Protein AF-A0A1J4KT37-F1 (afdb_monomer)

Secondary structure (DSSP, 8-state):
-TT-HHHHHHHHHHH--TTTS-EEE-S--SSSSS-HHHHHHHHHHHHHH-TTTEEEB--GGG-TTSTTTHHHHHHHHHHH--HHHHHHHHHHHTTSBSEEEETTTTEEEESS---TT---THHHHTSPSP---GGGSHHHHHHHH-EE-TT-SSEEE-TTSSSEEE-HHHHHHHHHHHT-SEEEE-SS--TTSEEEETTTTEEEE---SSGGGT--PPEEEEEEEETTEEEEEEEPPPP---GGGS-PPPHHHHHHHHHHHHHHHHTS---PPPP-------------------------------PPPPTT-------PPPPPP---------------------------------------------------------------------

Radius of gyration: 30.62 Å; Cα contacts (8 Å, |Δi|>4): 514; chains: 1; bounding box: 104×76×80 Å

Mean predicted aligned error: 16.55 Å

Foldseek 3Di:
DAQLVVLVVVCCVVQHAPPVAADEAQAPQHHLAAHSPVSVVVLVVSCVVHVPRRAYAHAPLLAPPDPDPVRVQVNCCVPPVDCVVVVVSSLVSLAHQQWDDDPQQAEIEGAACFAPVDQEPVVSVPDDTRDHHCPPDLGSQQRRHEHEDAVDQAWDPDPVNTHIYGHLNSLVNSSVSRNYQAYEYEDDQDQQQWDADNVNRYIYGAAAACRSVPHQGWHWDWADPDVNDIDIDIGGHDHRDHPVNDDDDDPVVVVVVVVVVVVVDVVVDDDDDPDPPPPPPDPPPPDDPDDDDDDDDDDDDDDDDDDDDDPPDDDDDDDDDDDDDDDDDDDDDDDDDDDDDDDDDDDDDDDDDDDDDDDDDDDDDDDDDDDDDDDDDDDDDDDDDDDDDDDDDD

Sequence (394 aa):
MHGHIFDLIRILSINGLPPDTQYLFLGDIVDRGEFNIEMITLIYLMKILFPDDVYIIRGNHEFEDIVDHTHVQSEMRALYGNDDLIKKLYKTFTYMSIGAKIDDDYAFCVHGGICQNFFFISQLEEIPKPVEQVTTYPIILGVVWSDPYENVEEYCSSDRGLGEHFGIKPLNNFLQKNGIFMIIRGHQVVDKGVVSAMNHRITTVFSASSYCGENENMSGIIKFVSEARYEPATYPPLPYAKRIEVGLLPLEMFDKLQKKALGKRKSLGGIPNTPLGSLQSIPSRNAMIGCSNSSSPSLNRDPITRPKVNRNQLPHLELNEKPKVTTRHVRSNSSIENNLFLNTRLTTRNVVSTAGNIQSKASANRKLIPSAIPTAMTARQPEKAPTVYRSARK

Organism: NCBI:txid1144522

Solvent-accessible surface area (backbone atoms only — not comparable to full-atom values): 24933 Å² total; per-residue (Å²): 63,24,7,41,44,67,44,52,52,48,52,37,71,75,63,44,53,71,77,85,29,72,46,77,43,48,26,27,49,40,42,83,40,69,33,30,66,64,33,48,50,52,53,50,50,45,32,71,76,31,61,91,29,37,44,59,28,38,20,51,67,53,29,82,80,42,91,74,58,60,54,51,52,49,51,46,41,74,76,65,69,43,71,67,58,52,55,51,52,51,56,56,41,21,64,48,39,63,56,50,72,51,63,91,49,35,32,42,35,28,9,21,43,55,35,98,81,52,60,49,74,66,67,62,73,72,56,70,77,65,50,68,50,51,77,79,39,74,50,53,33,10,28,32,45,5,41,83,35,89,92,39,62,47,75,46,81,27,94,80,80,49,40,23,25,30,10,59,54,55,50,52,51,36,29,61,70,54,53,30,63,30,40,38,24,21,89,54,88,40,66,60,1,52,51,68,41,76,90,69,34,33,33,36,36,21,45,37,33,14,46,86,64,77,44,80,19,14,16,17,45,78,43,75,82,49,91,96,37,72,45,80,50,64,40,78,53,54,84,70,72,52,56,92,78,54,87,83,76,57,68,76,54,49,55,53,50,52,53,50,52,54,55,54,43,72,76,51,82,81,79,87,76,81,71,80,70,81,82,69,77,77,79,81,82,85,70,82,92,71,90,75,91,79,83,86,83,90,79,93,74,82,83,81,86,76,82,82,81,75,93,83,77,75,85,81,76,80,83,80,81,85,82,81,89,80,89,78,91,78,88,86,87,89,81,90,80,89,83,84,90,74,87,85,77,91,78,90,81,88,86,86,87,82,91,83,91,86,88,82,89,82,87,90,89,87,85,87,91,86,90,85,86,92,82,89,89,83,89,82,86,90,83,84,84,90,86,89,87,86,88,80,90,132

pLDDT: mean 72.63, std 30.41, range [23.2, 98.81]

Structure (mmCIF, N/CA/C/O backbone):
data_AF-A0A1J4KT37-F1
#
_entry.id   AF-A0A1J4KT37-F1
#
loop_
_atom_site.group_PDB
_atom_site.id
_atom_site.type_symbol
_atom_site.label_atom_id
_atom_site.label_alt_id
_atom_site.label_comp_id
_atom_site.label_asym_id
_atom_site.label_entity_id
_atom_site.label_seq_id
_atom_site.pdbx_PDB_ins_code
_atom_site.Cartn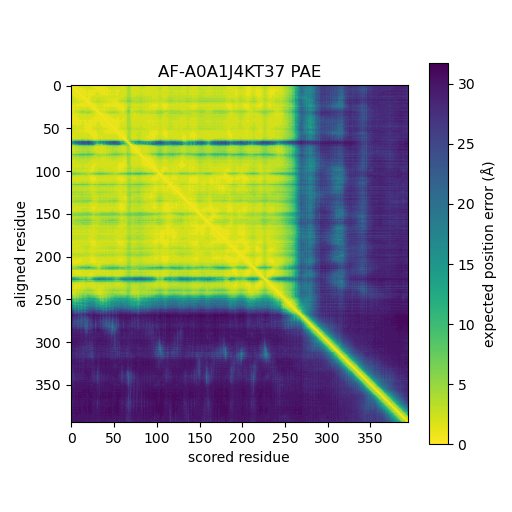_x
_atom_site.Cartn_y
_atom_site.Cartn_z
_atom_site.occupancy
_atom_site.B_iso_or_equiv
_atom_site.auth_seq_id
_atom_site.auth_comp_id
_atom_site.auth_asym_id
_atom_site.auth_atom_id
_atom_site.pdbx_PDB_model_num
ATOM 1 N N . MET A 1 1 ? 4.302 -3.448 -3.443 1.00 95.50 1 MET A N 1
ATOM 2 C CA . MET A 1 1 ? 4.665 -4.035 -4.760 1.00 95.50 1 MET A CA 1
ATOM 3 C C . MET A 1 1 ? 6.151 -3.888 -5.054 1.00 95.50 1 MET A C 1
ATOM 5 O O . MET A 1 1 ? 6.736 -4.853 -5.532 1.00 95.50 1 MET A O 1
ATOM 9 N N . HIS A 1 2 ? 6.750 -2.723 -4.787 1.00 95.31 2 HIS A N 1
ATOM 10 C CA . HIS A 1 2 ? 8.198 -2.510 -4.782 1.00 95.31 2 HIS A CA 1
ATOM 11 C C . HIS A 1 2 ? 8.915 -3.013 -6.041 1.00 95.31 2 HIS A C 1
ATOM 13 O O . HIS A 1 2 ? 9.864 -3.781 -5.941 1.00 95.31 2 HIS A O 1
ATOM 19 N N . GLY A 1 3 ? 8.393 -2.743 -7.239 1.00 94.88 3 GLY A N 1
ATOM 20 C CA . GLY A 1 3 ? 9.048 -3.188 -8.479 1.00 94.88 3 GLY A CA 1
ATOM 21 C C . GLY A 1 3 ? 9.158 -4.713 -8.692 1.00 94.88 3 GLY A C 1
ATOM 22 O O . GLY A 1 3 ? 9.871 -5.144 -9.597 1.00 94.88 3 GLY A O 1
ATOM 23 N N . HIS A 1 4 ? 8.454 -5.557 -7.923 1.00 96.38 4 HIS A N 1
ATOM 24 C CA . HIS A 1 4 ? 8.415 -7.018 -8.116 1.00 96.38 4 HIS A CA 1
ATOM 25 C C . HIS A 1 4 ? 7.418 -7.401 -9.232 1.00 96.38 4 HIS A C 1
ATOM 27 O O . HIS A 1 4 ? 6.343 -7.951 -8.985 1.00 96.38 4 HIS A O 1
ATOM 33 N N . ILE A 1 5 ? 7.731 -7.052 -10.486 1.00 96.38 5 ILE A N 1
ATOM 34 C CA . ILE A 1 5 ? 6.776 -7.117 -11.615 1.00 96.38 5 ILE A CA 1
ATOM 35 C C . ILE A 1 5 ? 6.225 -8.523 -11.888 1.00 96.38 5 ILE A C 1
ATOM 37 O O . ILE A 1 5 ? 5.062 -8.671 -12.260 1.00 96.38 5 ILE A O 1
ATOM 41 N N . PHE A 1 6 ? 7.022 -9.570 -11.667 1.00 96.88 6 PHE A N 1
ATOM 42 C CA . PHE A 1 6 ? 6.585 -10.949 -11.890 1.00 96.88 6 PHE A CA 1
ATOM 43 C C . PHE A 1 6 ? 5.487 -11.382 -10.914 1.00 96.88 6 PHE A C 1
ATOM 45 O O . PHE A 1 6 ? 4.591 -12.131 -11.307 1.00 96.88 6 PHE A O 1
ATOM 52 N N . ASP A 1 7 ? 5.496 -10.859 -9.684 1.00 98.12 7 ASP A N 1
ATOM 53 C CA . ASP A 1 7 ? 4.398 -11.062 -8.742 1.00 98.12 7 ASP A CA 1
ATOM 54 C C . ASP A 1 7 ? 3.116 -10.390 -9.231 1.00 98.12 7 ASP A C 1
ATOM 56 O O . ASP A 1 7 ? 2.060 -11.023 -9.217 1.00 98.12 7 ASP A O 1
ATOM 60 N N . LEU A 1 8 ? 3.200 -9.157 -9.750 1.00 98.19 8 LEU A N 1
ATOM 61 C CA . LEU A 1 8 ? 2.037 -8.480 -10.334 1.00 98.19 8 LEU A CA 1
ATOM 62 C C . LEU A 1 8 ? 1.467 -9.269 -11.517 1.00 98.19 8 LEU A C 1
ATOM 64 O O . LEU A 1 8 ? 0.266 -9.529 -11.564 1.00 98.19 8 LEU A O 1
ATOM 68 N N . ILE A 1 9 ? 2.323 -9.688 -12.453 1.00 97.62 9 ILE A N 1
ATOM 69 C CA . ILE A 1 9 ? 1.909 -10.472 -13.624 1.00 97.62 9 ILE A CA 1
ATOM 70 C C . ILE A 1 9 ? 1.228 -11.769 -13.184 1.00 97.62 9 ILE A C 1
ATOM 72 O O . ILE A 1 9 ? 0.183 -12.127 -13.730 1.00 97.62 9 ILE A O 1
ATOM 76 N N . ARG A 1 10 ? 1.780 -12.464 -12.183 1.00 98.25 10 ARG A N 1
ATOM 77 C CA . ARG A 1 10 ? 1.180 -13.675 -11.614 1.00 98.25 10 ARG A CA 1
ATOM 78 C C . ARG A 1 10 ? -0.194 -13.394 -11.005 1.00 98.25 10 ARG A C 1
ATOM 80 O O . ARG A 1 10 ? -1.138 -14.120 -11.306 1.00 98.25 10 ARG A O 1
ATOM 87 N N . ILE A 1 11 ? -0.316 -12.345 -10.190 1.00 98.38 11 ILE A N 1
ATOM 88 C CA . ILE A 1 11 ? -1.579 -11.946 -9.552 1.00 98.38 11 ILE A CA 1
ATOM 89 C C . ILE A 1 11 ? -2.651 -11.672 -10.609 1.00 98.38 11 ILE A C 1
ATOM 91 O O . ILE A 1 11 ? -3.745 -12.228 -10.511 1.00 98.38 11 ILE A O 1
ATOM 95 N N . LEU A 1 12 ? -2.333 -10.876 -11.631 1.00 98.19 12 LEU A N 1
ATOM 96 C CA . LEU A 1 12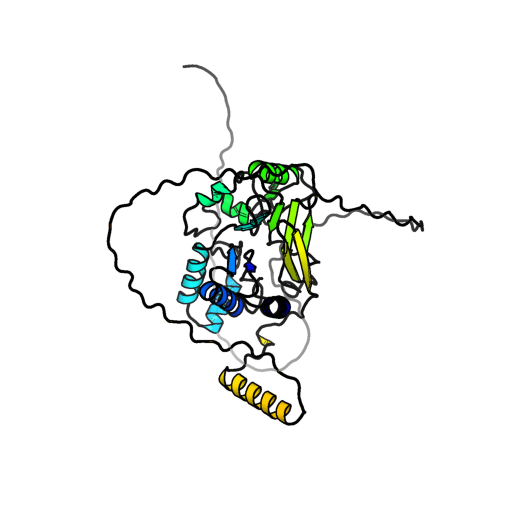 ? -3.251 -10.544 -12.724 1.00 98.19 12 LEU A CA 1
ATOM 97 C C . LEU A 1 12 ? -3.625 -11.784 -13.552 1.00 98.19 12 LEU A C 1
ATOM 99 O O . LEU A 1 12 ? -4.790 -12.008 -13.857 1.00 98.19 12 LEU A O 1
ATOM 103 N N . SER A 1 13 ? -2.653 -12.646 -13.861 1.00 97.62 13 SER A N 1
ATOM 104 C CA . SER A 1 13 ? -2.895 -13.860 -14.655 1.00 97.62 13 SER A CA 1
ATOM 105 C C . SER A 1 13 ? -3.824 -14.853 -13.952 1.00 97.62 13 SER A C 1
ATOM 107 O O . SER A 1 13 ? -4.595 -15.544 -14.611 1.00 97.62 13 SER A O 1
ATOM 109 N N . ILE A 1 14 ? -3.740 -14.946 -12.621 1.00 97.62 14 ILE A N 1
ATOM 110 C CA . ILE A 1 14 ? -4.559 -15.865 -11.820 1.00 97.62 14 ILE A CA 1
ATOM 111 C C . ILE A 1 14 ? -5.942 -15.275 -11.526 1.00 97.62 14 ILE A C 1
ATOM 113 O O . ILE A 1 14 ? -6.921 -16.016 -11.477 1.00 97.62 14 ILE A O 1
ATOM 117 N N . ASN A 1 15 ? -6.031 -13.963 -11.292 1.00 96.81 15 ASN A N 1
ATOM 118 C CA . ASN A 1 15 ? -7.249 -13.336 -10.773 1.00 96.81 15 ASN A CA 1
ATOM 119 C C . ASN A 1 15 ? -8.043 -12.546 -11.811 1.00 96.81 15 ASN A C 1
ATOM 121 O O . ASN A 1 15 ? -9.115 -12.065 -11.466 1.00 96.81 15 ASN A O 1
ATOM 125 N N . GLY A 1 16 ? -7.568 -12.455 -13.052 1.00 97.25 16 GLY A N 1
ATOM 126 C CA . GLY A 1 16 ? -8.225 -11.710 -14.122 1.00 97.25 16 GLY A CA 1
ATOM 127 C C . GLY A 1 16 ? -7.623 -10.322 -14.318 1.00 97.25 16 GLY A C 1
ATOM 128 O O . GLY A 1 16 ? -6.932 -9.784 -13.460 1.00 97.25 16 GLY A O 1
ATOM 129 N N . LEU A 1 17 ? -7.865 -9.746 -15.489 1.00 97.31 17 LEU A N 1
ATOM 130 C CA . LEU A 1 17 ? -7.490 -8.367 -15.785 1.00 97.31 17 LEU A CA 1
ATOM 131 C C . LEU A 1 17 ? -8.697 -7.452 -15.543 1.00 97.31 17 LEU A C 1
ATOM 133 O O . LEU A 1 17 ? -9.832 -7.913 -15.644 1.00 97.31 17 LEU A O 1
ATOM 137 N N . PRO A 1 18 ? -8.492 -6.154 -15.283 1.00 97.56 18 PRO A N 1
ATOM 138 C CA . PRO A 1 18 ? -9.574 -5.187 -15.413 1.00 97.56 18 PRO A CA 1
ATOM 139 C C . PRO A 1 18 ? -10.149 -5.193 -16.850 1.00 97.56 18 PRO A C 1
ATOM 141 O O . PRO A 1 18 ? -9.386 -5.400 -17.802 1.00 97.56 18 PRO A O 1
ATOM 144 N N . PRO A 1 19 ? -11.463 -4.970 -17.034 1.00 97.44 19 PRO A N 1
ATOM 145 C CA . PRO A 1 19 ? -12.454 -4.653 -16.003 1.00 97.44 19 PRO A CA 1
ATOM 146 C C . PRO A 1 19 ? -13.094 -5.898 -15.358 1.00 97.44 19 PRO A C 1
ATOM 148 O O . PRO A 1 19 ? -13.939 -5.757 -14.483 1.00 97.44 19 PRO A O 1
ATOM 151 N N . ASP A 1 20 ? -12.709 -7.116 -15.762 1.00 96.62 20 ASP A N 1
ATOM 152 C CA . ASP A 1 20 ? -13.305 -8.353 -15.229 1.00 96.62 20 ASP A CA 1
ATOM 153 C C . ASP A 1 20 ? -13.058 -8.508 -13.718 1.00 96.62 20 ASP A C 1
ATOM 155 O O . ASP A 1 20 ? -13.874 -9.097 -13.007 1.00 96.62 20 ASP A O 1
ATOM 159 N N . THR A 1 21 ? -11.949 -7.945 -13.229 1.00 96.56 21 THR A N 1
ATOM 160 C CA . THR A 1 21 ? -11.596 -7.894 -11.809 1.00 96.56 21 THR A CA 1
ATOM 161 C C . THR A 1 21 ? -11.187 -6.482 -11.404 1.00 96.56 21 THR A C 1
ATOM 163 O O . THR A 1 21 ? -10.329 -5.866 -12.041 1.00 96.56 21 THR A O 1
ATOM 166 N N . GLN A 1 22 ? -11.762 -5.999 -10.301 1.00 97.31 22 GLN A N 1
ATOM 167 C CA . GLN A 1 22 ? -11.408 -4.716 -9.698 1.00 97.31 22 GLN A CA 1
ATOM 168 C C . GLN A 1 22 ? -10.211 -4.846 -8.753 1.00 97.31 22 GLN A C 1
ATOM 170 O O . GLN A 1 22 ? -10.077 -5.825 -8.016 1.00 97.31 22 GLN A O 1
ATOM 175 N N . TYR A 1 23 ? -9.352 -3.831 -8.746 1.00 98.44 23 TYR A N 1
ATOM 176 C CA . TYR A 1 23 ? -8.117 -3.798 -7.974 1.00 98.44 23 TYR A CA 1
ATOM 177 C C . TYR A 1 23 ? -7.986 -2.510 -7.171 1.00 98.44 23 TYR A C 1
ATOM 179 O O . TYR A 1 23 ? -8.100 -1.413 -7.711 1.00 98.44 23 TYR A O 1
ATOM 187 N N . LEU A 1 24 ? -7.638 -2.650 -5.892 1.00 98.56 24 LEU A N 1
ATOM 188 C CA . LEU A 1 24 ? -7.152 -1.567 -5.041 1.00 98.56 24 LEU A CA 1
ATOM 189 C C . LEU A 1 24 ? -5.697 -1.849 -4.648 1.00 98.56 24 LEU A C 1
ATOM 191 O O . LEU A 1 24 ? -5.412 -2.798 -3.921 1.00 98.56 24 LEU A O 1
ATOM 195 N N . PHE A 1 25 ? -4.777 -1.006 -5.108 1.00 98.75 25 PHE A N 1
ATOM 196 C CA . PHE A 1 25 ? -3.361 -1.062 -4.753 1.00 98.75 25 PHE A CA 1
ATOM 197 C C . PHE A 1 25 ? -3.090 -0.212 -3.507 1.00 98.75 25 PHE A C 1
ATOM 199 O O . PHE A 1 25 ? -3.386 0.983 -3.500 1.00 98.75 25 PHE A O 1
ATOM 206 N N . LEU A 1 26 ? -2.486 -0.814 -2.477 1.00 98.62 26 LEU A N 1
ATOM 207 C CA . LEU A 1 26 ? -2.232 -0.184 -1.172 1.00 98.62 26 LEU A CA 1
ATOM 208 C C . LEU A 1 26 ? -0.912 0.604 -1.097 1.00 98.62 26 LEU A C 1
ATOM 210 O O . LEU A 1 26 ? -0.320 0.686 -0.027 1.00 98.62 26 LEU A O 1
ATOM 214 N N . GLY A 1 27 ? -0.440 1.167 -2.210 1.00 97.50 27 GLY A N 1
ATOM 215 C CA . GLY A 1 27 ? 0.816 1.923 -2.267 1.00 97.50 27 GLY A CA 1
ATOM 216 C C . GLY A 1 27 ? 2.079 1.064 -2.335 1.00 97.50 27 GLY A C 1
ATOM 217 O O . GLY A 1 27 ? 2.011 -0.149 -2.572 1.00 97.50 27 GLY A O 1
ATOM 218 N N . ASP A 1 28 ? 3.228 1.720 -2.165 1.00 96.94 28 ASP A N 1
ATOM 219 C CA . ASP A 1 28 ? 4.566 1.140 -2.306 1.00 96.94 28 ASP A CA 1
ATOM 220 C C . ASP A 1 28 ? 4.689 0.378 -3.623 1.00 96.94 28 ASP A C 1
ATOM 222 O O . ASP A 1 28 ? 4.988 -0.820 -3.702 1.00 96.94 28 ASP A O 1
ATOM 226 N N . ILE A 1 29 ? 4.338 1.078 -4.692 1.00 96.00 29 ILE A N 1
ATOM 227 C CA . ILE A 1 29 ? 4.422 0.585 -6.055 1.00 96.00 29 ILE A CA 1
ATOM 228 C C . ILE A 1 29 ? 5.887 0.459 -6.458 1.00 96.00 29 ILE A C 1
ATOM 230 O O . ILE A 1 29 ? 6.278 -0.543 -7.067 1.00 96.00 29 ILE A O 1
ATOM 234 N N . VAL A 1 30 ? 6.675 1.465 -6.093 1.00 93.88 30 VAL A N 1
ATOM 235 C CA . VAL A 1 30 ? 8.073 1.612 -6.489 1.00 93.88 30 VAL A CA 1
ATOM 236 C C . VAL A 1 30 ? 9.037 1.347 -5.328 1.00 93.88 30 VAL A C 1
ATOM 238 O O . VAL A 1 30 ? 8.628 1.044 -4.205 1.00 93.88 30 VAL A O 1
ATOM 241 N N . ASP A 1 31 ? 10.323 1.484 -5.643 1.00 89.56 31 ASP A N 1
ATOM 242 C CA . ASP A 1 31 ? 11.492 1.253 -4.801 1.00 89.56 31 ASP A CA 1
ATOM 243 C C . ASP A 1 31 ? 11.815 -0.230 -4.539 1.00 89.56 31 ASP A C 1
ATOM 245 O O . ASP A 1 31 ? 10.968 -1.112 -4.685 1.00 89.56 31 ASP A O 1
ATOM 249 N N . ARG A 1 32 ? 13.064 -0.489 -4.133 1.00 90.31 32 ARG A N 1
ATOM 250 C CA . ARG A 1 32 ? 13.651 -1.778 -3.717 1.00 90.31 32 ARG A CA 1
ATOM 251 C C . ARG A 1 32 ? 13.829 -2.834 -4.803 1.00 90.31 32 ARG A C 1
ATOM 253 O O . ARG A 1 32 ? 14.922 -3.375 -4.924 1.00 90.31 32 ARG A O 1
ATOM 260 N N . GLY A 1 33 ? 12.784 -3.158 -5.558 1.00 90.81 33 GLY A N 1
ATOM 261 C CA . GLY A 1 33 ? 12.865 -4.165 -6.615 1.00 90.81 33 GLY A CA 1
ATOM 262 C C . GLY A 1 33 ? 13.508 -3.643 -7.896 1.00 90.81 33 GLY A C 1
ATOM 263 O O . GLY A 1 33 ? 13.861 -2.474 -8.030 1.00 90.81 33 GLY A O 1
ATOM 264 N N . GLU A 1 34 ? 13.621 -4.540 -8.869 1.00 92.31 34 GLU A N 1
ATOM 265 C CA . GLU A 1 34 ? 14.429 -4.346 -10.081 1.00 92.31 34 GLU A CA 1
ATOM 266 C C . GLU A 1 34 ? 13.655 -3.721 -11.256 1.00 92.31 34 GLU A C 1
ATOM 268 O O . GLU A 1 34 ? 14.272 -3.266 -12.221 1.00 92.31 34 GLU A O 1
ATOM 273 N N . PHE A 1 35 ? 12.315 -3.732 -11.196 1.00 94.94 35 PHE A N 1
ATOM 274 C CA . PHE A 1 35 ? 11.421 -3.386 -12.311 1.00 94.94 35 PHE A CA 1
ATOM 275 C C . PHE A 1 35 ? 10.410 -2.292 -11.946 1.00 94.94 35 PHE A C 1
ATOM 277 O O . PHE A 1 35 ? 9.199 -2.455 -12.140 1.00 94.94 35 PHE A O 1
ATOM 284 N N . ASN A 1 36 ? 10.874 -1.182 -11.362 1.00 93.88 36 ASN A N 1
ATOM 285 C CA . ASN A 1 36 ? 9.970 -0.136 -10.871 1.00 93.88 36 ASN A CA 1
ATOM 286 C C . ASN A 1 36 ? 9.259 0.583 -12.013 1.00 93.88 36 ASN A C 1
ATOM 288 O O . ASN A 1 36 ? 8.082 0.922 -11.878 1.00 93.88 36 ASN A O 1
ATOM 292 N N . ILE A 1 37 ? 9.943 0.793 -13.143 1.00 92.94 37 ILE A N 1
ATOM 293 C CA . ILE A 1 37 ? 9.368 1.546 -14.261 1.00 92.94 37 ILE A CA 1
ATOM 294 C C . ILE A 1 37 ? 8.274 0.750 -14.957 1.00 92.94 37 ILE A C 1
ATOM 296 O O . ILE A 1 37 ? 7.193 1.283 -15.200 1.00 92.94 37 ILE A O 1
ATOM 300 N N . GLU A 1 38 ? 8.502 -0.528 -15.235 1.00 94.62 38 GLU A N 1
ATOM 301 C CA . GLU A 1 38 ? 7.494 -1.416 -15.807 1.00 94.62 38 GLU A CA 1
ATOM 302 C C . GLU A 1 38 ? 6.306 -1.569 -14.853 1.00 94.62 38 GLU A C 1
ATOM 304 O O . GLU A 1 38 ? 5.161 -1.526 -15.302 1.00 94.62 38 GLU A O 1
ATOM 309 N N . MET A 1 39 ? 6.565 -1.673 -13.544 1.00 96.44 39 MET A N 1
ATOM 310 C CA . MET A 1 39 ? 5.529 -1.748 -12.512 1.00 96.44 39 MET A CA 1
ATOM 311 C C . MET A 1 39 ? 4.616 -0.522 -12.519 1.00 96.44 39 MET A C 1
ATOM 313 O O . MET A 1 39 ? 3.402 -0.662 -12.696 1.00 96.44 39 MET A O 1
ATOM 317 N N . ILE A 1 40 ? 5.178 0.679 -12.347 1.00 96.06 40 ILE A N 1
ATOM 318 C CA . ILE A 1 40 ? 4.366 1.897 -12.285 1.00 96.06 40 ILE A CA 1
ATOM 319 C C . ILE A 1 40 ? 3.683 2.174 -13.623 1.00 96.06 40 ILE A C 1
ATOM 321 O O . ILE A 1 40 ? 2.516 2.558 -13.645 1.00 96.06 40 ILE A O 1
ATOM 325 N N . THR A 1 41 ? 4.365 1.901 -14.739 1.00 95.94 41 THR A N 1
ATOM 326 C CA . THR A 1 41 ? 3.800 2.068 -16.081 1.00 95.94 41 THR A CA 1
ATOM 327 C C . THR A 1 41 ? 2.598 1.151 -16.281 1.00 95.94 41 THR A C 1
ATOM 329 O O . THR A 1 41 ? 1.547 1.622 -16.707 1.00 95.94 41 THR A O 1
ATOM 332 N N . LEU A 1 42 ? 2.704 -0.137 -15.937 1.00 97.94 42 LEU A N 1
ATOM 333 C CA . LEU A 1 42 ? 1.598 -1.084 -16.074 1.00 97.94 42 LEU A CA 1
ATOM 334 C C . LEU A 1 42 ? 0.400 -0.678 -15.206 1.00 97.94 42 LEU A C 1
ATOM 336 O O . LEU A 1 42 ? -0.726 -0.641 -15.697 1.00 97.94 42 LEU A O 1
ATOM 340 N N . ILE A 1 43 ? 0.634 -0.325 -13.940 1.00 98.31 43 ILE A N 1
ATOM 341 C CA . ILE A 1 43 ? -0.435 0.089 -13.021 1.00 98.31 43 ILE A CA 1
ATOM 342 C C . ILE A 1 43 ? -1.108 1.384 -13.497 1.00 98.31 43 ILE A C 1
ATOM 344 O O . ILE A 1 43 ? -2.337 1.470 -13.497 1.00 98.31 43 ILE A O 1
ATOM 348 N N . TYR A 1 44 ? -0.342 2.377 -13.955 1.00 97.81 44 TYR A N 1
ATOM 349 C CA . TYR A 1 44 ? -0.902 3.624 -14.483 1.00 97.81 44 TYR A CA 1
ATOM 350 C C . TYR A 1 44 ? -1.665 3.414 -15.787 1.00 97.81 44 TYR A C 1
ATOM 352 O O . TYR A 1 44 ? -2.735 3.994 -15.952 1.00 97.81 44 TYR A O 1
ATOM 360 N N . LEU A 1 45 ? -1.180 2.556 -16.688 1.00 98.25 45 LEU A N 1
ATOM 361 C CA . LEU A 1 45 ? -1.926 2.189 -17.891 1.00 98.25 45 LEU A CA 1
ATOM 362 C C . LEU A 1 45 ? -3.255 1.524 -17.530 1.00 98.25 45 LEU A C 1
ATOM 364 O O . LEU A 1 45 ? -4.287 1.924 -18.061 1.00 98.25 45 LEU A O 1
ATOM 368 N N . MET A 1 46 ? -3.259 0.580 -16.583 1.00 98.44 46 MET A N 1
ATOM 369 C CA . MET A 1 46 ? -4.499 -0.021 -16.089 1.00 98.44 46 MET A CA 1
ATOM 370 C C . MET A 1 46 ? -5.433 1.033 -15.476 1.00 98.44 46 MET A C 1
ATOM 372 O O . MET A 1 46 ? -6.621 1.023 -15.773 1.00 98.44 46 MET A O 1
ATOM 376 N N . LYS A 1 47 ? -4.914 1.998 -14.702 1.00 98.25 47 LYS A N 1
ATOM 377 C CA . LYS A 1 47 ? -5.724 3.095 -14.145 1.00 98.25 47 LYS A CA 1
ATOM 378 C C . LYS A 1 47 ? -6.317 4.016 -15.211 1.00 98.25 47 LYS A C 1
ATOM 380 O O . LYS A 1 47 ? -7.446 4.469 -15.057 1.00 98.25 47 LYS A O 1
ATOM 385 N N . ILE A 1 48 ? -5.558 4.327 -16.258 1.00 98.31 48 ILE A N 1
ATOM 386 C CA . ILE A 1 48 ? -6.008 5.194 -17.354 1.00 98.31 48 ILE A CA 1
ATOM 387 C C . ILE A 1 48 ? -7.072 4.485 -18.198 1.00 98.31 48 ILE A C 1
ATOM 389 O O . ILE A 1 48 ? -8.052 5.111 -18.592 1.00 98.31 48 ILE A O 1
ATOM 393 N N . LEU A 1 49 ? -6.877 3.195 -18.477 1.00 98.38 49 LEU A N 1
ATOM 394 C CA . LEU A 1 49 ? -7.786 2.396 -19.299 1.00 98.38 49 LEU A CA 1
ATOM 395 C C . LEU A 1 49 ? -9.059 1.986 -18.548 1.00 98.38 49 LEU A C 1
ATOM 397 O O . LEU A 1 49 ? -10.126 1.944 -19.154 1.00 98.38 49 LEU A O 1
ATOM 401 N N . PHE A 1 50 ? -8.948 1.719 -17.245 1.00 98.50 50 PHE A N 1
ATOM 402 C CA . PHE A 1 50 ? -10.021 1.195 -16.396 1.00 98.50 50 PHE A CA 1
ATOM 403 C C . PHE A 1 50 ? -10.151 2.029 -15.109 1.00 98.50 50 PHE A C 1
ATOM 405 O O . PHE A 1 50 ? -9.871 1.550 -14.004 1.00 98.50 50 PHE A O 1
ATOM 412 N N . PRO A 1 51 ? -10.529 3.316 -15.222 1.00 98.19 51 PRO A N 1
ATOM 413 C CA . PRO A 1 51 ? -10.529 4.239 -14.091 1.00 98.19 51 PRO A CA 1
ATOM 414 C C . PRO A 1 51 ? -11.513 3.859 -12.980 1.00 98.19 51 PRO A C 1
ATOM 416 O O . PRO A 1 51 ? -11.264 4.248 -11.837 1.00 98.19 51 PRO A O 1
ATOM 419 N N . ASP A 1 52 ? -12.563 3.101 -13.295 1.00 97.75 52 ASP A N 1
ATOM 420 C CA . ASP A 1 52 ? -13.594 2.651 -12.350 1.00 97.75 52 ASP A CA 1
ATOM 421 C C . ASP A 1 52 ? -13.319 1.252 -11.770 1.00 97.75 52 ASP A C 1
ATOM 423 O O . ASP A 1 52 ? -14.035 0.800 -10.885 1.00 97.75 52 ASP A O 1
ATOM 427 N N . ASP A 1 53 ? -12.258 0.578 -12.225 1.00 98.25 53 ASP A N 1
ATOM 428 C CA . ASP A 1 53 ? -11.909 -0.778 -11.777 1.00 98.25 53 ASP A CA 1
ATOM 429 C C . ASP A 1 53 ? -10.524 -0.843 -11.135 1.00 98.25 53 ASP A C 1
ATOM 431 O O . ASP A 1 53 ? -10.173 -1.826 -10.489 1.00 98.25 53 ASP A O 1
ATOM 435 N N . VAL A 1 54 ? -9.714 0.203 -11.295 1.00 98.62 54 VAL A N 1
ATOM 436 C CA . VAL A 1 54 ? -8.357 0.266 -10.757 1.00 98.62 54 VAL A CA 1
ATOM 437 C C . VAL A 1 54 ? -8.244 1.472 -9.844 1.00 98.62 54 VAL A C 1
ATOM 439 O O . VAL A 1 54 ? -8.391 2.623 -10.254 1.00 98.62 54 VAL A O 1
ATOM 442 N N . TYR A 1 55 ? -7.934 1.217 -8.584 1.00 98.56 55 TYR A N 1
ATOM 443 C CA . TYR A 1 55 ? -7.778 2.210 -7.534 1.00 98.56 55 TYR A CA 1
ATOM 444 C C . TYR A 1 55 ? -6.389 2.099 -6.934 1.00 98.56 55 TYR A C 1
ATOM 446 O O . TYR A 1 55 ? -5.825 1.014 -6.809 1.00 98.56 55 TYR A O 1
ATOM 454 N N . ILE A 1 56 ? -5.812 3.240 -6.579 1.00 98.50 56 ILE A N 1
ATOM 455 C CA . ILE A 1 56 ? -4.442 3.307 -6.092 1.00 98.50 56 ILE A CA 1
ATOM 456 C C . ILE A 1 56 ? -4.405 4.308 -4.945 1.00 98.50 56 ILE A C 1
ATOM 458 O O . ILE A 1 56 ? -4.778 5.472 -5.127 1.00 98.50 56 ILE A O 1
ATOM 462 N N . ILE A 1 57 ? -3.947 3.856 -3.780 1.00 98.56 57 ILE A N 1
ATOM 463 C CA . ILE A 1 57 ? -3.577 4.738 -2.675 1.00 98.56 57 ILE A CA 1
ATOM 464 C C . ILE A 1 57 ? -2.055 4.859 -2.583 1.00 98.56 57 ILE A C 1
ATOM 466 O O . ILE A 1 57 ? -1.317 4.037 -3.123 1.00 98.56 57 ILE A O 1
ATOM 470 N N . ARG A 1 58 ? -1.589 5.929 -1.950 1.00 98.12 58 ARG A N 1
ATOM 471 C CA . ARG A 1 58 ? -0.181 6.304 -1.851 1.00 98.12 58 ARG A CA 1
ATOM 472 C C . ARG A 1 58 ? 0.492 5.578 -0.689 1.00 98.12 58 ARG A C 1
ATOM 474 O O . ARG A 1 58 ? -0.036 5.601 0.421 1.00 98.12 58 ARG A O 1
ATOM 481 N N . GLY A 1 59 ? 1.650 4.975 -0.942 1.00 97.44 59 GLY A N 1
ATOM 482 C CA . GLY A 1 59 ? 2.536 4.451 0.091 1.00 97.44 59 GLY A CA 1
ATOM 483 C C . GLY A 1 59 ? 3.608 5.453 0.491 1.00 97.44 59 GLY A C 1
ATOM 484 O O . GLY A 1 59 ? 3.675 6.565 -0.045 1.00 97.44 59 GLY A O 1
ATOM 485 N N . ASN A 1 60 ? 4.446 5.085 1.459 1.00 96.06 60 ASN A N 1
ATOM 486 C CA . ASN A 1 60 ? 5.520 5.972 1.903 1.00 96.06 60 ASN A CA 1
ATOM 487 C C . ASN A 1 60 ? 6.622 6.113 0.842 1.00 96.06 60 ASN A C 1
ATOM 489 O O . ASN A 1 60 ? 7.260 7.163 0.782 1.00 96.06 60 ASN A O 1
ATOM 493 N N . HIS A 1 61 ? 6.804 5.116 -0.029 1.00 94.62 61 HIS A N 1
ATOM 494 C CA . HIS A 1 61 ? 7.793 5.161 -1.111 1.00 94.62 61 HIS A CA 1
ATOM 495 C C . HIS A 1 61 ? 7.384 6.054 -2.295 1.00 94.62 61 HIS A C 1
ATOM 497 O O . HIS A 1 61 ? 8.199 6.348 -3.166 1.00 94.62 61 HIS A O 1
ATOM 503 N N . GLU A 1 62 ? 6.157 6.576 -2.308 1.00 95.44 62 GLU A N 1
ATOM 504 C CA . GLU A 1 62 ? 5.695 7.553 -3.298 1.00 95.44 62 GLU A CA 1
ATOM 505 C C . GLU A 1 62 ? 5.835 9.017 -2.820 1.00 95.44 62 GLU A C 1
ATOM 507 O O . GLU A 1 62 ? 5.220 9.924 -3.383 1.00 95.44 62 GLU A O 1
ATOM 512 N N . PHE A 1 63 ? 6.626 9.295 -1.781 1.00 93.94 63 PHE A N 1
ATOM 513 C CA . PHE A 1 63 ? 6.950 10.654 -1.317 1.00 93.94 63 PHE A CA 1
ATOM 514 C C . PHE A 1 63 ? 8.406 10.995 -1.602 1.00 93.94 63 PHE A C 1
ATOM 516 O O . PHE A 1 63 ? 9.281 10.318 -1.083 1.00 93.94 63 PHE A O 1
ATOM 523 N N . GLU A 1 64 ? 8.677 12.050 -2.376 1.00 89.62 64 GLU A N 1
ATOM 524 C CA . GLU A 1 64 ? 10.041 12.432 -2.791 1.00 89.62 64 GLU A CA 1
ATOM 525 C C . GLU A 1 64 ? 10.981 12.723 -1.605 1.00 89.62 64 GLU A C 1
ATOM 527 O O . GLU A 1 64 ? 12.183 12.500 -1.702 1.00 89.62 64 GLU A O 1
ATOM 532 N N . ASP A 1 65 ? 10.442 13.175 -0.470 1.00 86.88 65 ASP A N 1
ATOM 533 C CA . ASP A 1 65 ? 11.191 13.512 0.745 1.00 86.88 65 ASP A CA 1
ATOM 534 C C . ASP A 1 65 ? 11.472 12.315 1.677 1.00 86.88 65 ASP A C 1
ATOM 536 O O . ASP A 1 65 ? 12.064 12.489 2.743 1.00 86.88 65 ASP A O 1
ATOM 540 N N . ILE A 1 66 ? 11.090 11.096 1.280 1.00 80.94 66 ILE A N 1
ATOM 541 C CA . ILE A 1 66 ? 11.410 9.849 1.990 1.00 80.94 66 ILE A CA 1
ATOM 542 C C . ILE A 1 66 ? 12.734 9.217 1.520 1.00 80.94 66 ILE A C 1
ATOM 544 O O . ILE A 1 66 ? 13.195 9.412 0.400 1.00 80.94 66 ILE A O 1
ATOM 548 N N . VAL A 1 67 ? 13.372 8.481 2.438 1.00 54.56 67 VAL A N 1
ATOM 549 C CA . VAL A 1 67 ? 14.726 7.918 2.341 1.00 54.56 67 VAL A CA 1
ATOM 550 C C . VAL A 1 67 ? 14.922 6.982 1.137 1.00 54.56 67 VAL A C 1
ATOM 552 O O . VAL A 1 67 ? 14.211 5.997 0.975 1.00 54.56 67 VAL A O 1
ATOM 555 N N . ASP A 1 68 ? 15.991 7.285 0.394 1.00 58.56 68 ASP A N 1
ATOM 556 C CA . ASP A 1 68 ? 16.711 6.487 -0.611 1.00 58.56 68 ASP A CA 1
ATOM 557 C C . ASP A 1 68 ? 16.001 6.146 -1.933 1.00 58.56 68 ASP A C 1
ATOM 559 O O . ASP A 1 68 ? 16.176 5.072 -2.509 1.00 58.56 68 ASP A O 1
ATOM 563 N N . HIS A 1 69 ? 15.341 7.151 -2.519 1.00 61.81 69 HIS A N 1
ATOM 564 C CA . HIS A 1 69 ? 14.920 7.171 -3.934 1.00 61.81 69 HIS A CA 1
ATOM 565 C C . HIS A 1 69 ? 16.037 6.950 -4.960 1.00 61.81 69 HIS A C 1
ATOM 567 O O . HIS A 1 69 ? 15.793 7.025 -6.169 1.00 61.81 69 HIS A O 1
ATOM 573 N N . THR A 1 70 ? 17.271 6.696 -4.522 1.00 62.84 70 THR A N 1
ATOM 574 C CA . THR A 1 70 ? 18.378 6.389 -5.419 1.00 62.84 70 THR A CA 1
ATOM 575 C C . THR A 1 70 ? 18.040 5.216 -6.325 1.00 62.84 70 THR A C 1
ATOM 577 O O . THR A 1 70 ? 18.443 5.268 -7.478 1.00 62.84 70 THR A O 1
ATOM 580 N N . HIS A 1 71 ? 17.238 4.235 -5.902 1.00 80.12 71 HIS A N 1
ATOM 581 C CA . HIS A 1 71 ? 16.881 3.092 -6.746 1.00 80.12 71 HIS A CA 1
ATOM 582 C C . HIS A 1 71 ? 16.041 3.506 -7.960 1.00 80.12 71 HIS A C 1
ATOM 584 O O . HIS A 1 71 ? 16.495 3.360 -9.094 1.00 80.12 71 HIS A O 1
ATOM 590 N N . VAL A 1 72 ? 14.864 4.105 -7.742 1.00 86.94 72 VAL A N 1
ATOM 591 C CA . VAL A 1 72 ? 13.965 4.526 -8.836 1.00 86.94 72 VAL A CA 1
ATOM 592 C C . VAL A 1 72 ? 14.631 5.586 -9.710 1.00 86.94 72 VAL A C 1
ATOM 594 O O . VAL A 1 72 ? 14.591 5.505 -10.936 1.00 86.94 72 VAL A O 1
ATOM 597 N N . GLN A 1 73 ? 15.300 6.569 -9.100 1.00 88.56 73 GLN A N 1
ATOM 598 C CA . GLN A 1 73 ? 15.986 7.615 -9.855 1.00 88.56 73 GLN A CA 1
ATOM 599 C C . GLN A 1 73 ? 17.156 7.061 -10.674 1.00 88.56 73 GLN A C 1
ATOM 601 O O . GLN A 1 73 ? 17.331 7.460 -11.826 1.00 88.56 73 GLN A O 1
ATOM 606 N N . SER A 1 74 ? 17.959 6.152 -10.112 1.00 88.81 74 SER A N 1
ATOM 607 C CA . SER A 1 74 ? 19.077 5.537 -10.839 1.00 88.81 74 SER A CA 1
ATOM 608 C C . SER A 1 74 ? 18.577 4.644 -11.964 1.00 88.81 74 SER A C 1
ATOM 610 O O . SER A 1 74 ? 19.137 4.700 -13.055 1.00 88.81 74 SER A O 1
ATOM 612 N N . GLU A 1 75 ? 17.498 3.889 -11.746 1.00 89.81 75 GLU A N 1
ATOM 613 C CA . GLU A 1 75 ? 16.848 3.090 -12.786 1.00 89.81 75 GLU A CA 1
ATOM 614 C C . GLU A 1 75 ? 16.356 3.980 -13.938 1.00 89.81 75 GLU A C 1
ATOM 616 O O . GLU A 1 75 ? 16.695 3.737 -15.097 1.00 89.81 75 GLU A O 1
ATOM 621 N N . MET A 1 76 ? 15.639 5.071 -13.640 1.00 90.62 76 MET A N 1
ATOM 622 C CA . MET A 1 76 ? 15.176 6.012 -14.668 1.00 90.62 76 MET A CA 1
ATOM 623 C C . MET A 1 76 ? 16.328 6.679 -15.421 1.00 90.62 76 MET A C 1
ATOM 625 O O . MET A 1 76 ? 16.256 6.821 -16.643 1.00 90.62 76 MET A O 1
ATOM 629 N N . ARG A 1 77 ? 17.400 7.079 -14.725 1.00 91.38 77 ARG A N 1
ATOM 630 C CA . ARG A 1 77 ? 18.594 7.655 -15.365 1.00 91.38 77 ARG A CA 1
ATOM 631 C C . ARG A 1 77 ? 19.291 6.644 -16.264 1.00 91.38 77 ARG A C 1
ATOM 633 O O . ARG A 1 77 ? 19.660 7.001 -17.377 1.00 91.38 77 ARG A O 1
ATOM 640 N N . ALA A 1 78 ? 19.438 5.402 -15.810 1.00 90.75 78 ALA A N 1
ATOM 641 C CA . ALA A 1 78 ? 20.072 4.343 -16.585 1.00 90.75 78 ALA A CA 1
ATOM 642 C C . ALA A 1 78 ? 19.274 3.992 -17.851 1.00 90.75 78 ALA A C 1
ATOM 644 O O . ALA A 1 78 ? 19.871 3.768 -18.900 1.00 90.75 78 ALA A O 1
ATOM 645 N N . LEU A 1 79 ? 17.939 3.969 -17.765 1.00 89.69 79 LEU A N 1
ATOM 646 C CA . LEU A 1 79 ? 17.070 3.595 -18.884 1.00 89.69 79 LEU A CA 1
ATOM 647 C C . LEU A 1 79 ? 16.793 4.748 -19.861 1.00 89.69 79 LEU A C 1
ATOM 649 O O . LEU A 1 79 ? 16.743 4.519 -21.068 1.00 89.69 79 LEU A O 1
ATOM 653 N N . TYR A 1 80 ? 16.603 5.974 -19.362 1.00 91.56 80 TYR A N 1
ATOM 654 C CA . TYR A 1 80 ? 16.111 7.097 -20.174 1.00 91.56 80 TYR A CA 1
ATOM 655 C C . TYR A 1 80 ? 17.043 8.310 -20.218 1.00 91.56 80 TYR A C 1
ATOM 657 O O . TYR A 1 80 ? 16.851 9.175 -21.071 1.00 91.56 80 TYR A O 1
ATOM 665 N N . GLY A 1 81 ? 18.010 8.425 -19.301 1.00 91.06 81 GLY A N 1
ATOM 666 C CA . GLY A 1 81 ? 18.944 9.556 -19.252 1.00 91.06 81 GLY A CA 1
ATOM 667 C C . GLY A 1 81 ? 18.282 10.932 -19.100 1.00 91.06 81 GLY A C 1
ATOM 668 O O . GLY A 1 81 ? 18.874 11.933 -19.498 1.00 91.06 81 GLY A O 1
ATOM 669 N N . ASN A 1 82 ? 17.049 10.997 -18.579 1.00 87.38 82 ASN A N 1
ATOM 670 C CA . ASN A 1 82 ? 16.247 12.219 -18.549 1.00 87.38 82 ASN A CA 1
ATOM 671 C C . ASN A 1 82 ? 15.623 12.483 -17.169 1.00 87.38 82 ASN A C 1
ATOM 673 O O . ASN A 1 82 ? 14.574 11.935 -16.823 1.00 87.38 82 ASN A O 1
ATOM 677 N N . ASP A 1 83 ? 16.230 13.404 -16.421 1.00 88.75 83 ASP A N 1
ATOM 678 C CA . ASP A 1 83 ? 15.775 13.822 -15.090 1.00 88.75 83 ASP A CA 1
ATOM 679 C C . ASP A 1 83 ? 14.406 14.537 -15.100 1.00 88.75 83 ASP A C 1
ATOM 681 O O . ASP A 1 83 ? 13.735 14.599 -14.070 1.00 88.75 83 ASP A O 1
ATOM 685 N N . ASP A 1 84 ? 13.938 15.048 -16.244 1.00 92.31 84 ASP A N 1
ATOM 686 C CA . ASP A 1 84 ? 12.585 15.612 -16.360 1.00 92.31 84 ASP A CA 1
ATOM 687 C C . ASP A 1 84 ? 11.500 14.538 -16.170 1.00 92.31 84 ASP A C 1
ATOM 689 O O . ASP A 1 84 ? 10.452 14.805 -15.578 1.00 92.31 84 ASP A O 1
ATOM 693 N N . LEU A 1 85 ? 11.764 13.295 -16.595 1.00 90.81 85 LEU A N 1
ATOM 694 C CA . LEU A 1 85 ? 10.840 12.177 -16.378 1.00 90.81 85 LEU A CA 1
ATOM 695 C C . LEU A 1 85 ? 10.719 11.825 -14.894 1.00 90.81 85 LEU A C 1
ATOM 697 O O . LEU A 1 85 ? 9.619 11.535 -14.430 1.00 90.81 85 LEU A O 1
ATOM 701 N N . ILE A 1 86 ? 11.823 11.911 -14.150 1.00 89.75 86 ILE A N 1
ATOM 702 C CA . ILE A 1 86 ? 11.847 11.689 -12.699 1.00 89.75 86 ILE A CA 1
ATOM 703 C C . ILE A 1 86 ? 10.953 12.720 -12.006 1.00 89.75 86 ILE A C 1
ATOM 705 O O . ILE A 1 86 ? 10.051 12.357 -11.253 1.00 89.75 86 ILE A O 1
ATOM 709 N N . LYS A 1 87 ? 11.134 14.007 -12.325 1.00 90.94 87 LYS A N 1
ATOM 710 C CA . LYS A 1 87 ? 10.311 15.092 -11.765 1.00 90.94 87 LYS A CA 1
ATOM 711 C C . LYS A 1 87 ? 8.830 14.907 -12.083 1.00 90.94 87 LYS A C 1
ATOM 713 O O . LYS A 1 87 ? 7.982 15.089 -11.213 1.00 90.94 87 LYS A O 1
ATOM 718 N N . LYS A 1 88 ? 8.508 14.520 -13.321 1.00 94.00 88 LYS A N 1
ATOM 719 C CA . LYS A 1 88 ? 7.129 14.229 -13.733 1.00 94.00 88 LYS A CA 1
ATOM 720 C C . LYS A 1 88 ? 6.542 13.062 -12.945 1.00 94.00 88 LYS A C 1
ATOM 722 O O . LYS A 1 88 ? 5.421 13.194 -12.463 1.00 94.00 88 LYS A O 1
ATOM 727 N N . LEU A 1 89 ? 7.293 11.973 -12.765 1.00 92.88 89 LEU A N 1
ATOM 728 C CA . LEU A 1 89 ? 6.865 10.820 -11.973 1.00 92.88 89 LEU A CA 1
ATOM 729 C C . LEU A 1 89 ? 6.532 11.234 -10.534 1.00 92.88 89 LEU A C 1
ATOM 731 O O . LEU A 1 89 ? 5.395 11.038 -10.104 1.00 92.88 89 LEU A O 1
ATOM 735 N N . TYR A 1 90 ? 7.457 11.889 -9.828 1.00 92.44 90 TYR A N 1
ATOM 736 C CA . TYR A 1 90 ? 7.203 12.342 -8.455 1.00 92.44 90 TYR A CA 1
ATOM 737 C C . TYR A 1 90 ? 6.054 13.344 -8.377 1.00 92.44 90 TYR A C 1
ATOM 739 O O . TYR A 1 90 ? 5.228 13.254 -7.468 1.00 92.44 90 TYR A O 1
ATOM 747 N N . LYS A 1 91 ? 5.901 14.229 -9.374 1.00 95.25 91 LYS A N 1
ATOM 748 C CA . LYS A 1 91 ? 4.738 15.119 -9.429 1.00 95.25 91 LYS A CA 1
ATOM 749 C C . LYS A 1 91 ? 3.429 14.336 -9.521 1.00 95.25 91 LYS A C 1
ATOM 751 O O . LYS A 1 91 ? 2.473 14.730 -8.856 1.00 95.25 91 LYS A O 1
ATOM 756 N N . THR A 1 92 ? 3.369 13.223 -10.261 1.00 96.31 92 THR A N 1
ATOM 757 C CA . THR A 1 92 ? 2.158 12.379 -10.294 1.00 96.31 92 THR A CA 1
ATOM 758 C C . THR A 1 92 ? 1.815 11.797 -8.925 1.00 96.31 92 THR A C 1
ATOM 760 O O . THR A 1 92 ? 0.646 11.815 -8.538 1.00 96.31 92 THR A O 1
ATOM 763 N N . PHE A 1 93 ? 2.817 11.373 -8.149 1.00 96.69 93 PHE A N 1
ATOM 764 C CA . PHE A 1 93 ? 2.591 10.813 -6.818 1.00 96.69 93 PHE A CA 1
ATOM 765 C C . PHE A 1 93 ? 1.916 11.801 -5.865 1.00 96.69 93 PHE A C 1
ATOM 767 O O . PHE A 1 93 ? 1.070 11.405 -5.063 1.00 96.69 93 PHE A O 1
ATOM 774 N N . THR A 1 94 ? 2.193 13.103 -6.009 1.00 97.38 94 THR A N 1
ATOM 775 C CA . THR A 1 94 ? 1.575 14.149 -5.174 1.00 97.38 94 THR A CA 1
ATOM 776 C C . THR A 1 94 ? 0.046 14.230 -5.288 1.00 97.38 94 THR A C 1
ATOM 778 O O . THR A 1 94 ? -0.602 14.797 -4.408 1.00 97.38 94 THR A O 1
ATOM 781 N N . TYR A 1 95 ? -0.546 13.637 -6.333 1.00 97.69 95 TYR A N 1
ATOM 782 C CA . TYR A 1 95 ? -1.994 13.594 -6.566 1.00 97.69 95 TYR A CA 1
ATOM 783 C C . TYR A 1 95 ? -2.654 12.261 -6.176 1.00 97.69 95 TYR A C 1
ATOM 785 O O . TYR A 1 95 ? -3.883 12.139 -6.259 1.00 97.69 95 TYR A O 1
ATOM 793 N N . MET A 1 96 ? -1.889 11.259 -5.738 1.00 97.69 96 MET A N 1
ATOM 794 C CA . MET A 1 96 ? -2.444 9.969 -5.317 1.00 97.69 96 MET A CA 1
ATOM 795 C C . MET A 1 96 ? -3.359 10.124 -4.094 1.00 97.69 96 MET A C 1
ATOM 797 O O . MET A 1 96 ? -3.201 11.030 -3.275 1.00 97.69 96 MET A O 1
ATOM 801 N N . SER A 1 97 ? -4.374 9.267 -3.989 1.00 97.62 97 SER A N 1
ATOM 802 C CA . SER A 1 97 ? -5.245 9.220 -2.808 1.00 97.62 97 SER A CA 1
ATOM 803 C C . SER A 1 97 ? -4.510 8.603 -1.621 1.00 97.62 97 SER A C 1
ATOM 805 O O . SER A 1 97 ? -3.622 7.786 -1.809 1.00 97.62 97 SER A O 1
ATOM 807 N N . ILE A 1 98 ? -4.855 8.997 -0.397 1.00 97.56 98 ILE A N 1
ATOM 808 C CA . ILE A 1 98 ? -4.134 8.566 0.816 1.00 97.56 98 ILE A CA 1
ATOM 809 C C . ILE A 1 98 ? -4.806 7.363 1.493 1.00 97.56 98 ILE A C 1
ATOM 811 O O . ILE A 1 98 ? -4.149 6.567 2.155 1.00 97.56 98 ILE A O 1
ATOM 815 N N . GLY A 1 99 ? -6.109 7.197 1.281 1.00 97.75 99 GLY A N 1
ATOM 816 C CA . GLY A 1 99 ? -6.865 6.045 1.745 1.00 97.75 99 GLY A CA 1
ATOM 817 C C . GLY A 1 99 ? -8.060 5.771 0.842 1.00 97.75 99 GLY A C 1
ATOM 818 O O . GLY A 1 99 ? -8.370 6.559 -0.057 1.00 97.75 99 GLY A O 1
ATOM 819 N N . ALA A 1 100 ? -8.710 4.640 1.076 1.00 97.75 100 ALA A N 1
ATOM 820 C CA . ALA A 1 100 ? -9.923 4.220 0.386 1.00 97.75 100 ALA A CA 1
ATOM 821 C C . ALA A 1 100 ? -10.868 3.529 1.371 1.00 97.75 100 ALA A C 1
ATOM 823 O O . ALA A 1 100 ? -10.420 2.926 2.343 1.00 97.75 100 ALA A O 1
ATOM 824 N N . LYS A 1 101 ? -12.174 3.592 1.120 1.00 96.38 101 LYS A N 1
ATOM 825 C CA . LYS A 1 101 ? -13.165 2.789 1.842 1.00 96.38 101 LYS A CA 1
ATOM 826 C C . LYS A 1 101 ? -13.632 1.647 0.946 1.00 96.38 101 LYS A C 1
ATOM 828 O O . LYS A 1 101 ? -13.833 1.862 -0.247 1.00 96.38 101 LYS A O 1
ATOM 833 N N . ILE A 1 102 ? -13.795 0.464 1.528 1.00 93.81 102 ILE A N 1
ATOM 834 C CA . ILE A 1 102 ? -14.477 -0.672 0.904 1.00 93.81 102 ILE A CA 1
ATOM 835 C C . ILE A 1 102 ? -15.717 -0.932 1.737 1.00 93.81 102 ILE A C 1
ATOM 837 O O . ILE A 1 102 ? -15.583 -1.291 2.909 1.00 93.81 102 ILE A O 1
ATOM 841 N N . ASP A 1 103 ? -16.877 -0.721 1.119 1.00 90.19 103 ASP A N 1
ATOM 842 C CA . ASP A 1 103 ? -18.182 -0.575 1.763 1.00 90.19 103 ASP A CA 1
ATOM 843 C C . ASP A 1 103 ? -18.179 0.506 2.870 1.00 90.19 103 ASP A C 1
ATOM 845 O O . ASP A 1 103 ? -17.169 0.813 3.509 1.00 90.19 103 ASP A O 1
ATOM 849 N N . ASP A 1 104 ? -19.308 1.178 3.088 1.00 87.06 104 ASP A N 1
ATOM 850 C CA . ASP A 1 104 ? -19.300 2.382 3.926 1.00 87.06 104 ASP A CA 1
ATOM 851 C C . ASP A 1 104 ? -18.999 2.121 5.410 1.00 87.06 104 ASP A C 1
ATOM 853 O O . ASP A 1 104 ? -18.452 3.001 6.081 1.00 87.06 104 ASP A O 1
ATOM 857 N N . ASP A 1 105 ? -19.322 0.932 5.907 1.00 92.25 105 ASP A N 1
ATOM 858 C CA . ASP A 1 105 ? -19.223 0.518 7.307 1.00 92.25 105 ASP A CA 1
ATOM 859 C C . ASP A 1 105 ? -18.291 -0.688 7.524 1.00 92.25 105 ASP A C 1
ATOM 861 O O . ASP A 1 105 ? -18.211 -1.233 8.630 1.00 92.25 105 ASP A O 1
ATOM 865 N N . TYR A 1 106 ? -17.540 -1.100 6.496 1.00 95.12 106 TYR A N 1
ATOM 866 C CA . TYR A 1 106 ? -16.720 -2.307 6.567 1.00 95.12 106 TYR A CA 1
ATOM 867 C C . TYR A 1 106 ? -15.229 -2.024 6.746 1.00 95.12 106 TYR 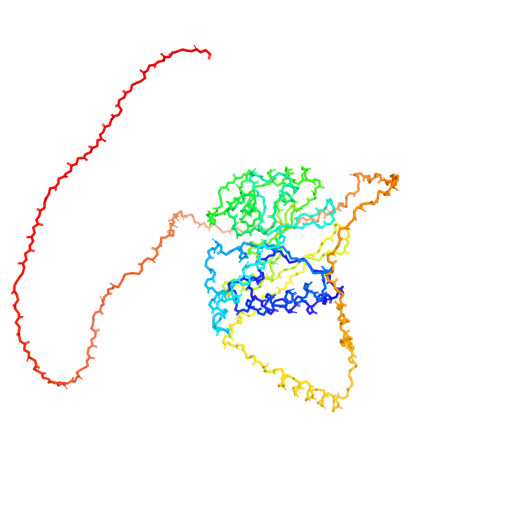A C 1
ATOM 869 O O . TYR A 1 106 ? -14.714 -2.162 7.859 1.00 95.12 106 TYR A O 1
ATOM 877 N N . ALA A 1 107 ? -14.509 -1.640 5.691 1.00 96.56 107 ALA A N 1
ATOM 878 C CA . ALA A 1 107 ? -13.055 -1.538 5.751 1.00 96.56 107 ALA A CA 1
ATOM 879 C C . ALA A 1 107 ? -12.541 -0.169 5.317 1.00 96.56 107 ALA A C 1
ATOM 881 O O . ALA A 1 107 ? -12.922 0.372 4.279 1.00 96.56 107 ALA A O 1
ATOM 882 N N . PHE A 1 108 ? -11.589 0.354 6.087 1.00 98.25 108 PHE A N 1
ATOM 883 C CA . PHE A 1 108 ? -10.773 1.486 5.675 1.00 98.25 108 PHE A CA 1
ATOM 884 C C . PHE A 1 108 ? -9.375 1.013 5.286 1.00 98.25 108 PHE A C 1
ATOM 886 O O . PHE A 1 108 ? -8.687 0.340 6.053 1.00 98.25 108 PHE A O 1
ATOM 893 N N . CYS A 1 109 ? -8.978 1.346 4.065 1.00 98.62 109 CYS A N 1
ATOM 894 C CA . CYS A 1 109 ? -7.730 0.937 3.450 1.00 98.62 109 CYS A CA 1
ATOM 895 C C . CYS A 1 109 ? -6.729 2.089 3.481 1.00 98.62 109 CYS A C 1
ATOM 897 O O . CYS A 1 109 ? -6.991 3.151 2.915 1.00 98.62 109 CYS A O 1
ATOM 899 N N . VAL A 1 110 ? -5.574 1.858 4.097 1.00 98.69 110 VAL A N 1
ATOM 900 C CA . VAL A 1 110 ? -4.441 2.796 4.157 1.00 98.69 110 VAL A CA 1
ATOM 901 C C . VAL A 1 110 ? -3.141 2.048 3.934 1.00 98.69 110 VAL A C 1
ATOM 903 O O . VAL A 1 110 ? -3.094 0.837 4.085 1.00 98.69 110 VAL A O 1
ATOM 906 N N . HIS A 1 111 ? -2.066 2.738 3.578 1.00 98.69 111 HIS A N 1
ATOM 907 C CA . HIS A 1 111 ? -0.783 2.062 3.422 1.00 98.69 111 HIS A CA 1
ATOM 908 C C . HIS A 1 111 ? -0.174 1.664 4.783 1.00 98.69 111 HIS A C 1
ATOM 910 O O . HIS A 1 111 ? 0.077 0.488 5.056 1.00 98.69 111 HIS A O 1
ATOM 916 N N . GLY A 1 112 ? 0.008 2.662 5.648 1.00 98.50 112 GLY A N 1
ATOM 917 C CA . GLY A 1 112 ? 0.554 2.576 6.997 1.00 98.50 112 GLY A CA 1
ATOM 918 C C . GLY A 1 112 ? -0.512 2.148 8.006 1.00 98.50 112 GLY A C 1
ATOM 919 O O . GLY A 1 112 ? -0.912 0.989 8.051 1.00 98.50 112 GLY A O 1
ATOM 920 N N . GLY A 1 113 ? -1.002 3.084 8.811 1.00 98.12 113 GLY A N 1
ATOM 921 C CA . GLY A 1 113 ? -2.006 2.794 9.829 1.00 98.12 113 GLY A CA 1
ATOM 922 C C . GLY A 1 113 ? -2.627 4.056 10.409 1.00 98.12 113 GLY A C 1
ATOM 923 O O . GLY A 1 113 ? -3.014 4.956 9.669 1.00 98.12 113 GLY A O 1
ATOM 924 N N . ILE A 1 114 ? -2.749 4.111 11.735 1.00 98.38 114 ILE A N 1
ATOM 925 C CA . ILE A 1 114 ? -3.292 5.269 12.458 1.00 98.38 114 ILE A CA 1
ATOM 926 C C . ILE A 1 114 ? -2.231 5.908 13.359 1.00 98.38 114 ILE A C 1
ATOM 928 O O . ILE A 1 114 ? -1.212 5.296 13.678 1.00 98.38 114 ILE A O 1
ATOM 932 N N . CYS A 1 115 ? -2.467 7.150 13.770 1.00 97.38 115 CYS A N 1
ATOM 933 C CA . CYS A 1 115 ? -1.609 7.895 14.691 1.00 97.38 115 CYS A CA 1
ATOM 934 C C . CYS A 1 115 ? -2.452 8.728 15.658 1.00 97.38 115 CYS A C 1
ATOM 936 O O . CYS A 1 115 ? -3.651 8.926 15.443 1.00 97.38 115 CYS A O 1
ATOM 938 N N . GLN A 1 116 ? -1.816 9.273 16.695 1.00 96.19 116 GLN A N 1
ATOM 939 C CA . GLN A 1 116 ? -2.482 10.069 17.732 1.00 96.19 116 GLN A CA 1
ATOM 940 C C . GLN A 1 116 ? -3.334 11.232 17.208 1.00 96.19 116 GLN A C 1
ATOM 942 O O . GLN A 1 116 ? -4.310 11.592 17.856 1.00 96.19 116 GLN A O 1
ATOM 947 N N . ASN A 1 117 ? -2.998 11.809 16.051 1.00 92.25 117 ASN A N 1
ATOM 948 C CA . ASN A 1 117 ? -3.709 12.959 15.477 1.00 92.25 117 ASN A CA 1
ATOM 949 C C . ASN A 1 117 ? -4.819 12.574 14.483 1.00 92.25 117 ASN A C 1
ATOM 951 O O . ASN A 1 117 ? -5.467 13.456 13.910 1.00 92.25 117 ASN A O 1
ATOM 955 N N . PHE A 1 118 ? -5.039 11.275 14.261 1.00 97.62 118 PHE A N 1
ATOM 956 C CA . PHE A 1 118 ? -5.988 10.764 13.283 1.00 97.62 118 PHE A CA 1
ATOM 957 C C . PHE A 1 118 ? -7.147 10.040 13.972 1.00 97.62 118 PHE A C 1
ATOM 959 O O . PHE A 1 118 ? -7.030 8.903 14.424 1.00 97.62 118 PHE A O 1
ATOM 966 N N . PHE A 1 119 ? -8.286 10.722 14.062 1.00 96.75 119 PHE A N 1
ATOM 967 C CA . PHE A 1 119 ? -9.479 10.264 14.772 1.00 96.75 119 PHE A CA 1
ATOM 968 C C . PHE A 1 119 ? -10.633 9.929 13.831 1.00 96.75 119 PHE A C 1
ATOM 970 O O . PHE A 1 119 ? -11.381 8.992 14.107 1.00 96.75 119 PHE A O 1
ATOM 977 N N . PHE A 1 120 ? -10.789 10.697 12.753 1.00 98.06 120 PHE A N 1
ATOM 978 C CA . PHE A 1 120 ? -11.877 10.573 11.791 1.00 98.06 120 PHE A CA 1
ATOM 979 C C . PHE A 1 120 ? -11.333 10.517 10.369 1.00 98.06 120 PHE A C 1
ATOM 981 O O . PHE A 1 120 ? -10.497 11.337 9.998 1.00 98.06 120 PHE A O 1
ATOM 988 N N . ILE A 1 121 ? -11.857 9.602 9.553 1.00 97.94 121 ILE A N 1
ATOM 989 C CA . ILE A 1 121 ? -11.504 9.458 8.134 1.00 97.94 121 ILE A CA 1
ATOM 990 C C . ILE A 1 121 ? -11.739 10.772 7.379 1.00 97.94 121 ILE A C 1
ATOM 992 O O . ILE A 1 121 ? -10.924 11.131 6.534 1.00 97.94 121 ILE A O 1
ATOM 996 N N . SER A 1 122 ? -12.769 11.541 7.749 1.00 97.06 122 SER A N 1
ATOM 997 C CA . SER A 1 122 ? -13.069 12.851 7.156 1.00 97.06 122 SER A CA 1
ATOM 998 C C . SER A 1 122 ? -11.916 13.855 7.269 1.00 97.06 122 SER A C 1
ATOM 1000 O O . SER A 1 122 ? -11.784 14.720 6.412 1.00 97.06 122 SER A O 1
ATOM 1002 N N . GLN A 1 123 ? -11.016 13.714 8.254 1.00 97.56 123 GLN A N 1
ATOM 1003 C CA . GLN A 1 123 ? -9.822 14.565 8.352 1.00 97.56 123 GLN A CA 1
ATOM 1004 C C . GLN A 1 123 ? -8.902 14.422 7.129 1.00 97.56 123 GLN A C 1
ATOM 1006 O O . GLN A 1 123 ? -8.152 15.344 6.827 1.00 97.56 123 GLN A O 1
ATOM 1011 N N . LEU A 1 124 ? -8.932 13.282 6.427 1.00 96.94 124 LEU A N 1
ATOM 1012 C CA . LEU A 1 124 ? -8.180 13.096 5.182 1.00 96.94 124 LEU A CA 1
ATOM 1013 C C . LEU A 1 124 ? -8.855 13.764 3.982 1.00 96.94 124 LEU A C 1
ATOM 1015 O O . LEU A 1 124 ? -8.160 14.167 3.053 1.00 96.94 124 LEU A O 1
ATOM 1019 N N . GLU A 1 125 ? -10.182 13.889 3.991 1.00 94.94 125 GLU A N 1
ATOM 1020 C CA . GLU A 1 125 ? -10.946 14.555 2.926 1.00 94.94 125 GLU A CA 1
ATOM 1021 C C . GLU A 1 125 ? -10.694 16.070 2.916 1.00 94.94 125 GLU A C 1
ATOM 1023 O O . GLU A 1 125 ? -10.766 16.712 1.871 1.00 94.94 125 GLU A O 1
ATOM 1028 N N . GLU A 1 126 ? -10.336 16.629 4.074 1.00 95.69 126 GLU A N 1
ATOM 1029 C CA . GLU A 1 126 ? -9.990 18.041 4.256 1.00 95.69 126 GLU A CA 1
ATOM 1030 C C . GLU A 1 126 ? -8.583 18.400 3.744 1.00 95.69 126 GLU A C 1
ATOM 1032 O O . GLU A 1 126 ? -8.249 19.582 3.643 1.00 95.69 126 GLU A O 1
ATOM 1037 N N . ILE A 1 127 ? -7.744 17.410 3.411 1.00 96.38 127 ILE A N 1
ATOM 1038 C CA . ILE A 1 127 ? -6.371 17.647 2.953 1.00 96.38 127 ILE A CA 1
ATOM 1039 C C . ILE A 1 127 ? -6.374 17.956 1.448 1.00 96.38 127 ILE A C 1
ATOM 1041 O O . ILE A 1 127 ? -6.662 17.070 0.634 1.00 96.38 127 ILE A O 1
ATOM 1045 N N . PRO A 1 128 ? -6.013 19.186 1.033 1.00 96.25 128 PRO A N 1
ATOM 1046 C CA . PRO A 1 128 ? -5.976 19.532 -0.376 1.00 96.25 128 PRO A CA 1
ATOM 1047 C C . PRO A 1 128 ? -4.832 18.804 -1.084 1.00 96.25 128 PRO A C 1
ATOM 1049 O O . PRO A 1 128 ? -3.711 18.707 -0.584 1.00 96.25 128 PRO A O 1
ATOM 1052 N N . LYS A 1 129 ? -5.108 18.336 -2.301 1.00 95.94 129 LYS A N 1
ATOM 1053 C CA . LYS A 1 129 ? -4.075 17.878 -3.235 1.00 95.94 129 LYS A CA 1
ATOM 1054 C C . LYS A 1 129 ? -3.545 19.069 -4.052 1.00 95.94 129 LYS A C 1
ATOM 1056 O O . LYS A 1 129 ? -4.332 19.961 -4.376 1.00 95.94 129 LYS A O 1
ATOM 1061 N N . PRO A 1 130 ? -2.268 19.067 -4.476 1.00 97.25 130 PRO A N 1
ATOM 1062 C CA . PRO A 1 130 ? -1.260 18.025 -4.259 1.00 97.25 130 PRO A CA 1
ATOM 1063 C C . PRO A 1 130 ? -0.649 18.048 -2.849 1.00 97.25 130 PRO A C 1
ATOM 1065 O O . PRO A 1 130 ? -0.475 19.112 -2.265 1.00 97.25 130 PRO A O 1
ATOM 1068 N N . VAL A 1 131 ? -0.249 16.877 -2.345 1.00 96.94 131 VAL A N 1
ATOM 1069 C CA . VAL A 1 131 ? 0.557 16.753 -1.117 1.00 96.94 131 VAL A CA 1
ATOM 1070 C C . VAL A 1 131 ? 1.996 16.453 -1.521 1.00 96.94 131 VAL A C 1
ATOM 1072 O O . VAL A 1 131 ? 2.285 15.359 -2.005 1.00 96.94 131 VAL A O 1
ATOM 1075 N N . GLU A 1 132 ? 2.898 17.421 -1.382 1.00 94.50 132 GLU A N 1
ATOM 1076 C CA . GLU A 1 132 ? 4.275 17.276 -1.879 1.00 94.50 132 GLU A CA 1
ATOM 1077 C C . GLU A 1 132 ? 5.165 16.499 -0.904 1.00 94.50 132 GLU A C 1
ATOM 1079 O O . GLU A 1 132 ? 5.787 15.520 -1.310 1.00 94.50 132 GLU A O 1
ATOM 1084 N N . GLN A 1 133 ? 5.158 16.881 0.374 1.00 94.06 133 GLN A N 1
ATOM 1085 C CA . GLN A 1 133 ? 6.005 16.293 1.412 1.00 94.06 133 GLN A CA 1
ATOM 1086 C C . GLN A 1 133 ? 5.188 15.452 2.391 1.00 94.06 133 GLN A C 1
ATOM 1088 O O . GLN A 1 133 ? 4.056 15.801 2.741 1.00 94.06 133 GLN A O 1
ATOM 1093 N N . VAL A 1 134 ? 5.769 14.358 2.885 1.00 94.12 134 VAL A N 1
ATOM 1094 C CA . VAL A 1 134 ? 5.095 13.483 3.860 1.00 94.12 134 VAL A CA 1
ATOM 1095 C C . VAL A 1 134 ? 4.852 14.202 5.190 1.00 94.12 134 VAL A C 1
ATOM 1097 O O . VAL A 1 134 ? 3.883 13.930 5.897 1.00 94.12 134 VAL A O 1
ATOM 1100 N N . THR A 1 135 ? 5.723 15.157 5.518 1.00 92.19 135 THR A N 1
ATOM 1101 C CA . THR A 1 135 ? 5.711 15.901 6.783 1.00 92.19 135 THR A CA 1
ATOM 1102 C C . THR A 1 135 ? 4.789 17.119 6.774 1.00 92.19 135 THR A C 1
ATOM 1104 O O . THR A 1 135 ? 4.570 17.707 7.832 1.00 92.19 135 THR A O 1
ATOM 1107 N N . THR A 1 136 ? 4.201 17.485 5.624 1.00 92.19 136 THR A N 1
ATOM 1108 C CA . THR A 1 136 ? 3.294 18.645 5.521 1.00 92.19 136 THR A CA 1
ATOM 1109 C C . THR A 1 136 ? 2.109 18.528 6.479 1.00 92.19 136 THR A C 1
ATOM 1111 O O . THR A 1 136 ? 1.680 19.522 7.061 1.00 92.19 136 THR A O 1
ATOM 1114 N N . TYR A 1 137 ? 1.602 17.310 6.674 1.00 93.88 137 TYR A N 1
ATOM 1115 C CA . TYR A 1 137 ? 0.481 17.028 7.561 1.00 93.88 137 TYR A CA 1
ATOM 1116 C C . TYR A 1 137 ? 0.843 15.863 8.491 1.00 93.88 137 TYR A C 1
ATOM 1118 O O . TYR A 1 137 ? 1.107 14.764 7.999 1.00 93.88 137 TYR A O 1
ATOM 1126 N N . PRO A 1 138 ? 0.782 16.033 9.827 1.00 93.38 138 PRO A N 1
ATOM 1127 C CA . PRO A 1 138 ? 1.086 14.954 10.774 1.00 93.38 138 PRO A CA 1
ATOM 1128 C C . PRO A 1 138 ? 0.246 13.685 10.566 1.00 93.38 138 PRO A C 1
ATOM 1130 O O . PRO A 1 138 ? 0.717 12.575 10.807 1.00 93.38 138 PRO A O 1
ATOM 1133 N N . ILE A 1 139 ? -0.994 13.843 10.089 1.00 96.69 139 ILE A N 1
ATOM 1134 C CA . ILE A 1 139 ? -1.884 12.722 9.765 1.00 96.69 139 ILE A CA 1
ATOM 1135 C C . ILE A 1 139 ? -1.327 11.909 8.592 1.00 96.69 139 ILE A C 1
ATOM 1137 O O . ILE A 1 139 ? -1.328 10.687 8.664 1.00 96.69 139 ILE A O 1
ATOM 1141 N N . ILE A 1 140 ? -0.808 12.558 7.544 1.00 97.25 140 ILE A N 1
ATOM 1142 C CA . ILE A 1 140 ? -0.242 11.865 6.377 1.00 97.25 140 ILE A CA 1
ATOM 1143 C C . ILE A 1 140 ? 0.954 11.015 6.791 1.00 97.25 140 ILE A C 1
ATOM 1145 O O . ILE A 1 140 ? 1.008 9.844 6.424 1.00 97.25 140 ILE A O 1
ATOM 1149 N N . LEU A 1 141 ? 1.853 11.571 7.611 1.00 96.00 141 LEU A N 1
ATOM 1150 C CA . LEU A 1 141 ? 2.987 10.829 8.158 1.00 96.00 141 LEU A CA 1
ATOM 1151 C C . LEU A 1 141 ? 2.526 9.555 8.876 1.00 96.00 141 LEU A C 1
ATOM 1153 O O . LEU A 1 141 ? 3.010 8.475 8.557 1.00 96.00 141 LEU A O 1
ATOM 1157 N N . GLY A 1 142 ? 1.556 9.656 9.787 1.00 96.19 142 GLY A N 1
ATOM 1158 C CA . GLY A 1 142 ? 1.019 8.484 10.485 1.00 96.19 142 GLY A CA 1
ATOM 1159 C C . GLY A 1 142 ? 0.329 7.484 9.553 1.00 96.19 142 GLY A C 1
ATOM 1160 O O . GLY A 1 142 ? 0.562 6.280 9.637 1.00 96.19 142 GLY A O 1
ATOM 1161 N N . VAL A 1 143 ? -0.472 7.972 8.608 1.00 97.94 143 VAL A N 1
ATOM 1162 C CA . VAL A 1 143 ? -1.239 7.118 7.693 1.00 97.94 143 VAL A CA 1
ATOM 1163 C C . VAL A 1 143 ? -0.353 6.295 6.765 1.00 97.94 143 VAL A C 1
ATOM 1165 O O . VAL A 1 143 ? -0.765 5.207 6.372 1.00 97.94 143 VAL A O 1
ATOM 1168 N N . VAL A 1 144 ? 0.862 6.748 6.448 1.00 97.62 144 VAL A N 1
ATOM 1169 C CA . VAL A 1 144 ? 1.784 5.996 5.579 1.00 97.62 144 VAL A CA 1
ATOM 1170 C C . VAL A 1 144 ? 2.961 5.343 6.314 1.00 97.62 144 VAL A C 1
ATOM 1172 O O . VAL A 1 144 ? 3.608 4.496 5.719 1.00 97.62 144 VAL A O 1
ATOM 1175 N N . TRP A 1 145 ? 3.221 5.654 7.592 1.00 97.19 145 TRP A N 1
ATOM 1176 C CA . TRP A 1 145 ? 4.355 5.075 8.345 1.00 97.19 145 TRP A CA 1
ATOM 1177 C C . TRP A 1 145 ? 3.999 4.306 9.614 1.00 97.19 145 TRP A C 1
ATOM 1179 O O . TRP A 1 145 ? 4.843 3.575 10.130 1.00 97.19 145 TRP A O 1
ATOM 1189 N N . SER A 1 146 ? 2.803 4.493 10.170 1.00 98.19 146 SER A N 1
ATOM 1190 C CA . SER A 1 146 ? 2.458 3.844 11.432 1.00 98.19 146 SER A CA 1
ATOM 1191 C C . SER A 1 146 ? 2.212 2.346 11.270 1.00 98.19 146 SER A C 1
ATOM 1193 O O . SER A 1 146 ? 1.699 1.887 10.247 1.00 98.19 146 SER A O 1
ATOM 1195 N N . ASP A 1 147 ? 2.505 1.597 12.331 1.00 98.44 147 ASP A N 1
ATOM 1196 C CA . ASP A 1 147 ? 2.445 0.138 12.365 1.00 98.44 147 ASP A CA 1
ATOM 1197 C C . ASP A 1 147 ? 1.628 -0.382 13.556 1.00 98.44 147 ASP A C 1
ATOM 1199 O O . ASP A 1 147 ? 1.826 0.085 14.680 1.00 98.44 147 ASP A O 1
ATOM 1203 N N . PRO A 1 148 ? 0.754 -1.388 13.371 1.00 98.00 148 PRO A N 1
ATOM 1204 C CA . PRO A 1 148 ? 0.136 -2.061 14.502 1.00 98.00 148 PRO A CA 1
ATOM 1205 C C . PRO A 1 148 ? 1.205 -2.785 15.324 1.00 98.00 148 PRO A C 1
ATOM 1207 O O . PRO A 1 148 ? 2.102 -3.425 14.772 1.00 98.00 148 PRO A O 1
ATOM 1210 N N . TYR A 1 149 ? 1.090 -2.721 16.648 1.00 96.81 149 TYR A N 1
ATOM 1211 C CA . TYR A 1 149 ? 1.995 -3.422 17.548 1.00 96.81 149 TYR A CA 1
ATOM 1212 C C . TYR A 1 149 ? 1.240 -3.991 18.750 1.00 96.81 149 TYR A C 1
ATOM 1214 O O . TYR A 1 149 ? 0.694 -3.259 19.569 1.00 96.81 149 TYR A O 1
ATOM 1222 N N . GLU A 1 150 ? 1.179 -5.320 18.852 1.00 93.50 150 GLU A N 1
ATOM 1223 C CA . GLU A 1 150 ? 0.361 -6.003 19.869 1.00 93.50 150 GLU A CA 1
ATOM 1224 C C . GLU A 1 150 ? 0.921 -5.872 21.293 1.00 93.50 150 GLU A C 1
ATOM 1226 O O . GLU A 1 150 ? 0.185 -6.045 22.262 1.00 93.50 150 GLU A O 1
ATOM 1231 N N . ASN A 1 151 ? 2.202 -5.521 21.430 1.00 94.44 151 ASN A N 1
ATOM 1232 C CA . ASN A 1 151 ? 2.875 -5.400 22.726 1.00 94.44 151 ASN A CA 1
ATOM 1233 C C . ASN A 1 151 ? 2.667 -4.035 23.402 1.00 94.44 151 ASN A C 1
ATOM 1235 O O . ASN A 1 151 ? 3.252 -3.783 24.456 1.00 94.44 151 ASN A O 1
ATOM 1239 N N . VAL A 1 152 ? 1.862 -3.147 22.814 1.00 95.75 152 VAL A N 1
ATOM 1240 C CA . VAL A 1 152 ? 1.497 -1.858 23.409 1.00 95.75 152 VAL A CA 1
ATOM 1241 C C . VAL A 1 152 ? -0.014 -1.718 23.494 1.00 95.75 152 VAL A C 1
ATOM 1243 O O . VAL A 1 152 ? -0.754 -2.177 22.627 1.00 95.75 152 VAL A O 1
ATOM 1246 N N . GLU A 1 153 ? -0.490 -1.088 24.567 1.00 96.06 153 GLU A N 1
ATOM 1247 C CA . GLU A 1 153 ? -1.923 -0.840 24.740 1.00 96.06 153 GLU A CA 1
ATOM 1248 C C . GLU A 1 153 ? -2.386 0.367 23.909 1.00 96.06 153 GLU A C 1
ATOM 1250 O O . GLU A 1 153 ? -3.416 0.295 23.241 1.00 96.06 153 GLU A O 1
ATOM 1255 N N . GLU A 1 154 ? -1.605 1.451 23.940 1.00 97.75 154 GLU A N 1
ATOM 1256 C CA . GLU A 1 154 ? -1.881 2.744 23.299 1.00 97.75 154 GLU A CA 1
ATOM 1257 C C . GLU A 1 154 ? -0.917 2.985 22.121 1.00 97.75 154 GLU A C 1
ATOM 1259 O O . GLU A 1 154 ? -0.651 2.071 21.343 1.00 97.75 154 GLU A O 1
ATOM 1264 N N . TYR A 1 155 ? -0.399 4.204 21.966 1.00 98.06 155 TYR A N 1
ATOM 1265 C CA . TYR A 1 155 ? 0.627 4.547 20.987 1.00 98.06 155 TYR A CA 1
ATOM 1266 C C . TYR A 1 155 ? 2.029 4.516 21.604 1.00 98.06 155 TYR A C 1
ATOM 1268 O O . TYR A 1 155 ? 2.205 4.849 22.778 1.00 98.06 155 TYR A O 1
ATOM 1276 N N . CYS A 1 156 ? 3.042 4.196 20.803 1.00 97.25 156 CYS A N 1
ATOM 1277 C CA . CYS A 1 156 ? 4.440 4.480 21.127 1.00 97.25 156 CYS A CA 1
ATOM 1278 C C . CYS A 1 156 ? 5.230 4.870 19.873 1.00 97.25 156 CYS A C 1
ATOM 1280 O O . CYS A 1 156 ? 4.733 4.770 18.753 1.00 97.25 156 CYS A O 1
ATOM 1282 N N . SER A 1 157 ? 6.465 5.335 20.051 1.00 96.38 157 SER A N 1
ATOM 1283 C CA . SER A 1 157 ? 7.343 5.655 18.923 1.00 96.38 157 SER A CA 1
ATOM 1284 C C . SER A 1 157 ? 7.595 4.424 18.052 1.00 96.38 157 SER A C 1
ATOM 1286 O O . SER A 1 157 ? 7.714 3.316 18.571 1.00 96.38 157 SER A O 1
ATOM 1288 N N . SER A 1 158 ? 7.677 4.637 16.739 1.00 95.94 158 SER A N 1
ATOM 1289 C CA . SER A 1 158 ? 8.040 3.606 15.766 1.00 95.94 158 SER A CA 1
ATOM 1290 C C . SER A 1 158 ? 9.546 3.346 15.765 1.00 95.94 158 SER A C 1
ATOM 1292 O O . SER A 1 158 ? 10.342 4.290 15.730 1.00 95.94 158 SER A O 1
ATOM 1294 N N . ASP A 1 159 ? 9.939 2.073 15.690 1.00 93.50 159 ASP A N 1
ATOM 1295 C CA . ASP A 1 159 ? 11.344 1.669 15.527 1.00 93.50 159 ASP A CA 1
ATOM 1296 C C . ASP A 1 159 ? 11.925 2.078 14.159 1.00 93.50 159 ASP A C 1
ATOM 1298 O O . ASP A 1 159 ? 13.139 2.070 13.955 1.00 93.50 159 ASP A O 1
ATOM 1302 N N . ARG A 1 160 ? 11.072 2.504 13.216 1.00 91.50 160 ARG A N 1
ATOM 1303 C CA . ARG A 1 160 ? 11.484 3.047 11.910 1.00 91.50 160 ARG A CA 1
ATOM 1304 C C . ARG A 1 160 ? 12.032 4.471 11.995 1.00 91.50 160 ARG A C 1
ATOM 1306 O O . ARG A 1 160 ? 12.547 4.981 11.004 1.00 91.50 160 ARG A O 1
ATOM 1313 N N . GLY A 1 161 ? 11.857 5.145 13.133 1.00 92.38 161 GLY A N 1
ATOM 1314 C CA . GLY A 1 161 ? 12.173 6.566 13.313 1.00 92.38 161 GLY A CA 1
ATOM 1315 C C . GLY A 1 161 ? 11.137 7.533 12.722 1.00 92.38 161 GLY A C 1
ATOM 1316 O O . GLY A 1 161 ? 11.219 8.731 12.982 1.00 92.38 161 GLY A O 1
ATOM 1317 N N . LEU A 1 162 ? 10.149 7.030 11.973 1.00 92.94 162 LEU A N 1
ATOM 1318 C CA . LEU A 1 162 ? 9.002 7.772 11.445 1.00 92.94 162 LEU A CA 1
ATOM 1319 C C . LEU A 1 162 ? 7.703 7.012 11.734 1.00 92.94 162 LEU A C 1
ATOM 1321 O O . LEU A 1 162 ? 7.683 5.780 11.736 1.00 92.94 162 LEU A O 1
ATOM 1325 N N . GLY A 1 163 ? 6.620 7.761 11.942 1.00 94.88 163 GLY A N 1
ATOM 1326 C CA . GLY A 1 163 ? 5.324 7.206 12.330 1.00 94.88 163 GLY A CA 1
ATOM 1327 C C . GLY A 1 163 ? 5.281 6.740 13.787 1.00 94.88 163 GLY A C 1
ATOM 1328 O O . GLY A 1 163 ? 6.162 7.038 14.596 1.00 94.88 163 GLY A O 1
ATOM 1329 N N . GLU A 1 164 ? 4.224 6.007 14.119 1.00 97.38 164 GLU A N 1
ATOM 1330 C CA . GLU A 1 164 ? 3.952 5.515 15.469 1.00 97.38 164 GLU A CA 1
ATOM 1331 C C . GLU A 1 164 ? 3.612 4.024 15.430 1.00 97.38 164 GLU A C 1
ATOM 1333 O O . GLU A 1 164 ? 3.022 3.525 14.471 1.00 97.38 164 GLU A O 1
ATOM 1338 N N . HIS A 1 165 ? 3.933 3.313 16.501 1.00 98.25 165 HIS A N 1
ATOM 1339 C CA . HIS A 1 165 ? 3.264 2.058 16.799 1.00 98.25 165 HIS A CA 1
ATOM 1340 C C . HIS A 1 165 ? 1.926 2.337 17.477 1.00 98.25 165 HIS A C 1
ATOM 1342 O O . HIS A 1 165 ? 1.833 3.240 18.309 1.00 98.25 165 HIS A O 1
ATOM 1348 N N . PHE A 1 166 ? 0.899 1.554 17.153 1.00 98.56 166 PHE A N 1
ATOM 1349 C CA . PHE A 1 166 ? -0.416 1.655 17.786 1.00 98.56 166 PHE A CA 1
ATOM 1350 C C . PHE A 1 166 ? -0.940 0.288 18.222 1.00 98.56 166 PHE A C 1
ATOM 1352 O O . PHE A 1 166 ? -0.813 -0.700 17.501 1.00 98.56 166 PHE A O 1
ATOM 1359 N N . GLY A 1 167 ? -1.538 0.247 19.409 1.00 98.38 167 GLY A N 1
ATOM 1360 C CA . GLY A 1 167 ? -2.125 -0.940 20.015 1.00 98.38 167 GLY A CA 1
ATOM 1361 C C . GLY A 1 167 ? -3.601 -1.165 19.683 1.00 98.38 167 GLY A C 1
ATOM 1362 O O . GLY A 1 167 ? -4.237 -0.439 18.913 1.00 98.38 167 GLY A O 1
ATOM 1363 N N . ILE A 1 168 ? -4.186 -2.169 20.339 1.00 98.12 168 ILE A N 1
ATOM 1364 C CA . ILE A 1 168 ? -5.596 -2.556 20.164 1.00 98.12 168 ILE A CA 1
ATOM 1365 C C . ILE A 1 168 ? -6.583 -1.460 20.602 1.00 98.12 168 ILE A C 1
ATOM 1367 O O . ILE A 1 168 ? -7.662 -1.327 20.021 1.00 98.12 168 ILE A O 1
ATOM 1371 N N . LYS A 1 169 ? -6.248 -0.667 21.627 1.00 98.12 169 LYS A N 1
ATOM 1372 C CA . LYS A 1 169 ? -7.146 0.356 22.179 1.00 98.12 169 LYS A CA 1
ATOM 1373 C C . LYS A 1 169 ? -7.351 1.543 21.229 1.00 98.12 169 LYS A C 1
ATOM 1375 O O . LYS A 1 169 ? -8.516 1.841 20.941 1.00 98.12 169 LYS A O 1
ATOM 1380 N N . PRO A 1 170 ? -6.299 2.188 20.685 1.00 98.44 170 PRO A N 1
ATOM 1381 C CA . PRO A 1 170 ? -6.482 3.234 19.689 1.00 98.44 170 PRO A CA 1
ATOM 1382 C C . PRO A 1 170 ? -7.124 2.703 18.407 1.00 98.44 170 PRO A C 1
ATOM 1384 O O . PRO A 1 170 ? -7.993 3.381 17.860 1.00 98.44 170 PRO A O 1
ATOM 1387 N N . LEU A 1 171 ? -6.796 1.472 17.988 1.00 98.69 171 LEU A N 1
ATOM 1388 C CA . LEU A 1 171 ? -7.455 0.816 16.856 1.00 98.69 171 LEU A CA 1
ATOM 1389 C C . LEU A 1 171 ? -8.971 0.718 17.072 1.00 98.69 171 LEU A C 1
ATOM 1391 O O . LEU A 1 171 ? -9.744 1.232 16.269 1.00 98.69 171 LEU A O 1
ATOM 1395 N N . ASN A 1 172 ? -9.416 0.121 18.179 1.00 98.44 172 ASN A N 1
ATOM 1396 C CA . ASN A 1 172 ? -10.844 -0.035 18.465 1.00 98.44 172 ASN A CA 1
ATOM 1397 C C . ASN A 1 172 ? -11.576 1.310 18.579 1.00 98.44 172 ASN A C 1
ATOM 1399 O O . ASN A 1 172 ? -12.709 1.429 18.111 1.00 98.44 172 ASN A O 1
ATOM 1403 N N . ASN A 1 173 ? -10.937 2.324 19.169 1.00 98.50 173 ASN A N 1
ATOM 1404 C CA . ASN A 1 173 ? -11.494 3.673 19.259 1.00 98.50 173 ASN A CA 1
ATOM 1405 C C . ASN A 1 173 ? -11.681 4.292 17.865 1.00 98.50 173 ASN A C 1
ATOM 1407 O O . ASN A 1 173 ? -12.759 4.795 17.551 1.00 98.50 173 ASN A O 1
ATOM 1411 N N . PHE A 1 174 ? -10.662 4.198 17.006 1.00 98.69 174 PHE A N 1
ATOM 1412 C CA . PHE A 1 174 ? -10.736 4.681 15.630 1.00 98.69 174 PHE A CA 1
ATOM 1413 C C . PHE A 1 174 ? -11.858 3.987 14.848 1.00 98.69 174 PHE A C 1
ATOM 1415 O O . PHE A 1 174 ? -12.686 4.659 14.232 1.00 98.69 174 PHE A O 1
ATOM 1422 N N . LEU A 1 175 ? -11.939 2.656 14.922 1.00 98.62 175 LEU A N 1
ATOM 1423 C CA . LEU A 1 175 ? -12.979 1.875 14.248 1.00 98.62 175 LEU A CA 1
ATOM 1424 C C . LEU A 1 175 ? -14.384 2.274 14.716 1.00 98.62 175 LEU A C 1
ATOM 1426 O O . LEU A 1 175 ? -15.266 2.526 13.897 1.00 98.62 175 LEU A O 1
ATOM 1430 N N . GLN A 1 176 ? -14.577 2.407 16.032 1.00 98.38 176 GLN A N 1
ATOM 1431 C CA . GLN A 1 176 ? -15.855 2.811 16.616 1.00 98.38 176 GLN A CA 1
ATOM 1432 C C . GLN A 1 176 ? -16.268 4.221 16.183 1.00 98.38 176 GLN A C 1
ATOM 1434 O O . GLN A 1 176 ? -17.419 4.423 15.800 1.00 98.38 176 GLN A O 1
ATOM 1439 N N . LYS A 1 177 ? -15.347 5.191 16.236 1.00 98.25 177 LYS A N 1
ATOM 1440 C CA . LYS A 1 177 ? -15.612 6.585 15.847 1.00 98.25 177 LYS A CA 1
ATOM 1441 C C . LYS A 1 177 ? -16.001 6.727 14.382 1.00 98.25 177 LYS A C 1
ATOM 1443 O O . LYS A 1 177 ? -16.821 7.580 14.060 1.00 98.25 177 LYS A O 1
ATOM 1448 N N . ASN A 1 178 ? -15.417 5.901 13.521 1.00 98.31 178 ASN A N 1
ATOM 1449 C CA . ASN A 1 178 ? -15.643 5.948 12.080 1.00 98.31 178 ASN A CA 1
ATOM 1450 C C . ASN A 1 178 ? -16.742 4.995 11.602 1.00 98.31 178 ASN A C 1
ATOM 1452 O O . ASN A 1 178 ? -17.064 4.997 10.420 1.00 98.31 178 ASN A O 1
ATOM 1456 N N . GLY A 1 179 ? -17.323 4.195 12.503 1.00 97.81 179 GLY A N 1
ATOM 1457 C CA . GLY A 1 179 ? -18.386 3.254 12.157 1.00 97.81 179 GLY A CA 1
ATOM 1458 C C . GLY A 1 179 ? -17.945 2.169 11.175 1.00 97.81 179 GLY A C 1
ATOM 1459 O O . GLY A 1 179 ? -18.777 1.700 10.410 1.00 97.81 179 GLY A O 1
ATOM 1460 N N . ILE A 1 180 ? -16.666 1.786 11.194 1.00 97.69 180 ILE A N 1
ATOM 1461 C CA . ILE A 1 180 ? -16.092 0.756 10.318 1.00 97.69 180 ILE A CA 1
ATOM 1462 C C . ILE A 1 180 ? -15.715 -0.498 11.110 1.00 97.69 180 ILE A C 1
ATOM 1464 O O . ILE A 1 180 ? -15.430 -0.446 12.311 1.00 97.69 180 ILE A O 1
ATOM 1468 N N . PHE A 1 181 ? -15.686 -1.646 10.441 1.00 96.88 181 PHE A N 1
ATOM 1469 C CA . PHE A 1 181 ? -15.338 -2.921 11.056 1.00 96.88 181 PHE A CA 1
ATOM 1470 C C . PHE A 1 181 ? -13.828 -3.111 11.247 1.00 96.88 181 PHE A C 1
ATOM 1472 O O . PHE A 1 181 ? -13.419 -3.581 12.316 1.00 96.88 181 PHE A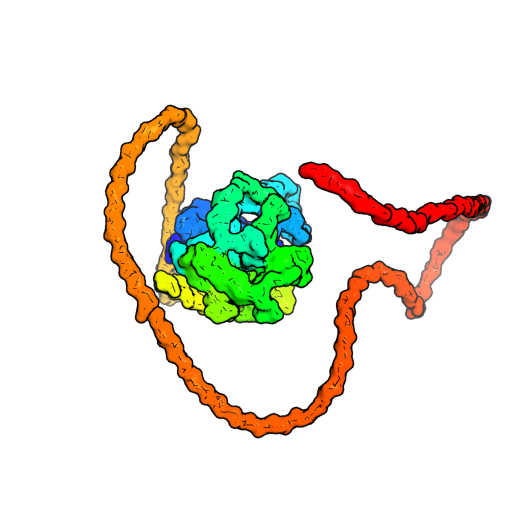 O 1
ATOM 1479 N N . MET A 1 182 ? -13.010 -2.760 10.250 1.00 97.69 182 MET A N 1
ATOM 1480 C CA . MET A 1 182 ? -11.570 -3.043 10.257 1.00 97.69 182 MET A CA 1
ATOM 1481 C C . MET A 1 182 ? -10.722 -2.059 9.441 1.00 97.69 182 MET A C 1
ATOM 1483 O O . MET A 1 182 ? -11.228 -1.294 8.620 1.00 97.69 182 MET A O 1
ATOM 1487 N N . ILE A 1 183 ? -9.404 -2.143 9.633 1.00 98.62 183 ILE A N 1
ATOM 1488 C CA . ILE A 1 183 ? -8.399 -1.538 8.753 1.00 98.62 183 ILE A CA 1
ATOM 1489 C C . ILE A 1 183 ? -7.757 -2.617 7.873 1.00 98.62 183 ILE A C 1
ATOM 1491 O O . ILE A 1 183 ? -7.396 -3.692 8.354 1.00 98.62 183 ILE A O 1
ATOM 1495 N N . ILE A 1 184 ? -7.574 -2.321 6.588 1.00 98.56 184 ILE A N 1
ATOM 1496 C CA . ILE A 1 184 ? -6.745 -3.116 5.674 1.00 98.56 184 ILE A CA 1
ATOM 1497 C C . ILE A 1 184 ? -5.529 -2.278 5.298 1.00 98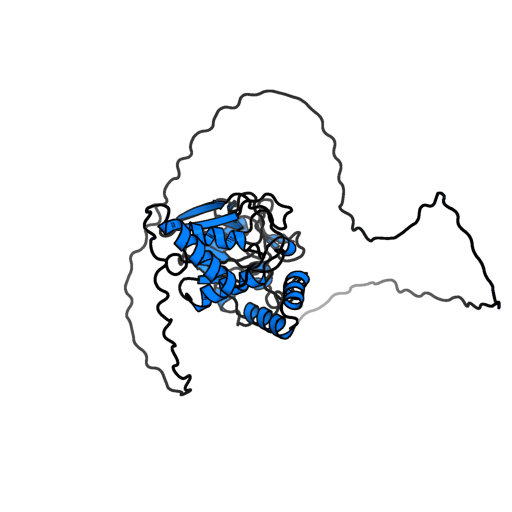.56 184 ILE A C 1
ATOM 1499 O O . ILE A 1 184 ? -5.668 -1.105 4.952 1.00 98.56 184 ILE A O 1
ATOM 1503 N N . ARG A 1 185 ? -4.334 -2.863 5.384 1.00 98.81 185 ARG A N 1
ATOM 1504 C CA . ARG A 1 185 ? -3.095 -2.111 5.203 1.00 98.81 185 ARG A CA 1
ATOM 1505 C C . ARG A 1 185 ? -1.971 -2.854 4.486 1.00 98.81 185 ARG A C 1
ATOM 1507 O O . ARG A 1 185 ? -2.060 -4.065 4.302 1.00 98.81 185 ARG A O 1
ATOM 1514 N N . GLY A 1 186 ? -0.929 -2.116 4.099 1.00 98.31 186 GLY A N 1
ATOM 1515 C CA . GLY A 1 186 ? 0.296 -2.618 3.463 1.00 98.31 186 GLY A CA 1
ATOM 1516 C C . GLY A 1 186 ? 1.536 -2.527 4.366 1.00 98.31 186 GLY A C 1
ATOM 1517 O O . GLY A 1 186 ? 1.467 -2.885 5.539 1.00 98.31 186 GLY A O 1
ATOM 1518 N N . HIS A 1 187 ? 2.653 -2.031 3.809 1.00 97.75 187 HIS A N 1
ATOM 1519 C CA . HIS A 1 187 ? 3.873 -1.520 4.479 1.00 97.75 187 HIS A CA 1
ATOM 1520 C C . HIS A 1 187 ? 4.742 -2.501 5.299 1.00 97.75 187 HIS A C 1
ATOM 1522 O O . HIS A 1 187 ? 5.970 -2.415 5.272 1.00 97.75 187 HIS A O 1
ATOM 1528 N N . GLN A 1 188 ? 4.155 -3.441 6.043 1.00 97.12 188 GLN A N 1
ATOM 1529 C CA . GLN A 1 188 ? 4.897 -4.475 6.770 1.00 97.12 188 GLN A CA 1
ATOM 1530 C C . GLN A 1 188 ? 4.993 -5.755 5.943 1.00 97.12 188 GLN A C 1
ATOM 1532 O O . GLN A 1 188 ? 3.979 -6.313 5.521 1.00 97.12 188 GLN A O 1
ATOM 1537 N N . VAL A 1 189 ? 6.219 -6.250 5.763 1.00 96.81 189 VAL A N 1
ATOM 1538 C CA . VAL A 1 189 ? 6.453 -7.600 5.242 1.00 96.81 189 VAL A CA 1
ATOM 1539 C C . VAL A 1 189 ? 5.856 -8.597 6.230 1.00 96.81 189 VAL A C 1
ATOM 1541 O O . VAL A 1 189 ? 6.123 -8.526 7.429 1.00 96.81 189 VAL A O 1
ATOM 1544 N N . VAL A 1 190 ? 5.050 -9.528 5.726 1.00 96.94 190 VAL A N 1
ATOM 1545 C CA . VAL A 1 190 ? 4.476 -10.621 6.516 1.00 96.94 190 VAL A CA 1
ATOM 1546 C C . VAL A 1 190 ? 4.739 -11.949 5.818 1.00 96.94 190 VAL A C 1
ATOM 1548 O O . VAL A 1 190 ? 4.509 -12.075 4.615 1.00 96.94 190 VAL A O 1
ATOM 1551 N N . ASP A 1 191 ? 5.186 -12.957 6.568 1.00 96.75 191 ASP A N 1
ATOM 1552 C CA . ASP A 1 191 ? 5.672 -14.230 6.009 1.00 96.75 191 ASP A CA 1
ATOM 1553 C C . ASP A 1 191 ? 4.655 -14.922 5.096 1.00 96.75 191 ASP A C 1
ATOM 1555 O O . ASP A 1 191 ? 5.009 -15.510 4.077 1.00 96.75 191 ASP A O 1
ATOM 1559 N N . LYS A 1 192 ? 3.367 -14.831 5.442 1.00 97.12 192 LYS A N 1
ATOM 1560 C CA . LYS A 1 192 ? 2.273 -15.480 4.706 1.00 97.12 192 LYS A CA 1
ATOM 1561 C C . LYS A 1 192 ? 1.654 -14.599 3.620 1.00 97.12 192 LYS A C 1
ATOM 1563 O O . LYS A 1 192 ? 0.661 -15.001 3.025 1.00 97.12 192 LYS A O 1
ATOM 1568 N N . GLY A 1 193 ? 2.170 -13.396 3.382 1.00 97.81 193 GLY A N 1
ATOM 1569 C CA . GLY A 1 193 ? 1.602 -12.423 2.443 1.00 97.81 193 GLY A CA 1
ATOM 1570 C C . GLY A 1 193 ? 0.307 -11.748 2.923 1.00 97.81 193 GLY A C 1
ATOM 1571 O O . GLY A 1 193 ? 0.076 -10.593 2.590 1.00 97.81 193 GLY A O 1
ATOM 1572 N N . VAL A 1 194 ? -0.525 -12.411 3.737 1.00 98.31 194 VAL A N 1
ATOM 1573 C CA . VAL A 1 194 ? -1.676 -11.798 4.425 1.00 98.31 194 VAL A CA 1
ATOM 1574 C C . VAL A 1 194 ? -1.721 -12.257 5.878 1.00 98.31 194 VAL A C 1
ATOM 1576 O O . VAL A 1 194 ? -1.692 -13.458 6.150 1.00 98.31 194 VAL A O 1
ATOM 1579 N N . VAL A 1 195 ? -1.816 -11.313 6.815 1.00 97.50 195 VAL A N 1
ATOM 1580 C CA . VAL A 1 195 ? -1.941 -11.597 8.252 1.00 97.50 195 VAL A CA 1
ATOM 1581 C C . VAL A 1 195 ? -2.970 -10.665 8.879 1.00 97.50 195 VAL A C 1
ATOM 1583 O O . VAL A 1 195 ? -2.854 -9.445 8.785 1.00 97.50 195 VAL A O 1
ATOM 1586 N N . SER A 1 196 ? -3.963 -11.246 9.551 1.00 96.94 196 SER A N 1
ATOM 1587 C CA . SER A 1 196 ? -4.877 -10.513 10.428 1.00 96.94 196 SER A CA 1
ATOM 1588 C C . SER A 1 196 ? -4.347 -10.513 11.858 1.00 96.94 196 SER A C 1
ATOM 1590 O O . SER A 1 196 ? -3.866 -11.536 12.341 1.00 96.94 196 SER A O 1
ATOM 1592 N N . ALA A 1 197 ? -4.484 -9.382 12.539 1.00 96.31 197 ALA A N 1
ATOM 1593 C CA . ALA A 1 197 ? -4.024 -9.172 13.907 1.00 96.31 197 ALA A CA 1
ATOM 1594 C C . ALA A 1 197 ? -5.120 -8.501 14.748 1.00 96.31 197 ALA A C 1
ATOM 1596 O O . ALA A 1 197 ? -6.173 -8.115 14.221 1.00 96.31 197 ALA A O 1
ATOM 1597 N N . MET A 1 198 ? -4.878 -8.359 16.057 1.00 96.62 198 MET A N 1
ATOM 1598 C CA . MET A 1 198 ? -5.721 -7.546 16.946 1.00 96.62 198 MET A CA 1
ATOM 1599 C C . MET A 1 198 ? -7.221 -7.892 16.853 1.00 96.62 198 MET A C 1
ATOM 1601 O O . MET A 1 198 ? -8.066 -7.034 16.605 1.00 96.62 198 MET A O 1
ATOM 1605 N N . ASN A 1 199 ? -7.563 -9.174 17.030 1.00 95.50 199 ASN A N 1
ATOM 1606 C CA . ASN A 1 199 ? -8.934 -9.700 16.924 1.00 95.50 199 ASN A CA 1
ATOM 1607 C C . ASN A 1 199 ? -9.579 -9.492 15.540 1.00 95.50 199 ASN A C 1
ATOM 1609 O O . ASN A 1 199 ? -10.759 -9.152 15.447 1.00 95.50 199 ASN A O 1
ATOM 1613 N N . HIS A 1 200 ? -8.803 -9.674 14.466 1.00 95.19 200 HIS A N 1
ATOM 1614 C CA . HIS A 1 200 ? -9.231 -9.478 13.072 1.00 95.19 200 HIS A CA 1
ATOM 1615 C C . HIS A 1 200 ? -9.692 -8.048 12.740 1.00 95.19 200 HIS A C 1
ATOM 1617 O O . HIS A 1 200 ? -10.353 -7.823 11.729 1.00 95.19 200 HIS A O 1
ATOM 1623 N N . ARG A 1 201 ? -9.322 -7.067 13.573 1.00 97.25 201 ARG A N 1
ATOM 1624 C CA . ARG A 1 201 ? -9.655 -5.647 13.380 1.00 97.25 201 ARG A CA 1
ATOM 1625 C C . ARG A 1 201 ? -8.664 -4.906 12.492 1.00 97.25 201 ARG A C 1
ATOM 1627 O O . ARG A 1 201 ? -8.955 -3.801 12.040 1.00 97.25 201 ARG A O 1
ATOM 1634 N N . ILE A 1 202 ? -7.516 -5.513 12.215 1.00 98.25 202 ILE A N 1
ATOM 1635 C CA . ILE A 1 202 ? -6.566 -5.027 11.222 1.00 98.25 202 ILE A CA 1
ATOM 1636 C C . ILE A 1 202 ? -6.000 -6.197 10.428 1.00 98.25 202 ILE A C 1
ATOM 1638 O O . ILE A 1 202 ? -5.760 -7.272 10.980 1.00 98.25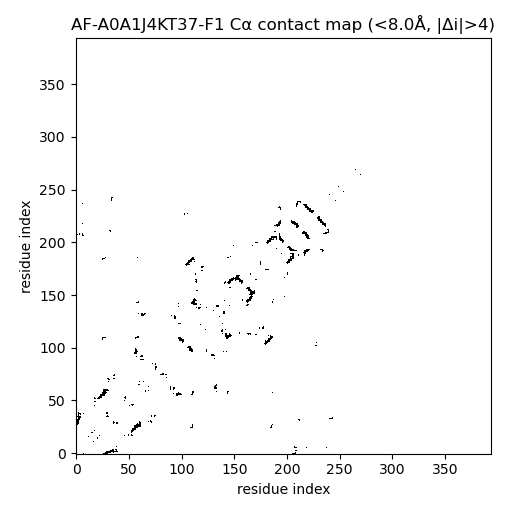 202 ILE A O 1
ATOM 1642 N N . THR A 1 203 ? -5.826 -6.012 9.122 1.00 98.25 203 THR A N 1
ATOM 1643 C CA . THR A 1 203 ? -5.189 -7.003 8.251 1.00 98.25 203 THR A CA 1
ATOM 1644 C C . THR A 1 203 ? -4.110 -6.356 7.404 1.00 98.25 203 THR A C 1
ATOM 1646 O O . THR A 1 203 ? -4.362 -5.376 6.707 1.00 98.25 203 THR A O 1
ATOM 1649 N N . THR A 1 204 ? -2.915 -6.932 7.465 1.00 98.69 204 THR A N 1
ATOM 1650 C CA . THR A 1 204 ? -1.748 -6.539 6.678 1.00 98.69 204 THR A CA 1
ATOM 1651 C C . THR A 1 204 ? -1.643 -7.423 5.443 1.00 98.69 204 THR A C 1
ATOM 1653 O O . THR A 1 204 ? -1.708 -8.649 5.547 1.00 98.69 204 THR A O 1
ATOM 1656 N N . VAL A 1 205 ? -1.470 -6.794 4.283 1.00 98.56 205 VAL A N 1
ATOM 1657 C CA . VAL A 1 205 ? -1.316 -7.424 2.970 1.00 98.56 205 VAL A CA 1
ATOM 1658 C C . VAL A 1 205 ? 0.024 -7.017 2.380 1.00 98.56 205 VAL A C 1
ATOM 1660 O O . VAL A 1 205 ? 0.333 -5.834 2.267 1.00 98.56 205 VAL A O 1
ATOM 1663 N N . PHE A 1 206 ? 0.804 -7.999 1.950 1.00 98.56 206 PHE A N 1
ATOM 1664 C CA . PHE A 1 206 ? 2.092 -7.792 1.314 1.00 98.56 206 PHE A CA 1
ATOM 1665 C C . PHE A 1 206 ? 2.189 -8.629 0.039 1.00 98.56 206 PHE A C 1
ATOM 1667 O O . PHE A 1 206 ? 2.200 -9.858 0.070 1.00 98.56 206 PHE A O 1
ATOM 1674 N N . SER A 1 207 ? 2.231 -7.952 -1.108 1.00 98.50 207 SER A N 1
ATOM 1675 C CA . SER A 1 207 ? 2.080 -8.593 -2.423 1.00 98.50 207 SER A CA 1
ATOM 1676 C C . SER A 1 207 ? 3.394 -8.788 -3.193 1.00 98.50 207 SER A C 1
ATOM 1678 O O . SER A 1 207 ? 3.356 -9.256 -4.329 1.00 98.50 207 SER A O 1
ATOM 1680 N N . ALA A 1 208 ? 4.544 -8.458 -2.598 1.00 97.88 208 ALA A N 1
ATOM 1681 C CA . ALA A 1 208 ? 5.865 -8.769 -3.148 1.00 97.88 208 ALA A CA 1
ATOM 1682 C C . ALA A 1 208 ? 6.423 -10.005 -2.436 1.00 97.88 208 ALA A C 1
ATOM 1684 O O . ALA A 1 208 ? 6.597 -9.990 -1.220 1.00 97.88 208 ALA A O 1
ATOM 1685 N N . SER A 1 209 ? 6.652 -11.087 -3.171 1.00 97.31 209 SER A N 1
ATOM 1686 C CA . SER A 1 209 ? 7.250 -12.295 -2.610 1.00 97.31 209 SER A CA 1
ATOM 1687 C C . SER A 1 209 ? 8.768 -12.246 -2.691 1.00 97.31 209 SER A C 1
ATOM 1689 O O . SER A 1 209 ? 9.313 -11.530 -3.528 1.00 97.31 209 SER A O 1
ATOM 1691 N N . SER A 1 210 ? 9.443 -12.995 -1.817 1.00 95.88 210 SER A N 1
ATOM 1692 C CA . SER A 1 210 ? 10.905 -12.959 -1.703 1.00 95.88 210 SER A CA 1
ATOM 1693 C C . SER A 1 210 ? 11.465 -11.538 -1.653 1.00 95.88 210 SER A C 1
ATOM 1695 O O . SER A 1 210 ? 12.356 -11.172 -2.423 1.00 95.88 210 SER A O 1
ATOM 1697 N N . TYR A 1 211 ? 10.878 -10.716 -0.783 1.00 94.44 211 TYR A N 1
ATOM 1698 C CA . TYR A 1 211 ? 11.131 -9.284 -0.747 1.00 94.44 211 TYR A CA 1
ATOM 1699 C C . TYR A 1 211 ? 12.630 -8.971 -0.652 1.00 94.44 211 TYR A C 1
ATOM 1701 O O . TYR A 1 211 ? 13.347 -9.551 0.166 1.00 94.44 211 TYR A O 1
ATOM 1709 N N . CYS A 1 212 ? 13.100 -8.093 -1.545 1.00 88.38 212 CYS A N 1
ATOM 1710 C CA . CYS A 1 212 ? 14.509 -7.702 -1.700 1.00 88.38 212 CYS A CA 1
ATOM 1711 C C . CYS A 1 212 ? 15.491 -8.862 -1.976 1.00 88.38 212 CYS A C 1
ATOM 1713 O O . CYS A 1 212 ? 16.700 -8.661 -1.920 1.00 88.38 212 CYS A O 1
ATOM 1715 N N . GLY A 1 213 ? 15.008 -10.077 -2.256 1.00 85.56 213 GLY A N 1
ATOM 1716 C CA . GLY A 1 213 ? 15.838 -11.278 -2.373 1.00 85.56 213 GLY A CA 1
ATOM 1717 C C . GLY A 1 213 ? 16.422 -11.776 -1.045 1.00 85.56 213 GLY A C 1
ATOM 1718 O O . GLY A 1 213 ? 17.241 -12.692 -1.053 1.00 85.56 213 GLY A O 1
ATOM 1719 N N . GLU A 1 214 ? 16.010 -11.189 0.080 1.00 85.81 214 GLU A N 1
ATOM 1720 C CA . GLU A 1 214 ? 16.502 -11.511 1.426 1.00 85.81 214 GLU A CA 1
ATOM 1721 C C . GLU A 1 214 ? 15.457 -12.270 2.248 1.00 85.81 214 GLU A C 1
ATOM 1723 O O . GLU A 1 214 ? 15.796 -13.085 3.105 1.00 85.81 214 GLU A O 1
ATOM 1728 N N . ASN A 1 215 ? 14.176 -12.017 1.978 1.00 88.19 215 ASN A N 1
ATOM 1729 C CA . ASN A 1 215 ? 13.067 -12.678 2.645 1.00 88.19 215 ASN A CA 1
ATOM 1730 C C . ASN A 1 215 ? 12.618 -13.933 1.877 1.00 88.19 215 ASN A C 1
ATOM 1732 O O . ASN A 1 215 ? 12.752 -14.032 0.660 1.00 88.19 215 ASN A O 1
ATOM 1736 N N . GLU A 1 216 ? 11.990 -14.871 2.584 1.00 93.81 216 GLU A N 1
ATOM 1737 C CA . GLU A 1 216 ? 11.291 -16.029 1.995 1.00 93.81 216 GLU A CA 1
ATOM 1738 C C . GLU A 1 216 ? 9.762 -15.871 2.078 1.00 93.81 216 GLU A C 1
ATOM 1740 O O . GLU A 1 216 ? 9.004 -16.841 2.013 1.00 93.81 216 GLU A O 1
ATOM 1745 N N . ASN A 1 217 ? 9.288 -14.632 2.246 1.00 97.56 217 ASN A N 1
ATOM 1746 C CA . ASN A 1 217 ? 7.874 -14.349 2.429 1.00 97.56 217 ASN A CA 1
ATOM 1747 C C . ASN A 1 217 ? 7.061 -14.667 1.164 1.00 97.56 217 ASN A C 1
ATOM 1749 O O . ASN A 1 217 ? 7.496 -14.466 0.025 1.00 97.56 217 ASN A O 1
ATOM 1753 N N . MET A 1 218 ? 5.827 -15.109 1.382 1.00 98.31 218 MET A N 1
ATOM 1754 C CA . MET A 1 218 ? 4.823 -15.269 0.338 1.00 98.31 218 MET A CA 1
ATOM 1755 C C . MET A 1 218 ? 4.312 -13.905 -0.147 1.00 98.31 218 MET A C 1
ATOM 1757 O O . MET A 1 218 ? 4.356 -12.910 0.579 1.00 98.31 218 MET A O 1
ATOM 1761 N N . SER A 1 219 ? 3.766 -13.881 -1.363 1.00 98.19 219 SER A N 1
ATOM 1762 C CA . SER A 1 219 ? 2.935 -12.770 -1.843 1.00 98.19 219 SER A CA 1
ATOM 1763 C C . SER A 1 219 ? 1.480 -13.036 -1.465 1.00 98.19 219 SER A C 1
ATOM 1765 O O . SER A 1 219 ? 1.029 -14.179 -1.510 1.00 98.19 219 SER A O 1
ATOM 1767 N N . GLY A 1 220 ? 0.733 -12.003 -1.087 1.00 98.06 220 GLY A N 1
ATOM 1768 C CA . GLY A 1 220 ? -0.674 -12.107 -0.722 1.00 98.06 220 GLY A CA 1
ATOM 1769 C C . GLY A 1 220 ? -1.541 -11.024 -1.348 1.00 98.06 220 GLY A C 1
ATOM 1770 O O . GLY A 1 220 ? -1.088 -9.905 -1.589 1.00 98.06 220 GLY A O 1
ATOM 1771 N N . ILE A 1 221 ? -2.808 -11.361 -1.577 1.00 98.31 221 ILE A N 1
ATOM 1772 C CA . ILE A 1 221 ? -3.895 -10.424 -1.871 1.00 98.31 221 ILE A CA 1
ATOM 1773 C C . ILE A 1 221 ? -5.108 -10.753 -0.996 1.00 98.31 221 ILE A C 1
ATOM 1775 O O . ILE A 1 221 ? -5.276 -11.887 -0.542 1.00 98.31 221 ILE A O 1
ATOM 1779 N N . ILE A 1 222 ? -5.987 -9.773 -0.815 1.00 96.88 222 ILE A N 1
ATOM 1780 C CA . ILE A 1 222 ? -7.315 -9.977 -0.240 1.00 96.88 222 ILE A CA 1
ATOM 1781 C C . ILE A 1 222 ? -8.337 -9.969 -1.375 1.00 96.88 222 ILE A C 1
ATOM 1783 O O . ILE A 1 222 ? -8.364 -9.035 -2.173 1.00 96.88 222 ILE A O 1
ATOM 1787 N N . LYS A 1 223 ? -9.184 -11.001 -1.438 1.00 95.75 223 LYS A N 1
ATOM 1788 C CA . LYS A 1 223 ? -10.297 -11.090 -2.387 1.00 95.75 223 LYS A CA 1
ATOM 1789 C C . LYS A 1 223 ? -11.609 -10.872 -1.656 1.00 95.75 223 LYS A C 1
ATOM 1791 O O . LYS A 1 223 ? -11.948 -11.657 -0.777 1.00 95.75 223 LYS A O 1
ATOM 1796 N N . PHE A 1 224 ? -12.357 -9.849 -2.041 1.00 92.50 224 PHE A N 1
ATOM 1797 C CA . PHE A 1 224 ? -13.726 -9.660 -1.574 1.00 92.50 224 PHE A CA 1
ATOM 1798 C C . PHE A 1 224 ? -14.643 -10.592 -2.368 1.00 92.50 224 PHE A C 1
ATOM 1800 O O . PHE A 1 224 ? -14.748 -10.470 -3.585 1.00 92.50 224 PHE A O 1
ATOM 1807 N N . VAL A 1 225 ? -15.232 -11.578 -1.689 1.00 86.38 225 VAL A N 1
ATOM 1808 C CA . VAL A 1 225 ? -16.083 -12.611 -2.314 1.00 86.38 225 VAL A CA 1
ATOM 1809 C C . VAL A 1 225 ? -17.570 -12.263 -2.234 1.00 86.38 225 VAL A C 1
ATOM 1811 O O . VAL A 1 225 ? -18.360 -12.728 -3.051 1.00 86.38 225 VAL A O 1
ATOM 1814 N N . SER A 1 226 ? -17.950 -11.444 -1.256 1.00 81.12 226 SER A N 1
ATOM 1815 C CA . SER A 1 226 ? -19.274 -10.842 -1.104 1.00 81.12 226 SER A CA 1
ATOM 1816 C C . SER A 1 226 ? -19.163 -9.586 -0.237 1.00 81.12 226 SER A C 1
ATOM 1818 O O . SER A 1 226 ? -18.097 -9.326 0.329 1.00 81.12 226 SER A O 1
ATOM 1820 N N . GLU A 1 227 ? -20.268 -8.853 -0.073 1.00 77.31 227 GLU A N 1
ATOM 1821 C CA . GLU A 1 227 ? -20.364 -7.771 0.918 1.00 77.31 227 GLU A CA 1
ATOM 1822 C C . GLU A 1 227 ? -19.833 -8.255 2.275 1.00 77.31 227 GLU A C 1
ATOM 1824 O O . GLU A 1 227 ? -20.188 -9.346 2.741 1.00 77.31 227 GLU A O 1
ATOM 1829 N N . ALA A 1 228 ? -18.933 -7.469 2.871 1.00 74.62 228 ALA A N 1
ATOM 1830 C CA . ALA A 1 228 ? -18.327 -7.729 4.177 1.00 74.62 228 ALA A CA 1
ATOM 1831 C C . ALA A 1 228 ? -17.631 -9.103 4.365 1.00 74.62 228 ALA A C 1
ATOM 1833 O O . ALA A 1 228 ? -17.349 -9.504 5.503 1.00 74.62 228 ALA A O 1
ATOM 1834 N N . ARG A 1 229 ? -17.308 -9.832 3.286 1.00 82.81 229 ARG A N 1
ATOM 1835 C CA . ARG A 1 229 ? -16.551 -11.093 3.347 1.00 82.81 229 ARG A CA 1
ATOM 1836 C C . ARG A 1 229 ? -15.362 -11.052 2.404 1.00 82.81 229 ARG A C 1
ATOM 1838 O O . ARG A 1 229 ? -15.516 -10.947 1.186 1.00 82.81 229 ARG A O 1
ATOM 1845 N N . TYR A 1 230 ? -14.181 -11.250 2.975 1.00 90.31 230 TYR A N 1
ATOM 1846 C CA . TYR A 1 230 ? -12.959 -11.415 2.211 1.00 90.31 230 TYR A CA 1
ATOM 1847 C C . TYR A 1 230 ? -12.255 -12.735 2.511 1.00 90.31 230 TYR A C 1
ATOM 1849 O O . TYR A 1 230 ? -12.420 -13.327 3.577 1.00 90.31 230 TYR A O 1
ATOM 1857 N N . GLU A 1 231 ? -11.440 -13.172 1.558 1.00 93.50 231 GLU A N 1
ATOM 1858 C CA . GLU A 1 231 ? -10.604 -14.359 1.663 1.00 93.50 231 GLU A CA 1
ATOM 1859 C C . GLU A 1 231 ? -9.165 -14.010 1.252 1.00 93.50 231 GLU A C 1
ATOM 1861 O O . GLU A 1 231 ? -8.962 -13.342 0.229 1.00 93.50 231 GLU A O 1
ATOM 1866 N N . PRO A 1 232 ? -8.147 -14.415 2.033 1.00 96.06 232 PRO A N 1
ATOM 1867 C CA .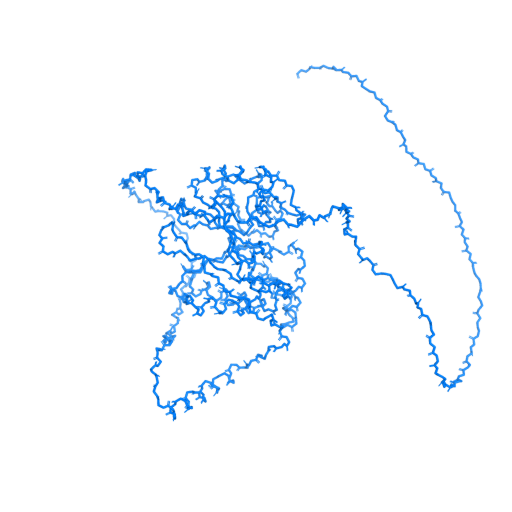 PRO A 1 232 ? -6.761 -14.248 1.627 1.00 96.06 232 PRO A CA 1
ATOM 1868 C C . PRO A 1 232 ? -6.431 -15.227 0.496 1.00 96.06 232 PRO A C 1
ATOM 1870 O O . PRO A 1 232 ? -6.677 -16.427 0.608 1.00 96.06 232 PRO A O 1
ATOM 1873 N N . ALA A 1 233 ? -5.817 -14.730 -0.574 1.00 97.06 233 ALA A N 1
ATOM 1874 C CA . ALA A 1 233 ? -5.181 -15.560 -1.590 1.00 97.06 233 ALA A CA 1
ATOM 1875 C C . ALA A 1 233 ? -3.674 -15.309 -1.550 1.00 97.06 233 ALA A C 1
ATOM 1877 O O . ALA A 1 233 ? -3.220 -14.178 -1.730 1.00 97.06 233 ALA A O 1
ATOM 1878 N N . THR A 1 234 ? -2.905 -16.361 -1.282 1.00 97.94 234 THR A N 1
ATOM 1879 C CA . THR A 1 234 ? -1.458 -16.282 -1.081 1.00 97.94 234 THR A CA 1
ATOM 1880 C C . THR A 1 234 ? -0.726 -17.131 -2.107 1.00 97.94 234 THR A C 1
ATOM 1882 O O . THR A 1 234 ? -1.231 -18.144 -2.594 1.00 97.94 234 THR A O 1
ATOM 1885 N N . TYR A 1 235 ? 0.479 -16.700 -2.456 1.00 98.06 235 TYR A N 1
ATOM 1886 C CA . TYR A 1 235 ? 1.282 -17.284 -3.512 1.00 98.06 235 TYR A CA 1
ATOM 1887 C C . TYR A 1 235 ? 2.692 -17.558 -2.991 1.00 98.06 235 TYR A C 1
ATOM 1889 O O . TYR A 1 235 ? 3.286 -16.684 -2.350 1.00 98.06 235 TYR A O 1
ATOM 1897 N N . PRO A 1 236 ? 3.249 -18.749 -3.266 1.00 97.62 236 PRO A N 1
ATOM 1898 C CA . PRO A 1 236 ? 4.593 -19.097 -2.826 1.00 97.62 236 PRO A CA 1
ATOM 1899 C C . PRO A 1 236 ? 5.635 -18.129 -3.405 1.00 97.62 236 PRO A C 1
ATOM 1901 O O . PRO A 1 236 ? 5.387 -17.532 -4.462 1.00 97.62 236 PRO A O 1
ATOM 1904 N N . PRO A 1 237 ? 6.790 -17.969 -2.744 1.00 97.44 237 PRO A N 1
ATOM 1905 C CA . PRO A 1 237 ? 7.846 -17.097 -3.233 1.00 97.44 237 PRO A CA 1
ATOM 1906 C C . PRO A 1 237 ? 8.300 -17.456 -4.646 1.00 97.44 237 PRO A C 1
ATOM 1908 O O . PRO A 1 237 ? 8.471 -18.631 -4.982 1.00 97.44 237 PRO A O 1
ATOM 1911 N N . LEU A 1 238 ? 8.451 -16.434 -5.489 1.00 95.88 238 LEU A N 1
ATOM 1912 C CA . LEU A 1 238 ? 9.136 -16.560 -6.771 1.00 95.88 238 LEU A CA 1
ATOM 1913 C C . LEU A 1 238 ? 10.641 -16.350 -6.568 1.00 95.88 238 LEU A C 1
ATOM 1915 O O . LEU A 1 238 ? 11.027 -15.565 -5.704 1.00 95.88 238 LEU A O 1
ATOM 1919 N N . PRO A 1 239 ? 11.504 -16.986 -7.380 1.00 93.12 239 PRO A N 1
ATOM 1920 C CA . PRO A 1 239 ? 12.917 -16.634 -7.407 1.00 93.12 239 PRO A CA 1
ATOM 1921 C C . PRO A 1 239 ? 13.093 -15.135 -7.664 1.00 93.12 239 PRO A C 1
ATOM 1923 O O . PRO A 1 239 ? 12.488 -14.589 -8.591 1.00 93.12 239 PRO A O 1
ATOM 1926 N N . TYR A 1 240 ? 13.930 -14.482 -6.859 1.00 93.12 240 TYR A N 1
ATOM 1927 C CA . TYR A 1 240 ? 14.239 -13.069 -7.041 1.00 93.12 240 TYR A CA 1
ATOM 1928 C C . TYR A 1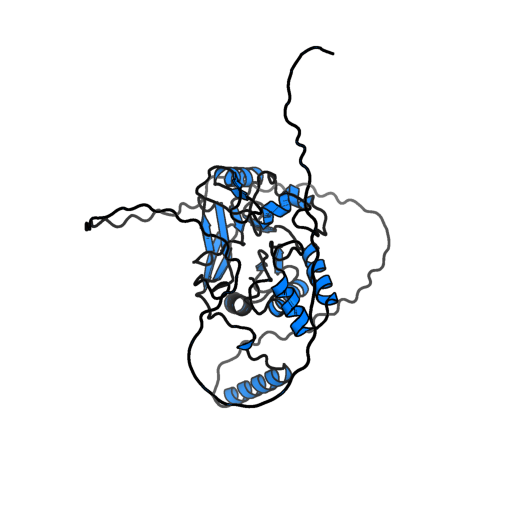 240 ? 15.043 -12.880 -8.332 1.00 93.12 240 TYR A C 1
ATOM 1930 O O . TYR A 1 240 ? 16.190 -13.314 -8.428 1.00 93.12 240 TYR A O 1
ATOM 1938 N N . ALA A 1 241 ? 14.422 -12.266 -9.337 1.00 91.25 241 ALA A N 1
ATOM 1939 C CA . ALA A 1 241 ? 15.025 -12.055 -10.646 1.00 91.25 241 ALA A CA 1
ATOM 1940 C C . ALA A 1 241 ? 15.684 -10.678 -10.711 1.00 91.25 241 ALA A C 1
ATOM 1942 O O . ALA A 1 241 ? 14.992 -9.662 -10.615 1.00 91.25 241 ALA A O 1
ATOM 1943 N N . LYS A 1 242 ? 17.002 -10.635 -10.934 1.00 91.69 242 LYS A N 1
ATOM 1944 C CA . LYS A 1 242 ? 17.703 -9.367 -11.169 1.00 91.69 242 LYS A CA 1
ATOM 1945 C C . LYS A 1 242 ? 17.454 -8.878 -12.585 1.00 91.69 242 LYS A C 1
ATOM 1947 O O . LYS A 1 242 ? 17.409 -9.678 -13.519 1.00 91.69 242 LYS A O 1
ATOM 1952 N N . ARG A 1 243 ? 17.386 -7.561 -12.793 1.00 90.88 243 ARG A N 1
ATOM 1953 C CA . ARG A 1 243 ? 17.170 -6.991 -14.133 1.00 90.88 243 ARG A CA 1
ATOM 1954 C C . ARG A 1 243 ? 18.218 -7.466 -15.138 1.00 90.88 243 ARG A C 1
ATOM 1956 O O . ARG A 1 243 ? 17.872 -7.775 -16.272 1.00 90.88 243 ARG A O 1
ATOM 1963 N N . ILE A 1 244 ? 19.480 -7.566 -14.718 1.00 90.69 244 ILE A N 1
ATOM 1964 C CA . ILE A 1 244 ? 20.590 -8.025 -15.572 1.00 90.69 244 ILE A CA 1
ATOM 1965 C C . ILE A 1 244 ? 20.452 -9.490 -16.020 1.00 90.69 244 ILE A C 1
ATOM 1967 O O . ILE A 1 244 ? 21.034 -9.887 -17.026 1.00 90.69 244 ILE A O 1
ATOM 1971 N N . GLU A 1 245 ? 19.671 -10.291 -15.297 1.00 90.94 245 GLU A N 1
ATOM 1972 C CA . GLU A 1 245 ? 19.427 -11.705 -15.597 1.00 90.94 245 GLU A CA 1
ATOM 1973 C C . GLU A 1 245 ? 18.208 -11.894 -16.515 1.00 90.94 245 GLU A C 1
ATOM 1975 O O . GLU A 1 245 ? 17.987 -12.985 -17.044 1.00 90.94 245 GLU A O 1
ATOM 1980 N N . VAL A 1 246 ? 17.419 -10.837 -16.737 1.00 90.62 246 VAL A N 1
ATOM 1981 C CA . VAL A 1 246 ? 16.195 -10.887 -17.536 1.00 90.62 246 VAL A CA 1
ATOM 1982 C C . VAL A 1 246 ? 16.450 -10.355 -18.942 1.00 90.62 246 VAL A C 1
ATOM 1984 O O . VAL A 1 246 ? 16.768 -9.188 -19.159 1.00 90.62 246 VAL A O 1
ATOM 1987 N N . GLY A 1 247 ? 16.247 -11.219 -19.937 1.00 86.00 247 GLY A N 1
ATOM 1988 C CA . GLY A 1 247 ? 16.275 -10.824 -21.341 1.00 86.00 247 GLY A CA 1
ATOM 1989 C C . GLY A 1 247 ? 15.008 -10.067 -21.740 1.00 86.00 247 GLY A C 1
ATOM 1990 O O . GLY A 1 247 ? 13.931 -10.658 -21.810 1.00 86.00 247 GLY A O 1
ATOM 1991 N N . LEU A 1 248 ? 15.138 -8.778 -22.062 1.00 83.50 248 LEU A N 1
ATOM 1992 C CA . LEU A 1 248 ? 14.066 -7.990 -22.671 1.00 83.50 248 LEU A CA 1
ATOM 1993 C C . LEU A 1 248 ? 14.073 -8.200 -24.190 1.00 83.50 248 LEU A C 1
ATOM 1995 O O . LEU A 1 248 ? 15.050 -7.885 -24.870 1.00 83.50 248 LEU A O 1
ATOM 1999 N N . LEU A 1 249 ? 12.986 -8.756 -24.727 1.00 83.19 249 LEU A N 1
ATOM 2000 C CA . LEU A 1 249 ? 12.842 -8.999 -26.162 1.00 83.19 249 LEU A CA 1
ATOM 2001 C C . LEU A 1 249 ? 12.123 -7.823 -26.840 1.00 83.19 249 LEU A C 1
ATOM 2003 O O . LEU A 1 249 ? 11.063 -7.419 -26.360 1.00 83.19 249 LEU A O 1
ATOM 2007 N N . PRO A 1 250 ? 12.628 -7.318 -27.982 1.00 81.81 250 PRO A N 1
ATOM 2008 C CA . PRO A 1 250 ? 11.901 -6.351 -28.797 1.00 81.81 250 PRO A CA 1
ATOM 2009 C C . PRO A 1 250 ? 10.521 -6.875 -29.211 1.00 81.81 250 PRO A C 1
ATOM 2011 O O . PRO A 1 250 ? 10.361 -8.061 -29.526 1.00 81.81 250 PRO A O 1
ATOM 2014 N N . LEU A 1 251 ? 9.531 -5.984 -29.266 1.00 79.00 251 LEU A N 1
ATOM 2015 C CA . LEU A 1 251 ? 8.153 -6.310 -29.658 1.00 79.00 251 LEU A CA 1
ATOM 2016 C C . LEU A 1 251 ? 8.087 -6.984 -31.038 1.00 79.00 251 LEU A C 1
ATOM 2018 O O . LEU A 1 251 ? 7.357 -7.954 -31.230 1.00 79.00 251 LEU A O 1
ATOM 2022 N N . GLU A 1 252 ? 8.926 -6.566 -31.987 1.00 83.19 252 GLU A N 1
ATOM 2023 C CA . GLU A 1 252 ? 8.970 -7.158 -33.328 1.00 83.19 252 GLU A CA 1
ATOM 2024 C C . GLU A 1 252 ? 9.461 -8.614 -33.302 1.00 83.19 252 GLU A C 1
ATOM 2026 O O . GLU A 1 252 ? 9.117 -9.423 -34.172 1.00 83.19 252 GLU A O 1
ATOM 2031 N N . MET A 1 253 ? 10.288 -8.968 -32.312 1.00 78.94 253 MET A N 1
ATOM 2032 C CA . MET A 1 253 ? 10.697 -10.352 -32.078 1.00 78.94 253 MET A CA 1
ATOM 2033 C C . MET A 1 253 ? 9.579 -11.155 -31.420 1.00 78.94 253 MET A C 1
ATOM 2035 O O . MET A 1 253 ? 9.398 -12.323 -31.773 1.00 78.94 253 MET A O 1
ATOM 2039 N N . PHE A 1 254 ? 8.803 -10.541 -30.524 1.00 75.19 254 PHE A N 1
ATOM 2040 C CA . PHE A 1 254 ? 7.644 -11.178 -29.904 1.00 75.19 254 PHE A CA 1
ATOM 2041 C C . PHE A 1 254 ? 6.616 -11.623 -30.953 1.00 75.19 254 PHE A C 1
ATOM 2043 O O . PHE A 1 254 ? 6.244 -12.797 -30.975 1.00 75.19 254 PHE A O 1
ATOM 2050 N N . ASP A 1 255 ? 6.261 -10.759 -31.908 1.00 74.81 255 ASP A N 1
ATOM 2051 C CA . ASP A 1 255 ? 5.333 -11.099 -32.997 1.00 74.81 255 ASP A CA 1
ATOM 2052 C C . ASP A 1 255 ? 5.813 -12.295 -33.828 1.00 74.81 255 ASP A C 1
ATOM 2054 O O . ASP A 1 255 ? 5.033 -13.171 -34.220 1.00 74.81 255 ASP A O 1
ATOM 2058 N N . LYS A 1 256 ? 7.121 -12.359 -34.100 1.00 76.19 256 LYS A N 1
ATOM 2059 C CA . LYS A 1 256 ? 7.734 -13.477 -34.831 1.00 76.19 256 LYS A CA 1
ATOM 2060 C C . LYS A 1 256 ? 7.673 -14.770 -34.019 1.00 76.19 256 LYS A C 1
ATOM 2062 O O . LYS A 1 256 ? 7.370 -15.824 -34.582 1.00 76.19 256 LYS A O 1
ATOM 2067 N N . LEU A 1 257 ? 7.935 -14.705 -32.714 1.00 74.81 257 LEU A N 1
ATOM 2068 C CA . LEU A 1 257 ? 7.854 -15.856 -31.813 1.00 74.81 257 LEU A CA 1
ATOM 2069 C C . LEU A 1 257 ? 6.416 -16.354 -31.662 1.00 74.81 257 LEU A C 1
ATOM 2071 O O . LEU A 1 257 ? 6.185 -17.560 -31.764 1.00 74.81 257 LEU A O 1
ATOM 2075 N N . GLN A 1 258 ? 5.447 -15.450 -31.514 1.00 71.44 258 GLN A N 1
ATOM 2076 C CA . GLN A 1 258 ? 4.032 -15.795 -31.417 1.00 71.44 258 GLN A CA 1
ATOM 2077 C C . GLN A 1 258 ? 3.549 -16.469 -32.709 1.00 71.44 258 GLN A C 1
ATOM 2079 O O . GLN A 1 258 ? 2.983 -17.564 -32.662 1.00 71.44 258 GLN A O 1
ATOM 2084 N N . LYS A 1 259 ? 3.865 -15.893 -33.879 1.00 71.00 259 LYS A N 1
ATOM 2085 C CA . LYS A 1 259 ? 3.561 -16.488 -35.194 1.00 71.00 259 LYS A CA 1
ATOM 2086 C C . LYS A 1 259 ? 4.206 -17.868 -35.366 1.00 71.00 259 LYS A C 1
ATOM 2088 O O . LYS A 1 259 ? 3.559 -18.788 -35.867 1.00 71.00 259 LYS A O 1
ATOM 2093 N N . LYS A 1 260 ? 5.447 -18.057 -34.901 1.00 72.31 260 LYS A N 1
ATOM 2094 C CA . LYS A 1 260 ? 6.155 -19.351 -34.937 1.00 72.31 260 LYS A CA 1
ATOM 2095 C C . LYS A 1 260 ? 5.535 -20.388 -33.989 1.00 72.31 260 LYS A C 1
ATOM 2097 O O . LYS A 1 260 ? 5.431 -21.557 -34.359 1.00 72.31 260 LYS A O 1
ATOM 2102 N N . ALA A 1 261 ? 5.093 -19.979 -32.799 1.00 68.88 261 ALA 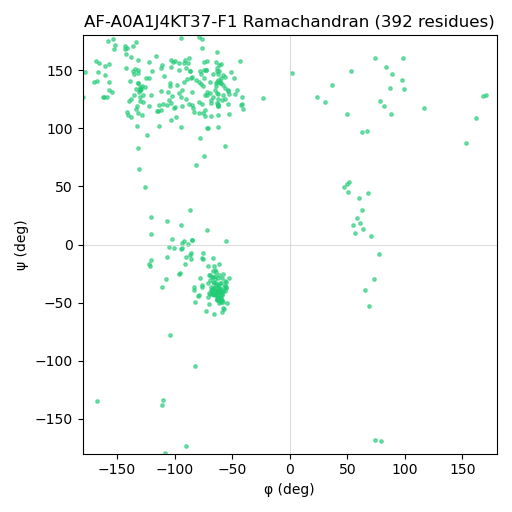A N 1
ATOM 2103 C CA . ALA A 1 261 ? 4.403 -20.843 -31.840 1.00 68.88 261 ALA A CA 1
ATOM 2104 C C . ALA A 1 261 ? 3.016 -21.281 -32.350 1.00 68.88 261 ALA A C 1
ATOM 2106 O O . ALA A 1 261 ? 2.676 -22.462 -32.276 1.00 68.88 261 ALA A O 1
ATOM 2107 N N . LEU A 1 262 ? 2.254 -20.361 -32.951 1.00 61.69 262 LEU A N 1
ATOM 2108 C CA . LEU A 1 262 ? 0.984 -20.647 -33.633 1.00 61.69 262 LEU A CA 1
ATOM 2109 C C . LEU A 1 262 ? 1.178 -21.578 -34.844 1.00 61.69 262 LEU A C 1
ATOM 2111 O O . LEU A 1 262 ? 0.390 -22.503 -35.038 1.00 61.69 262 LEU A O 1
ATOM 2115 N N . GLY A 1 263 ? 2.252 -21.387 -35.618 1.00 59.12 263 GLY A N 1
ATOM 2116 C CA . GLY A 1 263 ? 2.626 -22.269 -36.728 1.00 59.12 263 GLY A CA 1
ATOM 2117 C C . GLY A 1 263 ? 2.948 -23.702 -36.284 1.00 59.12 263 GLY A C 1
ATOM 2118 O O . GLY A 1 263 ? 2.487 -24.649 -36.913 1.00 59.12 263 GLY A O 1
ATOM 2119 N N . LYS A 1 264 ? 3.657 -23.874 -35.157 1.00 56.97 264 LYS A N 1
ATOM 2120 C CA . LYS A 1 264 ? 3.932 -25.196 -34.559 1.00 56.97 264 LYS A CA 1
ATOM 2121 C C . LYS A 1 264 ? 2.697 -25.857 -33.932 1.00 56.97 264 LYS A C 1
ATOM 2123 O O . LYS A 1 264 ? 2.575 -27.079 -33.979 1.00 56.97 264 LYS A O 1
ATOM 2128 N N . ARG A 1 265 ? 1.762 -25.085 -33.367 1.00 52.50 265 ARG A N 1
ATOM 2129 C CA . ARG A 1 265 ? 0.491 -25.625 -32.845 1.00 52.50 265 ARG A CA 1
ATOM 2130 C C . ARG A 1 265 ? -0.445 -26.109 -33.952 1.00 52.50 265 ARG A C 1
ATOM 2132 O O . ARG A 1 265 ? -1.152 -27.080 -33.745 1.00 52.50 265 ARG A O 1
ATOM 2139 N N . LYS A 1 266 ? -0.413 -25.520 -35.152 1.00 51.41 266 LYS A N 1
ATOM 2140 C CA . LYS A 1 266 ? -1.174 -26.058 -36.298 1.00 51.41 266 LYS A CA 1
ATOM 2141 C C . LYS A 1 266 ? -0.673 -27.430 -36.777 1.00 51.41 266 LYS A C 1
ATOM 2143 O O . LYS A 1 266 ? -1.457 -28.166 -37.361 1.00 51.41 266 LYS A O 1
ATOM 2148 N N . SER A 1 267 ? 0.585 -27.795 -36.504 1.00 51.72 267 SER A N 1
ATOM 2149 C CA . SER A 1 267 ? 1.126 -29.134 -36.806 1.00 51.72 267 SER A CA 1
ATOM 2150 C C . SER A 1 267 ? 0.881 -30.190 -35.717 1.00 51.72 267 SER A C 1
ATOM 2152 O O . SER A 1 267 ? 1.132 -31.366 -35.954 1.00 51.72 267 SER A O 1
ATOM 2154 N N . LEU A 1 268 ? 0.391 -29.798 -34.536 1.00 45.53 268 LEU A N 1
ATOM 2155 C CA . LEU A 1 268 ? 0.086 -30.685 -33.407 1.00 45.53 268 LEU A CA 1
ATOM 2156 C C . LEU A 1 268 ? -1.384 -30.467 -33.034 1.00 45.53 268 LEU A C 1
ATOM 2158 O O . LEU A 1 268 ? -1.710 -29.508 -32.343 1.00 45.53 268 LEU A O 1
ATOM 2162 N N . GLY A 1 269 ? -2.269 -31.303 -33.577 1.00 41.53 269 GLY A N 1
ATOM 2163 C CA . GLY A 1 269 ? -3.720 -31.112 -33.563 1.00 41.53 269 GLY A CA 1
ATOM 2164 C C . GLY A 1 269 ? -4.324 -30.620 -32.236 1.00 41.53 269 GLY A C 1
ATOM 2165 O O . GLY A 1 269 ? -4.257 -31.305 -31.225 1.00 41.53 269 GLY A O 1
ATOM 2166 N N . GLY A 1 270 ? -4.966 -29.448 -32.311 1.00 39.31 270 GLY A N 1
ATOM 2167 C CA . GLY A 1 270 ? -6.221 -29.094 -31.636 1.00 39.31 270 GLY A CA 1
ATOM 2168 C C . GLY A 1 270 ? -6.256 -28.975 -30.107 1.00 39.31 270 GLY A C 1
ATOM 2169 O O . GLY A 1 270 ? -6.583 -29.936 -29.426 1.00 39.31 270 GLY A O 1
ATOM 2170 N N . ILE A 1 271 ? -6.149 -27.741 -29.597 1.00 36.69 271 ILE A N 1
ATOM 2171 C CA . ILE A 1 271 ? -6.952 -27.265 -28.451 1.00 36.69 271 ILE A CA 1
ATOM 2172 C C . ILE A 1 271 ? -7.495 -25.871 -28.830 1.00 36.69 271 ILE A C 1
ATOM 2174 O O . ILE A 1 271 ? -6.718 -25.069 -29.362 1.00 36.69 271 ILE A O 1
ATOM 2178 N N . PRO A 1 272 ? -8.790 -25.555 -28.624 1.00 38.31 272 PRO A N 1
ATOM 2179 C CA . PRO A 1 272 ? -9.340 -24.247 -28.970 1.00 38.31 272 PRO A CA 1
ATOM 2180 C C . PRO A 1 272 ? -8.778 -23.170 -28.035 1.00 38.31 272 PRO A C 1
ATOM 2182 O O . PRO A 1 272 ? -8.826 -23.316 -26.817 1.00 38.31 272 PRO A O 1
ATOM 2185 N N . ASN A 1 273 ? -8.277 -22.072 -28.601 1.00 43.81 273 ASN A N 1
ATOM 2186 C CA . ASN A 1 273 ? -8.040 -20.851 -27.835 1.00 43.81 273 ASN A CA 1
ATOM 2187 C C . ASN A 1 273 ? -9.397 -20.193 -27.546 1.00 43.81 273 ASN A C 1
ATOM 2189 O O . ASN A 1 273 ? -10.142 -19.910 -28.486 1.00 43.81 273 ASN A O 1
ATOM 2193 N N . THR A 1 274 ? -9.677 -19.851 -26.291 1.00 34.12 274 THR A N 1
ATOM 2194 C CA . THR A 1 274 ? -10.470 -18.653 -25.995 1.00 34.12 274 THR A CA 1
ATOM 2195 C C . THR A 1 274 ? -9.668 -17.457 -26.520 1.00 34.12 274 THR A C 1
ATOM 2197 O O . THR A 1 274 ? -8.512 -17.285 -26.122 1.00 34.12 274 THR A O 1
ATOM 2200 N N . PRO A 1 275 ? -10.188 -16.665 -27.471 1.00 35.03 275 PRO A N 1
ATOM 2201 C CA . PRO A 1 275 ? -9.491 -15.473 -27.920 1.00 35.03 275 PRO A CA 1
ATOM 2202 C C . PRO A 1 275 ? -9.378 -14.516 -26.738 1.00 35.03 275 PRO A C 1
ATOM 2204 O O . PRO A 1 275 ? -10.382 -14.216 -26.094 1.00 35.03 275 PRO A O 1
ATOM 2207 N N . LEU A 1 276 ? -8.170 -14.007 -26.485 1.00 38.88 276 LEU A N 1
ATOM 2208 C CA . LEU A 1 276 ? -8.024 -12.706 -25.845 1.00 38.88 276 LEU A CA 1
ATOM 2209 C C . LEU A 1 276 ? -8.885 -11.762 -26.692 1.00 38.88 276 LEU A C 1
ATOM 2211 O O . LEU A 1 276 ? -8.625 -11.634 -27.894 1.00 38.88 276 LEU A O 1
ATOM 2215 N N . GLY A 1 277 ? -9.979 -11.260 -26.114 1.00 31.23 277 GLY A N 1
ATOM 2216 C CA . GLY A 1 277 ? -10.973 -10.468 -26.827 1.00 31.23 277 GLY A CA 1
ATOM 2217 C C . GLY A 1 277 ? -10.275 -9.428 -27.688 1.00 31.23 277 GLY A C 1
ATOM 2218 O O . GLY A 1 277 ? -9.319 -8.790 -27.247 1.00 31.23 277 GLY A O 1
ATOM 2219 N N . SER A 1 278 ? -10.706 -9.323 -28.944 1.00 31.83 278 SER A N 1
ATOM 2220 C CA . SER A 1 278 ? -10.263 -8.283 -29.862 1.00 31.83 278 SER A CA 1
ATOM 2221 C C . SER A 1 278 ? -10.174 -6.964 -29.103 1.00 31.83 278 SER A C 1
ATOM 2223 O O . SER A 1 278 ? -11.202 -6.483 -28.624 1.00 31.83 278 SER A O 1
ATOM 2225 N N . LEU A 1 279 ? -8.968 -6.401 -28.994 1.00 36.03 279 LEU A N 1
ATOM 2226 C CA . LEU A 1 279 ? -8.762 -4.991 -28.690 1.00 36.03 279 LEU A CA 1
ATOM 2227 C C . LEU A 1 279 ? -9.520 -4.206 -29.765 1.00 36.03 279 LEU A C 1
ATOM 2229 O O . LEU A 1 279 ? -8.978 -3.873 -30.818 1.00 36.03 279 LEU A O 1
ATOM 2233 N N . GLN A 1 280 ? -10.816 -3.994 -29.545 1.00 32.81 280 GLN A N 1
ATOM 2234 C CA . GLN A 1 280 ? -11.560 -2.986 -30.265 1.00 32.81 280 GLN A CA 1
ATOM 2235 C C . GLN A 1 280 ? -10.900 -1.669 -29.886 1.00 32.81 280 GLN A C 1
ATOM 2237 O O . GLN A 1 280 ? -10.692 -1.375 -28.709 1.00 32.81 280 GLN A O 1
ATOM 2242 N N . SER A 1 281 ? -10.493 -0.927 -30.910 1.00 33.06 281 SER A N 1
ATOM 2243 C CA . SER A 1 281 ? -9.936 0.412 -30.790 1.00 33.06 281 SER A CA 1
ATOM 2244 C C . SER A 1 281 ? -10.726 1.219 -29.763 1.00 33.06 281 SER A C 1
ATOM 2246 O O . SER A 1 281 ? -11.930 1.422 -29.934 1.00 33.06 281 SER A O 1
ATOM 2248 N N . ILE A 1 282 ? -10.042 1.684 -28.720 1.00 38.28 282 ILE A N 1
ATOM 2249 C CA . ILE A 1 282 ? -10.579 2.653 -27.768 1.00 38.28 282 ILE A CA 1
ATOM 2250 C C . ILE A 1 282 ? -11.067 3.855 -28.591 1.00 38.28 282 ILE A C 1
ATOM 2252 O O . ILE A 1 282 ? -10.259 4.438 -29.322 1.00 38.28 282 ILE A O 1
ATOM 2256 N N . PRO A 1 283 ? -12.355 4.239 -28.531 1.00 30.52 283 PRO A N 1
ATOM 2257 C CA . PRO A 1 283 ? -12.814 5.429 -29.224 1.00 30.52 283 PRO A CA 1
ATOM 2258 C C . PRO A 1 283 ? -12.087 6.637 -28.636 1.00 30.52 283 PRO A C 1
ATOM 2260 O O . PRO A 1 283 ? -12.210 6.928 -27.445 1.00 30.52 283 PRO A O 1
ATOM 2263 N N . SER A 1 284 ? -11.326 7.353 -29.461 1.00 32.94 284 SER A N 1
ATOM 2264 C CA . SER A 1 284 ? -10.732 8.627 -29.073 1.00 32.94 284 SER A CA 1
ATOM 2265 C C . SER A 1 284 ? -11.856 9.614 -28.754 1.00 32.94 284 SER A C 1
ATOM 2267 O O . SER A 1 284 ? -12.459 10.190 -29.659 1.00 32.94 284 SER A O 1
ATOM 2269 N N . ARG A 1 285 ? -12.155 9.843 -27.470 1.00 35.41 285 ARG A N 1
ATOM 2270 C CA . ARG A 1 285 ? -12.953 11.003 -27.056 1.00 35.41 285 ARG A CA 1
ATOM 2271 C C . ARG A 1 285 ? -12.086 12.258 -27.148 1.00 35.41 285 ARG A C 1
ATOM 2273 O O . ARG A 1 285 ? -11.637 12.804 -26.149 1.00 35.41 285 ARG A O 1
ATOM 2280 N N . ASN A 1 286 ? -11.887 12.728 -28.375 1.00 34.47 286 ASN A N 1
ATOM 2281 C CA . ASN A 1 286 ? -11.682 14.147 -28.622 1.00 34.47 286 ASN A CA 1
ATOM 2282 C C . ASN A 1 286 ? -13.027 14.843 -28.392 1.00 34.47 286 ASN A C 1
ATOM 2284 O O . ASN A 1 286 ? -13.901 14.809 -29.255 1.00 34.47 286 ASN A O 1
ATOM 2288 N N . ALA A 1 287 ? -13.200 15.465 -27.230 1.00 33.12 287 ALA A N 1
ATOM 2289 C CA . ALA A 1 287 ? -14.231 16.473 -27.029 1.00 33.12 287 ALA A CA 1
ATOM 2290 C C . ALA A 1 287 ? -13.665 17.600 -26.159 1.00 33.12 287 ALA A C 1
ATOM 2292 O O . ALA A 1 287 ? -13.334 17.417 -24.993 1.00 33.12 287 ALA A O 1
ATOM 2293 N N . MET A 1 288 ? -13.510 18.738 -26.827 1.00 32.06 288 MET A N 1
ATOM 2294 C CA . MET A 1 288 ? -13.127 20.069 -26.373 1.00 32.06 288 MET A CA 1
ATOM 2295 C C . MET A 1 288 ? -13.378 20.376 -24.889 1.00 32.06 288 MET A C 1
ATOM 2297 O O . MET A 1 288 ? -14.514 20.373 -24.420 1.00 32.06 288 MET A O 1
ATOM 2301 N N . ILE A 1 289 ? -12.322 20.807 -24.196 1.00 30.91 289 ILE A N 1
ATOM 2302 C CA . ILE A 1 289 ? -12.448 21.666 -23.015 1.00 30.91 289 ILE A CA 1
ATOM 2303 C C . ILE A 1 289 ? -12.706 23.082 -23.539 1.00 30.91 289 ILE A C 1
ATOM 2305 O O . ILE A 1 289 ? -11.784 23.819 -23.879 1.00 30.91 289 ILE A O 1
ATOM 2309 N N . GLY A 1 290 ? -13.984 23.426 -23.674 1.00 26.47 290 GLY A N 1
ATOM 2310 C CA . GLY A 1 290 ? -14.447 24.796 -23.846 1.00 26.47 290 GLY A CA 1
ATOM 2311 C C . GLY A 1 290 ? -14.927 25.330 -22.503 1.00 26.47 290 GLY A C 1
ATOM 2312 O O . GLY A 1 290 ? -15.960 24.897 -21.998 1.00 26.47 290 GLY A O 1
ATOM 2313 N N . CYS A 1 291 ? -14.177 26.265 -21.922 1.00 27.00 291 CYS A N 1
ATOM 2314 C CA . CYS A 1 291 ? -14.630 27.072 -20.796 1.00 27.00 291 CYS A CA 1
ATOM 2315 C C . CYS A 1 291 ? -15.927 27.810 -21.155 1.00 27.00 291 CYS A C 1
ATOM 2317 O O . CYS A 1 291 ? -15.940 28.593 -22.102 1.00 27.00 291 CYS A O 1
ATOM 2319 N N . SER A 1 292 ? -16.980 27.652 -20.353 1.00 27.61 292 SER A N 1
ATOM 2320 C CA . SER A 1 292 ? -17.962 28.721 -20.149 1.00 27.61 292 SER A CA 1
ATOM 2321 C C . SER A 1 292 ? -18.713 28.547 -18.826 1.00 27.61 292 SER A C 1
ATOM 2323 O O . SER A 1 292 ? -19.154 27.460 -18.465 1.00 27.61 292 SER A O 1
ATOM 2325 N N . ASN A 1 293 ? -18.803 29.660 -18.098 1.00 28.53 293 ASN A N 1
ATOM 2326 C CA . ASN A 1 293 ? -19.606 29.858 -16.898 1.00 28.53 293 ASN A CA 1
ATOM 2327 C C . ASN A 1 293 ? -21.100 29.658 -17.197 1.00 28.53 293 ASN A C 1
ATOM 2329 O O . ASN A 1 293 ? -21.587 30.209 -18.182 1.00 28.53 293 ASN A O 1
ATOM 2333 N N . SER A 1 294 ? -21.845 29.002 -16.302 1.00 27.78 294 SER A N 1
ATOM 2334 C CA . SER A 1 294 ? -23.171 29.469 -15.848 1.00 27.78 294 SER A CA 1
ATOM 2335 C C . SER A 1 294 ? -23.811 28.530 -14.811 1.00 27.78 294 SER A C 1
ATOM 2337 O O . SER A 1 294 ? -23.903 27.323 -14.998 1.00 27.78 294 SER A O 1
ATOM 2339 N N . SER A 1 295 ? -24.199 29.150 -13.692 1.00 25.50 295 SER A N 1
ATOM 2340 C CA . SER A 1 295 ? -25.369 28.917 -12.827 1.00 25.50 295 SER A CA 1
ATOM 2341 C C . SER A 1 295 ? -26.077 27.551 -12.799 1.00 25.50 295 SER A C 1
ATOM 2343 O O . SER A 1 295 ? -26.626 27.081 -13.792 1.00 25.50 295 SER A O 1
ATOM 2345 N N . SER A 1 296 ? -26.213 27.047 -11.570 1.00 27.23 296 SER A N 1
ATOM 2346 C CA . SER A 1 296 ? -27.107 25.986 -11.088 1.00 27.23 296 SER A CA 1
ATOM 2347 C C . SER A 1 296 ? -28.550 26.065 -11.614 1.00 27.23 296 SER A C 1
ATOM 2349 O O . SER A 1 296 ? -29.067 27.157 -11.859 1.00 27.23 296 SER A O 1
ATOM 2351 N N . PRO A 1 297 ? -29.269 24.926 -11.596 1.00 27.86 297 PRO A N 1
ATOM 2352 C CA . PRO A 1 297 ? -30.434 24.889 -10.714 1.00 27.86 297 PRO A CA 1
ATOM 2353 C C . PRO A 1 297 ? -30.578 23.593 -9.898 1.00 27.86 297 PRO A C 1
ATOM 2355 O O . PRO A 1 297 ? -30.203 22.495 -10.300 1.00 27.86 297 PRO A O 1
ATOM 2358 N N . SER A 1 298 ? -31.167 23.785 -8.721 1.00 26.95 298 SER A N 1
ATOM 2359 C CA . SER A 1 298 ? -31.609 22.810 -7.728 1.00 26.95 298 SER A CA 1
ATOM 2360 C C . SER A 1 298 ? -32.613 21.788 -8.270 1.00 26.95 298 SER A C 1
ATOM 2362 O O . SER A 1 298 ? -33.607 22.176 -8.884 1.00 26.95 298 SER A O 1
ATOM 2364 N N . LEU A 1 299 ? -32.443 20.513 -7.912 1.00 29.36 299 LEU A N 1
ATOM 2365 C CA . LEU A 1 299 ? -33.511 19.513 -7.963 1.00 29.36 299 LEU A CA 1
ATOM 2366 C C . LEU A 1 299 ? -33.619 18.795 -6.615 1.00 29.36 299 LEU A C 1
ATOM 2368 O O . LEU A 1 299 ? -32.736 18.039 -6.217 1.00 29.36 299 LEU A O 1
ATOM 2372 N N . ASN A 1 300 ? -34.738 19.063 -5.941 1.00 27.16 300 ASN A N 1
ATOM 2373 C CA . ASN A 1 300 ? -35.247 18.333 -4.787 1.00 27.16 300 ASN A CA 1
ATOM 2374 C C . ASN A 1 300 ? -35.359 16.834 -5.095 1.00 27.16 300 ASN A C 1
ATOM 2376 O O . ASN A 1 300 ? -35.958 16.447 -6.101 1.00 27.16 300 ASN A O 1
ATOM 2380 N N . ARG A 1 301 ? -34.875 15.992 -4.180 1.00 29.94 301 ARG A N 1
ATOM 2381 C CA . ARG A 1 301 ? -35.372 14.624 -4.012 1.00 29.94 301 ARG A CA 1
ATOM 2382 C C . ARG A 1 301 ? -35.628 14.372 -2.533 1.00 29.94 301 ARG A C 1
ATOM 2384 O O . ARG A 1 301 ? -34.712 14.463 -1.721 1.00 29.94 301 ARG A O 1
ATOM 2391 N N . ASP A 1 302 ? -36.883 14.074 -2.228 1.00 27.92 302 ASP A N 1
ATOM 2392 C CA . ASP A 1 302 ? -37.353 13.617 -0.924 1.00 27.92 302 ASP A CA 1
ATOM 2393 C C . ASP A 1 302 ? -36.699 12.280 -0.510 1.00 27.92 302 ASP A C 1
ATOM 2395 O O . ASP A 1 302 ? -36.280 11.494 -1.371 1.00 27.92 302 ASP A O 1
ATOM 2399 N N . PRO A 1 303 ? -36.598 11.996 0.802 1.00 30.42 303 PRO A N 1
ATOM 2400 C CA . PRO A 1 303 ? -35.808 10.884 1.316 1.00 30.42 303 PRO A CA 1
ATOM 2401 C C . PRO A 1 303 ? -36.530 9.538 1.176 1.00 30.42 303 PRO A C 1
ATOM 2403 O O . PRO A 1 303 ? -37.601 9.313 1.740 1.00 30.42 303 PRO A O 1
ATOM 2406 N N . ILE A 1 304 ? -35.886 8.592 0.488 1.00 30.78 304 ILE A N 1
ATOM 2407 C CA . ILE A 1 304 ? -36.251 7.173 0.537 1.00 30.78 304 ILE A CA 1
ATOM 2408 C C . ILE A 1 304 ? -35.787 6.620 1.888 1.00 30.78 304 ILE A C 1
ATOM 2410 O O . ILE A 1 304 ? -34.594 6.473 2.147 1.00 30.78 304 ILE A O 1
ATOM 2414 N N . THR A 1 305 ? -36.745 6.294 2.747 1.00 32.00 305 THR A N 1
ATOM 2415 C CA . THR A 1 305 ? -36.535 5.498 3.957 1.00 32.00 305 THR A CA 1
ATOM 2416 C C . THR A 1 305 ? -36.052 4.093 3.573 1.00 32.00 305 THR A C 1
ATOM 2418 O O . THR A 1 305 ? -36.722 3.376 2.834 1.00 32.00 305 THR A O 1
ATOM 2421 N N . ARG A 1 306 ? -34.874 3.684 4.067 1.00 36.91 306 ARG A N 1
ATOM 2422 C CA . ARG A 1 306 ? -34.363 2.303 3.963 1.00 36.91 306 ARG A CA 1
ATOM 2423 C C . ARG A 1 306 ? -34.310 1.625 5.339 1.00 36.91 306 ARG A C 1
ATOM 2425 O O . ARG A 1 306 ? -34.196 2.321 6.350 1.00 36.91 306 ARG A O 1
ATOM 2432 N N . PRO A 1 307 ? -34.438 0.286 5.404 1.00 29.27 307 PRO A N 1
ATOM 2433 C CA . PRO A 1 307 ? -34.707 -0.425 6.647 1.00 29.27 307 PRO A CA 1
ATOM 2434 C C . PRO A 1 307 ? -33.469 -0.483 7.546 1.00 29.27 307 PRO A C 1
ATOM 2436 O O . PRO A 1 307 ? -32.352 -0.674 7.073 1.00 29.27 307 PRO A O 1
ATOM 2439 N N . LYS A 1 308 ? -33.686 -0.375 8.860 1.00 30.44 308 LYS A N 1
ATOM 2440 C CA . LYS A 1 308 ? -32.667 -0.637 9.884 1.00 30.44 308 LYS A CA 1
ATOM 2441 C C . LYS A 1 308 ? -32.219 -2.100 9.801 1.00 30.44 308 LYS A C 1
ATOM 2443 O O . LYS A 1 308 ? -33.035 -2.997 10.006 1.00 30.44 308 LYS A O 1
ATOM 2448 N N . VAL A 1 309 ? -30.929 -2.332 9.563 1.00 30.66 309 VAL A N 1
ATOM 2449 C CA . VAL A 1 309 ? -30.309 -3.654 9.716 1.00 30.66 309 VAL A CA 1
ATOM 2450 C C . VAL A 1 309 ? -30.314 -4.030 11.200 1.00 30.66 309 VAL A C 1
ATOM 2452 O O . VAL A 1 309 ? -29.906 -3.253 12.066 1.00 30.66 309 VAL A O 1
ATOM 2455 N N . ASN A 1 310 ? -30.844 -5.214 11.496 1.00 27.69 310 ASN A N 1
ATOM 2456 C CA . ASN A 1 310 ? -30.976 -5.752 12.842 1.00 27.69 310 ASN A CA 1
ATOM 2457 C C . ASN A 1 310 ? -29.607 -6.254 13.338 1.00 27.69 310 ASN A C 1
ATOM 2459 O O . ASN A 1 310 ? -29.005 -7.133 12.729 1.00 27.69 310 ASN A O 1
ATOM 2463 N N . ARG A 1 311 ? -29.115 -5.702 14.452 1.00 34.25 311 ARG A N 1
ATOM 2464 C CA . ARG A 1 311 ? -27.739 -5.854 14.971 1.00 34.25 311 ARG A CA 1
ATOM 2465 C C . ARG A 1 311 ? -27.380 -7.233 15.562 1.00 34.25 311 ARG A C 1
ATOM 2467 O O . ARG A 1 311 ? -26.340 -7.347 16.197 1.00 34.25 311 ARG A O 1
ATOM 2474 N N . ASN A 1 312 ? -28.195 -8.269 15.356 1.00 30.42 312 ASN A N 1
ATOM 2475 C CA . ASN A 1 312 ? -28.078 -9.555 16.064 1.00 30.42 312 ASN A CA 1
ATOM 2476 C C . ASN A 1 312 ? -27.851 -10.790 15.171 1.00 30.42 312 ASN A C 1
ATOM 2478 O O . ASN A 1 312 ? -28.148 -11.904 15.592 1.00 30.42 312 ASN A O 1
ATOM 2482 N N . GLN A 1 313 ? -27.306 -10.639 13.963 1.00 32.56 313 GLN A N 1
ATOM 2483 C CA . GLN A 1 313 ? -26.865 -11.789 13.162 1.00 32.56 313 GLN A CA 1
ATOM 2484 C C . GLN A 1 313 ? -25.454 -11.559 12.615 1.00 32.56 313 GLN A C 1
ATOM 2486 O O . GLN A 1 313 ? -25.268 -11.120 11.487 1.00 32.56 313 GLN A O 1
ATOM 2491 N N . LEU A 1 314 ? -24.454 -11.852 13.447 1.00 36.31 314 LEU A N 1
ATOM 2492 C CA . LEU A 1 314 ? -23.098 -12.167 12.998 1.00 36.31 314 LEU A CA 1
ATOM 2493 C C . LEU A 1 314 ? -22.964 -13.699 12.987 1.00 36.31 314 LEU A C 1
ATOM 2495 O O . LEU A 1 314 ? -23.433 -14.339 13.933 1.00 36.31 314 LEU A O 1
ATOM 2499 N N . PRO A 1 315 ? -22.355 -14.312 11.959 1.00 31.70 315 PRO A N 1
ATOM 2500 C CA . PRO A 1 315 ? -22.152 -15.752 11.942 1.00 31.70 315 PRO A CA 1
ATOM 2501 C C . PRO A 1 315 ? -21.137 -16.147 13.023 1.00 31.70 315 PRO A C 1
ATOM 2503 O O . PRO A 1 315 ? -19.995 -15.685 13.029 1.00 31.70 315 PRO A O 1
ATOM 2506 N N . HIS A 1 316 ? -21.564 -17.011 13.944 1.00 29.44 316 HIS A N 1
ATOM 2507 C CA . HIS A 1 316 ? -20.673 -17.729 14.847 1.00 29.44 316 HIS A CA 1
ATOM 2508 C C . HIS A 1 316 ? -19.744 -18.619 14.011 1.00 29.44 316 HIS A C 1
ATOM 2510 O O . HIS A 1 316 ? -20.192 -19.594 13.413 1.00 29.44 316 HIS A O 1
ATOM 2516 N N . LEU A 1 317 ? -18.454 -18.291 13.967 1.00 32.34 317 LEU A N 1
ATOM 2517 C CA . LEU A 1 317 ? -17.429 -19.242 13.549 1.00 32.34 317 LEU A CA 1
ATOM 2518 C C . LEU A 1 317 ? -17.239 -20.247 14.691 1.00 32.34 317 LEU A C 1
ATOM 2520 O O . LEU A 1 317 ? -16.858 -19.871 15.801 1.00 32.34 317 LEU A O 1
ATOM 2524 N N . GLU A 1 318 ? -17.567 -21.509 14.425 1.00 27.48 318 GLU A N 1
ATOM 2525 C CA . GLU A 1 318 ? -17.386 -22.624 15.351 1.00 27.48 318 GLU A CA 1
ATOM 2526 C C . GLU A 1 318 ? -15.910 -22.766 15.754 1.00 27.48 318 GLU A C 1
ATOM 2528 O O . GLU A 1 318 ? -15.010 -22.905 14.923 1.00 27.48 318 GLU A O 1
ATOM 2533 N N . LEU A 1 319 ? -15.671 -22.736 17.065 1.00 28.09 319 LEU A N 1
ATOM 2534 C CA . LEU A 1 319 ? -14.401 -23.085 17.690 1.00 28.09 319 LEU A CA 1
ATOM 2535 C C . LEU A 1 319 ? -14.219 -24.603 17.603 1.00 28.09 319 LEU A C 1
ATOM 2537 O O . LEU A 1 319 ? -14.788 -25.335 18.409 1.00 28.09 319 LEU A O 1
ATOM 2541 N N . ASN A 1 320 ? -13.417 -25.076 16.650 1.00 29.27 320 ASN A N 1
ATOM 2542 C CA . ASN A 1 320 ? -13.019 -26.481 16.625 1.00 29.27 320 ASN A CA 1
ATOM 2543 C C . ASN A 1 320 ? -11.959 -26.788 17.694 1.00 29.27 320 ASN A C 1
ATOM 2545 O O . ASN A 1 320 ? -11.011 -26.036 17.928 1.00 29.27 320 ASN A O 1
ATOM 2549 N N . GLU A 1 321 ? -12.191 -27.916 18.356 1.00 28.86 321 GLU A N 1
ATOM 2550 C CA . GLU A 1 321 ? -11.573 -28.395 19.585 1.00 28.86 321 GLU A CA 1
ATOM 2551 C C . GLU A 1 321 ? -10.056 -28.658 19.496 1.00 28.86 321 GLU A C 1
ATOM 2553 O O . GLU A 1 321 ? -9.492 -29.013 18.462 1.00 28.86 321 GLU A O 1
ATOM 2558 N N . LYS A 1 322 ? -9.394 -28.522 20.653 1.00 25.77 322 LYS A N 1
ATOM 2559 C CA . LYS A 1 322 ? -7.965 -28.786 20.886 1.00 25.77 322 LYS A CA 1
ATOM 2560 C C . LYS A 1 322 ? -7.593 -30.260 20.654 1.00 25.77 322 LYS A C 1
ATOM 2562 O O . LYS A 1 322 ? -8.245 -31.130 21.236 1.00 25.77 322 LYS A O 1
ATOM 2567 N N . PRO A 1 323 ? -6.438 -30.569 20.035 1.00 28.25 323 PRO A N 1
ATOM 2568 C CA . PRO A 1 323 ? -5.785 -31.855 20.234 1.00 28.25 323 PRO A CA 1
ATOM 2569 C C . PRO A 1 323 ? -4.897 -31.843 21.487 1.00 28.25 323 PRO A C 1
ATOM 2571 O O . PRO A 1 323 ? -4.269 -30.848 21.851 1.00 28.25 323 PRO A O 1
ATOM 2574 N N . LYS A 1 324 ? -4.878 -33.000 22.148 1.00 27.09 324 LYS A N 1
ATOM 2575 C CA . LYS A 1 324 ? -4.240 -33.308 23.431 1.00 27.09 324 LYS A CA 1
ATOM 2576 C C . LYS A 1 324 ? -2.719 -33.110 23.427 1.00 27.09 324 LYS A C 1
ATOM 2578 O O . LYS A 1 324 ? -2.020 -33.513 22.505 1.00 27.09 324 LYS A O 1
ATOM 2583 N N . VAL A 1 325 ? -2.228 -32.579 24.545 1.00 25.02 325 VAL A N 1
ATOM 2584 C CA . VAL A 1 325 ? -0.816 -32.512 24.935 1.00 25.02 325 VAL A CA 1
ATOM 2585 C C . VAL A 1 325 ? -0.292 -33.922 25.230 1.00 25.02 325 VAL A C 1
ATOM 2587 O O . VAL A 1 325 ? -0.813 -34.600 26.113 1.00 25.02 325 VAL A O 1
ATOM 2590 N N . THR A 1 326 ? 0.785 -34.330 24.560 1.00 25.50 326 THR A N 1
ATOM 2591 C CA . THR A 1 326 ? 1.696 -35.375 25.052 1.00 25.50 326 THR A CA 1
ATOM 2592 C C . THR A 1 326 ? 3.033 -34.743 25.399 1.00 25.50 326 THR A C 1
ATOM 2594 O O . THR A 1 326 ? 3.732 -34.199 24.547 1.00 25.50 326 THR A O 1
ATOM 2597 N N . THR A 1 327 ? 3.365 -34.808 26.681 1.00 24.44 327 THR A N 1
ATOM 2598 C CA . THR A 1 327 ? 4.604 -34.344 27.294 1.00 24.44 327 THR A CA 1
ATOM 2599 C C . THR A 1 327 ? 5.782 -35.246 26.918 1.00 24.44 327 THR A C 1
ATOM 2601 O O . THR A 1 327 ? 5.757 -36.452 27.153 1.00 24.44 327 THR A O 1
ATOM 2604 N N . ARG A 1 328 ? 6.877 -34.656 26.429 1.00 24.42 328 ARG A N 1
ATOM 2605 C CA . ARG A 1 328 ? 8.227 -35.199 26.636 1.00 24.42 328 ARG A CA 1
ATOM 2606 C C . ARG A 1 328 ? 9.162 -34.077 27.071 1.00 24.42 328 ARG A C 1
ATOM 2608 O O . ARG A 1 328 ? 9.374 -33.107 26.356 1.00 24.42 328 ARG A O 1
ATOM 2615 N N . HIS A 1 329 ? 9.663 -34.223 28.292 1.00 23.83 329 HIS A N 1
ATOM 2616 C CA . HIS A 1 329 ? 10.699 -33.401 28.899 1.00 23.83 329 HIS A CA 1
ATOM 2617 C C . HIS A 1 329 ? 12.035 -33.551 28.171 1.00 23.83 329 HIS A C 1
ATOM 2619 O O . HIS A 1 329 ? 12.519 -34.672 28.045 1.00 23.83 329 HIS A O 1
ATOM 2625 N N . VAL A 1 330 ? 12.685 -32.424 27.868 1.00 24.80 330 VAL A N 1
ATOM 2626 C CA . VAL A 1 330 ? 14.147 -32.293 27.927 1.00 24.80 330 VAL A CA 1
ATOM 2627 C C . VAL A 1 330 ? 14.479 -30.923 28.549 1.00 24.80 330 VAL A C 1
ATOM 2629 O O . VAL A 1 330 ? 14.200 -29.878 27.972 1.00 24.80 330 VAL A O 1
ATOM 2632 N N . ARG A 1 331 ? 15.007 -30.956 29.783 1.00 23.66 331 ARG A N 1
ATOM 2633 C CA . ARG A 1 331 ? 15.767 -29.884 30.472 1.00 23.66 331 ARG A CA 1
ATOM 2634 C C . ARG A 1 331 ? 17.070 -29.626 29.689 1.00 23.66 331 ARG A C 1
ATOM 2636 O O . ARG A 1 331 ? 17.550 -30.563 29.070 1.00 23.66 331 ARG A O 1
ATOM 2643 N N . SER A 1 332 ? 17.792 -28.510 29.710 1.00 25.48 332 SER A N 1
ATOM 2644 C CA . SER A 1 332 ? 17.780 -27.196 30.369 1.00 25.48 332 SER A CA 1
ATOM 2645 C C . SER A 1 332 ? 18.990 -26.441 29.784 1.00 25.48 332 SER A C 1
ATOM 2647 O O . SER A 1 332 ? 20.003 -27.087 29.525 1.00 25.48 332 SER A O 1
ATOM 2649 N N . ASN A 1 333 ? 18.939 -25.113 29.644 1.00 23.81 333 ASN A N 1
ATOM 2650 C CA . ASN A 1 333 ? 19.884 -24.186 30.295 1.00 23.81 333 ASN A CA 1
ATOM 2651 C C . ASN A 1 333 ? 19.736 -22.754 29.770 1.00 23.81 333 ASN A C 1
ATOM 2653 O O . ASN A 1 333 ? 19.745 -22.483 28.575 1.00 23.81 333 ASN A O 1
ATOM 2657 N N . SER A 1 334 ? 19.606 -21.857 30.737 1.00 24.80 334 SER A N 1
ATOM 2658 C CA . SER A 1 334 ? 19.612 -20.406 30.646 1.00 24.80 334 SER A CA 1
ATOM 2659 C C . SER A 1 334 ? 21.029 -19.848 30.515 1.00 24.80 334 SER A C 1
ATOM 2661 O O . SER A 1 334 ? 21.893 -20.234 31.302 1.00 24.80 334 SER A O 1
ATOM 2663 N N . SER A 1 335 ? 21.211 -18.829 29.678 1.00 24.30 335 SER A N 1
ATOM 2664 C CA . SER A 1 335 ? 22.082 -17.691 29.996 1.00 24.30 335 SER A CA 1
ATOM 2665 C C . SER A 1 335 ? 21.755 -16.502 29.095 1.00 24.30 335 SER A C 1
ATOM 2667 O O . SER A 1 335 ? 21.689 -16.613 27.875 1.00 24.30 335 SER A O 1
ATOM 2669 N N . ILE A 1 336 ? 21.511 -15.386 29.771 1.00 25.88 336 ILE A N 1
ATOM 2670 C CA . ILE A 1 336 ? 21.322 -14.018 29.295 1.00 25.88 336 ILE A CA 1
ATOM 2671 C C . ILE A 1 336 ? 22.574 -13.554 28.547 1.00 25.88 336 ILE A C 1
ATOM 2673 O O . ILE A 1 336 ? 23.660 -13.757 29.075 1.00 25.88 336 ILE A O 1
ATOM 2677 N N . GLU A 1 337 ? 22.426 -12.852 27.419 1.00 25.02 337 GLU A N 1
ATOM 2678 C CA . GLU A 1 337 ? 23.310 -11.727 27.082 1.00 25.02 337 GLU A CA 1
ATOM 2679 C C . GLU A 1 337 ? 22.707 -10.812 26.002 1.00 25.02 337 GLU A C 1
ATOM 2681 O O . GLU A 1 337 ? 22.284 -11.246 24.932 1.00 25.02 337 GLU A O 1
ATOM 2686 N N . ASN A 1 338 ? 22.660 -9.522 26.341 1.00 24.95 338 ASN A N 1
ATOM 2687 C CA . ASN A 1 338 ? 22.402 -8.391 25.457 1.00 24.95 338 ASN A CA 1
ATOM 2688 C C . ASN A 1 338 ? 23.494 -8.298 24.387 1.00 24.95 338 ASN A C 1
ATOM 2690 O O . ASN A 1 338 ? 24.657 -8.483 24.730 1.00 24.95 338 ASN A O 1
ATOM 2694 N N . ASN A 1 339 ? 23.174 -7.846 23.170 1.00 25.52 339 ASN A N 1
ATOM 2695 C CA . ASN A 1 339 ? 24.113 -6.995 22.436 1.00 25.52 339 ASN A CA 1
ATOM 2696 C C . ASN A 1 339 ? 23.442 -6.068 21.416 1.00 25.52 339 ASN A C 1
ATOM 2698 O O . ASN A 1 339 ? 22.611 -6.467 20.605 1.00 25.52 339 ASN A O 1
ATOM 2702 N N . LEU A 1 340 ? 23.866 -4.807 21.515 1.00 26.11 340 LEU A N 1
ATOM 2703 C CA . LEU A 1 340 ? 23.599 -3.678 20.638 1.00 26.11 340 LEU A CA 1
ATOM 2704 C C . LEU A 1 340 ? 24.148 -3.933 19.225 1.00 26.11 340 LEU A C 1
ATOM 2706 O O . LEU A 1 340 ? 25.281 -4.391 19.077 1.00 26.11 340 LEU A O 1
ATOM 2710 N N . PHE A 1 341 ? 23.414 -3.506 18.196 1.00 24.98 341 PHE A N 1
ATOM 2711 C CA . PHE A 1 341 ? 23.970 -3.330 16.853 1.00 24.98 341 PHE A CA 1
ATOM 2712 C C . PHE A 1 341 ? 24.627 -1.951 16.729 1.00 24.98 341 PHE A C 1
ATOM 2714 O O . PHE A 1 341 ? 23.992 -0.912 16.907 1.00 24.98 341 PHE A O 1
ATOM 2721 N N . LEU A 1 342 ? 25.929 -1.965 16.442 1.00 26.69 342 LEU A N 1
ATOM 2722 C CA . LEU A 1 342 ? 26.787 -0.798 16.267 1.00 26.69 342 LEU A CA 1
ATOM 2723 C C . LEU A 1 342 ? 27.097 -0.592 14.779 1.00 26.69 342 LEU A C 1
ATOM 2725 O O . LEU A 1 342 ? 27.519 -1.510 14.078 1.00 26.69 342 LEU A O 1
ATOM 2729 N N . ASN A 1 343 ? 26.911 0.655 14.348 1.00 24.34 343 ASN A N 1
ATOM 2730 C CA . ASN A 1 343 ? 27.312 1.236 13.069 1.00 24.34 343 ASN A CA 1
ATOM 2731 C C . ASN A 1 343 ? 28.718 0.810 12.614 1.00 24.34 343 ASN A C 1
ATOM 2733 O O . ASN A 1 343 ? 29.705 1.060 13.308 1.00 24.34 343 ASN A O 1
ATOM 2737 N N . THR A 1 344 ? 28.837 0.296 11.390 1.00 26.64 344 THR A N 1
ATOM 2738 C CA . THR A 1 344 ? 30.128 0.075 10.725 1.00 26.64 344 THR A CA 1
ATOM 2739 C C . THR A 1 344 ? 30.483 1.263 9.827 1.00 26.64 344 THR A C 1
ATOM 2741 O O . THR A 1 344 ? 30.013 1.399 8.702 1.00 26.64 344 THR A O 1
ATOM 2744 N N . ARG A 1 345 ? 31.371 2.134 10.328 1.00 24.69 345 ARG A N 1
ATOM 2745 C CA . ARG A 1 345 ? 32.211 3.014 9.500 1.00 24.69 345 ARG A CA 1
ATOM 2746 C C . ARG A 1 345 ? 33.483 2.258 9.122 1.00 24.69 345 ARG A C 1
ATOM 2748 O O . ARG A 1 345 ? 34.253 1.858 9.991 1.00 24.69 345 ARG A O 1
ATOM 2755 N N . LEU A 1 346 ? 33.701 2.114 7.820 1.00 25.06 346 LEU A N 1
ATOM 2756 C CA . LEU A 1 346 ? 34.922 1.588 7.218 1.00 25.06 346 LEU A CA 1
ATOM 2757 C C . LEU A 1 346 ? 36.123 2.488 7.553 1.00 25.06 346 LEU A C 1
ATOM 2759 O O . LEU A 1 346 ? 36.146 3.662 7.183 1.00 25.06 346 LEU A O 1
ATOM 2763 N N . THR A 1 347 ? 37.145 1.927 8.202 1.00 24.92 347 THR A N 1
ATOM 2764 C CA . THR A 1 347 ? 38.514 2.453 8.148 1.00 24.92 347 THR A CA 1
ATOM 2765 C C . THR A 1 347 ? 39.490 1.348 7.756 1.00 24.92 347 THR A C 1
ATOM 2767 O O . THR A 1 347 ? 39.512 0.249 8.301 1.00 24.92 347 THR A O 1
ATOM 2770 N N . THR A 1 348 ? 40.288 1.675 6.748 1.00 25.39 348 THR A N 1
ATOM 2771 C CA . THR A 1 348 ? 41.402 0.920 6.179 1.00 25.39 348 THR A CA 1
ATOM 2772 C C . THR A 1 348 ? 42.540 0.725 7.181 1.00 25.39 348 THR A C 1
ATOM 2774 O O . THR A 1 348 ? 42.992 1.709 7.772 1.00 25.39 348 THR A O 1
ATOM 2777 N N . ARG A 1 349 ? 43.116 -0.485 7.265 1.00 25.00 349 ARG A N 1
ATOM 2778 C CA . ARG A 1 349 ? 44.544 -0.665 7.578 1.00 25.00 349 ARG A CA 1
ATOM 2779 C C . ARG A 1 349 ? 45.104 -2.003 7.088 1.00 25.00 349 ARG A C 1
ATOM 2781 O O . ARG A 1 349 ? 44.468 -3.044 7.176 1.00 25.00 349 ARG A O 1
ATOM 2788 N N . ASN A 1 350 ? 46.323 -1.879 6.574 1.00 23.20 350 ASN A N 1
ATOM 2789 C CA . ASN A 1 350 ? 47.197 -2.866 5.952 1.00 23.20 350 ASN A CA 1
ATOM 2790 C C . ASN A 1 350 ? 47.598 -4.033 6.868 1.00 23.20 350 ASN A C 1
ATOM 2792 O O . ASN A 1 350 ? 47.878 -3.816 8.045 1.00 23.20 350 ASN A O 1
ATOM 2796 N N . VAL A 1 351 ? 47.821 -5.205 6.263 1.00 26.22 351 VAL A N 1
ATOM 2797 C CA . VAL A 1 351 ? 48.803 -6.205 6.717 1.00 26.22 351 VAL A CA 1
ATOM 2798 C C . VAL A 1 351 ? 49.633 -6.659 5.509 1.00 26.22 351 VAL A C 1
ATOM 2800 O O . VAL A 1 351 ? 49.127 -6.781 4.397 1.00 26.22 351 VAL A O 1
ATOM 2803 N N . VAL A 1 352 ? 50.935 -6.816 5.745 1.00 24.84 352 VAL A N 1
ATOM 2804 C CA . VAL A 1 352 ? 52.034 -7.009 4.788 1.00 24.84 352 VAL A CA 1
ATOM 2805 C C . VAL A 1 352 ? 52.471 -8.483 4.710 1.00 24.84 352 VAL A C 1
ATOM 2807 O O . VAL A 1 352 ? 52.391 -9.207 5.700 1.00 24.84 352 VAL A O 1
ATOM 2810 N N . SER A 1 353 ? 53.091 -8.820 3.565 1.00 25.03 353 SER A N 1
ATOM 2811 C CA . SER A 1 353 ? 54.037 -9.925 3.266 1.00 25.03 353 SER A CA 1
ATOM 2812 C C . SER A 1 353 ? 53.410 -11.164 2.591 1.00 25.03 353 SER A C 1
ATOM 2814 O O . SER A 1 353 ? 52.357 -11.612 3.014 1.00 25.03 353 SER A O 1
ATOM 2816 N N . THR A 1 354 ? 53.961 -11.770 1.527 1.00 24.94 354 THR A N 1
ATOM 2817 C CA . THR A 1 354 ? 55.359 -11.873 1.054 1.00 24.94 354 THR A CA 1
ATOM 2818 C C . THR A 1 354 ? 55.477 -12.163 -0.466 1.00 24.94 354 THR A C 1
ATOM 2820 O O . THR A 1 354 ? 54.623 -12.820 -1.045 1.00 24.94 354 THR A O 1
ATOM 2823 N N . ALA A 1 355 ? 56.636 -11.754 -1.016 1.00 25.20 355 ALA A N 1
ATOM 2824 C CA . ALA A 1 355 ? 57.448 -12.350 -2.099 1.00 25.20 355 ALA A CA 1
ATOM 2825 C C . ALA A 1 355 ? 57.080 -12.194 -3.598 1.00 25.20 355 ALA A C 1
ATOM 2827 O O . ALA A 1 355 ? 56.056 -12.667 -4.072 1.00 25.20 355 ALA A O 1
ATOM 2828 N N . GLY A 1 356 ? 58.048 -11.659 -4.368 1.00 25.12 356 GLY A N 1
ATOM 2829 C CA . GLY A 1 356 ? 58.154 -11.831 -5.826 1.00 25.12 356 GLY A CA 1
ATOM 2830 C C . GLY A 1 356 ? 58.878 -10.694 -6.562 1.00 25.12 356 GLY A C 1
ATOM 2831 O O . GLY A 1 356 ? 58.240 -9.756 -7.016 1.00 25.12 356 GLY A O 1
ATOM 2832 N N . ASN A 1 357 ? 60.209 -10.779 -6.671 1.00 24.70 357 ASN A N 1
ATOM 2833 C CA . ASN A 1 357 ? 61.108 -9.871 -7.407 1.00 24.70 357 ASN A CA 1
ATOM 2834 C C . ASN A 1 357 ? 60.701 -9.607 -8.874 1.00 24.70 357 ASN A C 1
ATOM 2836 O O . ASN A 1 357 ? 60.279 -10.540 -9.543 1.00 24.70 357 ASN A O 1
ATOM 2840 N N . ILE A 1 358 ? 60.998 -8.402 -9.398 1.00 28.88 358 ILE A N 1
ATOM 2841 C CA . ILE A 1 358 ? 61.827 -8.142 -10.605 1.00 28.88 358 ILE A CA 1
ATOM 2842 C C . ILE A 1 358 ? 62.130 -6.627 -10.718 1.00 28.88 358 ILE A C 1
ATOM 2844 O O . ILE A 1 358 ? 61.310 -5.768 -10.412 1.00 28.88 358 ILE A O 1
ATOM 2848 N N . GLN A 1 359 ? 63.371 -6.329 -11.107 1.00 25.48 359 GLN A N 1
ATOM 2849 C CA . GLN A 1 359 ? 64.059 -5.032 -11.161 1.00 25.48 359 GLN A CA 1
ATOM 2850 C C . GLN A 1 359 ? 63.613 -4.116 -12.323 1.00 25.48 359 GLN A C 1
ATOM 2852 O O . GLN A 1 359 ? 63.392 -4.602 -13.426 1.00 25.48 359 GLN A O 1
ATOM 2857 N N . SER A 1 360 ? 63.676 -2.782 -12.151 1.00 28.34 360 SER A N 1
ATOM 2858 C CA . SER A 1 360 ? 64.694 -1.906 -12.797 1.00 28.34 360 SER A CA 1
ATOM 2859 C C . SER A 1 360 ? 64.404 -0.383 -12.691 1.00 28.34 360 SER A C 1
ATOM 2861 O O . SER A 1 360 ? 63.318 0.069 -13.013 1.00 28.34 360 SER A O 1
ATOM 2863 N N . LYS A 1 361 ? 65.419 0.366 -12.195 1.00 28.02 361 LYS A N 1
ATOM 2864 C CA . LYS A 1 361 ? 66.013 1.674 -12.626 1.00 28.02 361 LYS A CA 1
ATOM 2865 C C . LYS A 1 361 ? 65.076 2.787 -13.192 1.00 28.02 361 LYS A C 1
ATOM 2867 O O . LYS A 1 361 ? 64.294 2.507 -14.077 1.00 28.02 361 LYS A O 1
ATOM 2872 N N . ALA A 1 362 ? 65.161 4.094 -12.875 1.00 28.14 362 ALA A N 1
ATOM 2873 C CA . ALA A 1 362 ? 66.245 4.951 -12.364 1.00 28.14 362 ALA A CA 1
ATOM 2874 C C . ALA A 1 362 ? 65.757 6.357 -11.884 1.00 28.14 362 ALA A C 1
ATOM 2876 O O . ALA A 1 362 ? 64.744 6.854 -12.360 1.00 28.14 362 ALA A O 1
ATOM 2877 N N . SER A 1 363 ? 66.573 6.980 -11.006 1.00 28.03 363 SER A N 1
ATOM 2878 C CA . SER A 1 363 ? 66.930 8.424 -10.828 1.00 28.03 363 SER A CA 1
ATOM 2879 C C . SER A 1 363 ? 65.832 9.512 -10.752 1.00 28.03 363 SER A C 1
ATOM 2881 O O . SER A 1 363 ? 65.152 9.758 -11.736 1.00 28.03 363 SER A O 1
ATOM 2883 N N . ALA A 1 364 ? 65.575 10.200 -9.626 1.00 30.64 364 ALA A N 1
ATOM 2884 C CA . ALA A 1 364 ? 66.383 11.148 -8.817 1.00 30.64 364 ALA A CA 1
ATOM 2885 C C . ALA A 1 364 ? 66.302 12.633 -9.257 1.00 30.64 364 ALA A C 1
ATOM 2887 O O . ALA A 1 364 ? 66.899 13.001 -10.261 1.00 30.64 364 ALA A O 1
ATOM 2888 N N . ASN A 1 365 ? 65.688 13.505 -8.431 1.00 28.77 365 ASN A N 1
ATOM 2889 C CA . ASN A 1 365 ? 66.323 14.753 -7.959 1.00 28.77 365 ASN A CA 1
ATOM 2890 C C . ASN A 1 365 ? 65.595 15.438 -6.771 1.00 28.77 365 ASN A C 1
ATOM 2892 O O . ASN A 1 365 ? 64.387 15.324 -6.605 1.00 28.77 365 ASN A O 1
ATOM 2896 N N . ARG A 1 366 ? 66.399 16.101 -5.923 1.00 30.42 366 ARG A N 1
ATOM 2897 C CA . ARG A 1 366 ? 66.172 16.605 -4.541 1.00 30.42 366 ARG A CA 1
ATOM 2898 C C . ARG A 1 366 ? 65.636 18.051 -4.424 1.00 30.42 366 ARG A C 1
ATOM 2900 O O . ARG A 1 366 ? 65.997 18.868 -5.264 1.00 30.42 366 ARG A O 1
ATOM 2907 N N . LYS A 1 367 ? 65.012 18.380 -3.265 1.00 27.98 367 LYS A N 1
ATOM 2908 C CA . LYS A 1 367 ? 65.339 19.451 -2.247 1.00 27.98 367 LYS A CA 1
ATOM 2909 C C . LYS A 1 367 ? 64.093 19.740 -1.352 1.00 27.98 367 LYS A C 1
ATOM 2911 O O . LYS A 1 367 ? 63.055 20.061 -1.905 1.00 27.98 367 LYS A O 1
ATOM 2916 N N . LEU A 1 368 ? 64.022 19.374 -0.055 1.00 28.38 368 LEU A N 1
ATOM 2917 C CA . LEU A 1 368 ? 64.480 20.016 1.221 1.00 28.38 368 LEU A CA 1
ATOM 2918 C C . LEU A 1 368 ? 63.809 21.389 1.565 1.00 28.38 368 LEU A C 1
ATOM 2920 O O . LEU A 1 368 ? 64.168 22.358 0.912 1.00 28.38 368 LEU A O 1
ATOM 2924 N N . ILE A 1 369 ? 62.746 21.456 2.419 1.00 26.58 369 ILE A N 1
ATOM 2925 C CA . ILE A 1 369 ? 62.645 21.813 3.896 1.00 26.58 369 ILE A CA 1
ATOM 2926 C C . ILE A 1 369 ? 62.576 23.362 4.177 1.00 26.58 369 ILE A C 1
ATOM 2928 O O . ILE A 1 369 ? 63.171 24.051 3.354 1.00 26.58 369 ILE A O 1
ATOM 2932 N N . PRO A 1 370 ? 61.985 23.976 5.269 1.00 41.56 370 PRO A N 1
ATOM 2933 C CA . PRO A 1 370 ? 61.221 23.514 6.474 1.00 41.56 370 PRO A CA 1
ATOM 2934 C C . PRO A 1 370 ? 59.919 24.289 6.908 1.00 41.56 370 PRO A C 1
ATOM 2936 O O . PRO A 1 370 ? 59.637 25.399 6.478 1.00 41.56 370 PRO A O 1
ATOM 2939 N N . SER A 1 371 ? 59.218 23.665 7.877 1.00 26.86 371 SER A N 1
ATOM 2940 C CA . SER A 1 371 ? 58.361 24.098 9.025 1.00 26.86 371 SER A CA 1
ATOM 2941 C C . SER A 1 371 ? 58.021 25.568 9.372 1.00 26.86 371 SER A C 1
ATOM 2943 O O . SER A 1 371 ? 58.919 26.402 9.420 1.00 26.86 371 SER A O 1
ATOM 2945 N N . ALA A 1 372 ? 56.809 25.783 9.928 1.00 28.09 372 ALA A N 1
ATOM 2946 C CA . ALA A 1 372 ? 56.584 26.449 11.234 1.00 28.09 372 ALA A CA 1
ATOM 2947 C C . ALA A 1 372 ? 55.135 26.281 11.771 1.00 28.09 372 ALA A C 1
ATOM 2949 O O . ALA A 1 372 ? 54.168 26.348 11.019 1.00 28.09 372 ALA A O 1
ATOM 2950 N N . ILE A 1 373 ? 55.030 26.082 13.091 1.00 30.47 373 ILE A N 1
ATOM 2951 C CA . ILE A 1 373 ? 53.835 26.116 13.968 1.00 30.47 373 ILE A CA 1
ATOM 2952 C C . ILE A 1 373 ? 53.620 27.580 14.432 1.00 30.47 373 ILE A C 1
ATOM 2954 O O . ILE A 1 373 ? 54.585 28.347 14.410 1.00 30.47 373 ILE A O 1
ATOM 2958 N N . PRO A 1 374 ? 52.424 27.989 14.903 1.00 36.31 374 PRO A N 1
ATOM 2959 C CA . PRO A 1 374 ? 52.337 28.300 16.337 1.00 36.31 374 PRO A CA 1
ATOM 2960 C C . PRO A 1 374 ? 51.021 27.900 17.037 1.00 36.31 374 PRO A C 1
ATOM 2962 O O . PRO A 1 374 ? 49.992 27.605 16.435 1.00 36.31 374 PRO A O 1
ATOM 2965 N N . THR A 1 375 ? 51.137 27.900 18.360 1.00 29.34 375 THR A N 1
ATOM 2966 C CA . THR A 1 375 ? 50.289 27.353 19.422 1.00 29.34 375 THR A CA 1
ATOM 2967 C C . THR A 1 375 ? 49.399 28.426 20.088 1.00 29.34 375 THR A C 1
ATOM 2969 O O . THR A 1 375 ? 49.808 29.577 20.178 1.00 29.34 375 THR A O 1
ATOM 2972 N N . ALA A 1 376 ? 48.303 27.967 20.715 1.00 28.75 376 ALA A N 1
ATOM 2973 C CA . ALA A 1 376 ? 47.760 28.374 22.033 1.00 28.75 376 ALA A CA 1
ATOM 2974 C C . ALA A 1 376 ? 46.745 29.539 22.215 1.00 28.75 376 ALA A C 1
ATOM 2976 O O . ALA A 1 376 ? 46.860 30.607 21.629 1.00 28.75 376 ALA A O 1
ATOM 2977 N N . MET A 1 377 ? 45.880 29.293 23.228 1.00 28.25 377 MET A N 1
ATOM 2978 C CA . MET A 1 377 ? 45.031 30.186 24.060 1.00 28.25 377 MET A CA 1
ATOM 2979 C C . MET A 1 377 ? 43.628 30.547 23.521 1.00 28.25 377 MET A C 1
ATOM 2981 O O . MET A 1 377 ? 43.493 30.873 22.355 1.00 28.25 377 MET A O 1
ATOM 2985 N N . THR A 1 378 ? 42.513 30.531 24.271 1.00 30.27 378 THR A N 1
ATOM 2986 C CA . THR A 1 378 ? 42.187 30.279 25.696 1.00 30.27 378 THR A CA 1
ATOM 2987 C C . THR A 1 378 ? 40.664 30.062 25.832 1.00 30.27 378 THR A C 1
ATOM 2989 O O . THR A 1 378 ? 39.877 30.537 25.018 1.00 30.27 378 THR A O 1
ATOM 2992 N N . ALA A 1 379 ? 40.254 29.358 26.889 1.00 30.83 379 ALA A N 1
ATOM 2993 C CA . ALA A 1 379 ? 38.872 29.061 27.273 1.00 30.83 379 ALA A CA 1
ATOM 2994 C C . ALA A 1 379 ? 38.105 30.257 27.877 1.00 30.83 379 ALA A C 1
ATOM 2996 O O . ALA A 1 379 ? 38.724 31.118 28.501 1.00 30.83 379 ALA A O 1
ATOM 2997 N N . ARG A 1 380 ? 36.760 30.225 27.820 1.00 29.91 380 ARG A N 1
ATOM 2998 C CA . ARG A 1 380 ? 35.845 30.778 28.847 1.00 29.91 380 ARG A CA 1
ATOM 2999 C C . ARG A 1 380 ? 34.447 30.138 28.761 1.00 29.91 380 ARG A C 1
ATOM 3001 O O . ARG A 1 380 ? 33.840 30.110 27.697 1.00 29.91 380 ARG A O 1
ATOM 3008 N N . GLN A 1 381 ? 33.977 29.625 29.900 1.00 34.59 381 GLN A N 1
ATOM 3009 C CA . GLN A 1 381 ? 32.601 29.174 30.164 1.00 34.59 381 GLN A CA 1
ATOM 3010 C C . GLN A 1 381 ? 31.639 30.359 30.378 1.00 34.59 381 GLN A C 1
ATOM 3012 O O . GLN A 1 381 ? 32.094 31.499 30.508 1.00 34.59 381 GLN A O 1
ATOM 3017 N N . PRO A 1 382 ? 30.334 30.083 30.565 1.00 42.69 382 PRO A N 1
ATOM 3018 C CA . PRO A 1 382 ? 29.762 30.458 31.860 1.00 42.69 382 PRO A CA 1
ATOM 3019 C C . PRO A 1 382 ? 28.873 29.384 32.510 1.00 42.69 382 PRO A C 1
ATOM 3021 O O . PRO A 1 382 ? 28.151 28.636 31.854 1.00 42.69 382 PRO A O 1
ATOM 3024 N N . GLU A 1 383 ? 28.928 29.374 33.840 1.00 33.97 383 GLU A N 1
ATOM 3025 C CA . GLU A 1 383 ? 28.114 28.602 34.776 1.00 33.97 383 GLU A CA 1
ATOM 3026 C C . GLU A 1 383 ? 27.033 29.504 35.418 1.00 33.97 383 GLU A C 1
ATOM 3028 O O . GLU A 1 383 ? 27.280 30.684 35.663 1.00 33.97 383 GLU A O 1
ATOM 3033 N N . LYS A 1 384 ? 25.924 28.861 35.817 1.00 31.08 384 LYS A N 1
ATOM 3034 C CA . LYS A 1 384 ? 25.040 29.141 36.975 1.00 31.08 384 LYS A CA 1
ATOM 3035 C C . LYS A 1 384 ? 23.938 30.222 36.907 1.00 31.08 384 LYS A C 1
ATOM 3037 O O . LYS A 1 384 ? 24.170 31.421 36.840 1.00 31.08 384 LYS A O 1
ATOM 3042 N N . ALA A 1 385 ? 22.709 29.723 37.101 1.00 32.50 385 ALA A N 1
ATOM 3043 C CA . ALA A 1 385 ? 21.567 30.387 37.750 1.00 32.50 385 ALA A CA 1
ATOM 3044 C C . ALA A 1 385 ? 21.884 30.688 39.244 1.00 32.50 385 ALA A C 1
ATOM 3046 O O . ALA A 1 385 ? 22.829 30.076 39.754 1.00 32.50 385 ALA A O 1
ATOM 3047 N N . PRO A 1 386 ? 21.133 31.542 39.990 1.00 43.97 386 PRO A N 1
ATOM 3048 C CA . PRO A 1 386 ? 19.758 31.212 40.415 1.00 43.97 386 PRO A CA 1
ATOM 3049 C C . PRO A 1 386 ? 18.793 32.403 40.688 1.00 43.97 386 PRO A C 1
ATOM 3051 O O . PRO A 1 386 ? 19.183 33.562 40.791 1.00 43.97 386 PRO A O 1
ATOM 3054 N N . THR A 1 387 ? 17.544 32.031 40.999 1.00 31.17 387 THR A N 1
ATOM 3055 C CA . THR A 1 387 ? 16.644 32.577 42.051 1.00 31.17 387 THR A CA 1
ATOM 3056 C C . THR A 1 387 ? 15.332 33.268 41.635 1.00 31.17 387 THR A C 1
ATOM 3058 O O . THR A 1 387 ? 15.279 34.324 41.018 1.00 31.17 387 THR A O 1
ATOM 3061 N N . VAL A 1 388 ? 14.277 32.602 42.105 1.00 34.25 388 VAL A N 1
ATOM 3062 C CA . VAL A 1 388 ? 12.853 32.901 42.312 1.00 34.25 388 VAL A CA 1
ATOM 3063 C C . VAL A 1 388 ? 12.568 34.237 43.028 1.00 34.25 388 VAL A C 1
ATOM 3065 O O . VAL A 1 388 ? 13.231 34.518 44.016 1.00 34.25 388 VAL A O 1
ATOM 3068 N N . TYR A 1 389 ? 11.498 34.960 42.645 1.00 30.36 389 TYR A N 1
ATOM 3069 C CA . TYR A 1 389 ? 10.433 35.423 43.566 1.00 30.36 389 TYR A CA 1
ATOM 3070 C C . TYR A 1 389 ? 9.122 35.800 42.838 1.00 30.36 389 TYR A C 1
ATOM 3072 O O . TYR A 1 389 ? 9.109 36.249 41.698 1.00 30.36 389 TYR A O 1
ATOM 3080 N N . ARG A 1 390 ? 8.018 35.522 43.540 1.00 34.41 390 ARG A N 1
ATOM 3081 C CA . ARG A 1 390 ? 6.586 35.551 43.182 1.00 34.41 390 ARG A CA 1
ATOM 3082 C C . ARG A 1 390 ? 5.945 36.954 43.103 1.00 34.41 390 ARG A C 1
ATOM 3084 O O . ARG A 1 390 ? 6.394 37.881 43.767 1.00 34.41 390 ARG A O 1
ATOM 3091 N N . SER A 1 391 ? 4.720 36.940 42.544 1.00 32.75 391 SER A N 1
ATOM 3092 C CA . SER A 1 391 ? 3.540 37.808 42.810 1.00 32.75 391 SER A CA 1
ATOM 3093 C C . SER A 1 391 ? 3.360 38.989 41.835 1.00 32.75 391 SER A C 1
ATOM 3095 O O . SER A 1 391 ? 4.346 39.573 41.423 1.00 32.75 391 SER A O 1
ATOM 3097 N N . ALA A 1 392 ? 2.170 39.407 41.387 1.00 36.97 392 ALA A N 1
ATOM 3098 C CA . ALA A 1 392 ? 0.783 39.009 41.625 1.00 36.97 392 ALA A CA 1
ATOM 3099 C C . ALA A 1 392 ? -0.113 39.529 40.471 1.00 36.97 392 ALA A C 1
ATOM 3101 O O . ALA A 1 392 ? 0.184 40.562 39.886 1.00 36.97 392 ALA A O 1
ATOM 3102 N N . ARG A 1 393 ? -1.229 38.822 40.233 1.00 41.88 393 ARG A N 1
ATOM 3103 C CA . ARG A 1 393 ? -2.572 39.288 39.810 1.00 41.88 393 ARG A CA 1
ATOM 3104 C C . ARG A 1 393 ? -2.706 40.546 38.923 1.00 41.88 393 ARG A C 1
ATOM 3106 O O . ARG A 1 393 ? -2.553 41.663 39.411 1.00 41.88 393 ARG A O 1
ATOM 3113 N N . LYS A 1 394 ? -3.340 40.364 37.762 1.00 41.62 394 LYS A N 1
ATOM 3114 C CA . LYS A 1 394 ? -4.757 40.720 37.557 1.00 41.62 394 LYS A CA 1
ATOM 3115 C C . LYS A 1 394 ? -5.375 39.832 36.489 1.00 41.62 394 LYS A C 1
ATOM 3117 O O . LYS A 1 394 ? -4.627 39.471 35.558 1.00 41.62 394 LYS A O 1
#

InterPro domains:
  IPR004843 Calcineurin-like, phosphoesterase domain [PF00149] (1-190)
  IPR006186 Serine/threonine-specific protein phosphatase/bis(5-nucleosyl)-tetraphosphatase [PR00114] (23-50)
  IPR006186 Serine/threonine-specific protein phosphatase/bis(5-nucleosyl)-tetraphosphatase [PR00114] (56-80)
  IPR006186 Serine/threonine-specific protein phosphatase/bis(5-nucleosyl)-tetraphosphatase [PR00114] (92-118)
  IPR006186 Serine/threonine-specific protein phosphatase/bis(5-nucleosyl)-tetraphosphatase [PR00114] (179-199)
  IPR006186 Serine/threonine-specific protein phosphatase/bis(5-nucleosyl)-tetraphosphatase [PR00114] (201-217)
  IPR006186 Serine/threonine-specific protein phosphatase/bis(5-nucleosyl)-tetraphosphatase [PS00125] (57-62)
  IPR006186 Serine/threonine-specific protein phosphatase/bis(5-nucleosyl)-tetraphosphatase [SM00156] (2-239)
  IPR029052 Metallo-dependent phosphatase-like [G3DSA:3.60.21.10] (1-252)
  IPR029052 Metallo-dependent phosphatase-like [SSF56300] (2-244)
  IPR050341 Serine/threonine-protein phosphatase PP1 catalytic subunit [PTHR11668] (2-227)

Nearest PDB structures (foldseek):
  4v0v-assembly2_C  TM=9.735E-01  e=1.263E-22  Mus musculus
  5zt0-assembly4_D  TM=9.717E-01  e=2.616E-22  Mus musculus
  4v0w-assembly2_C  TM=9.736E-01  e=4.251E-22  Mus musculus
  7t0y-assembly2_C  TM=9.720E-01  e=4.001E-22  Homo sapiens
  7tvf-assembly2_C  TM=9.624E-01  e=2.462E-22  Homo sapiens